Protein AF-0000000085180717 (afdb_homodimer)

pLDDT: mean 94.43, std 7.19, range [55.94, 98.88]

Solvent-accessible surface area (backbone atoms only — not comparable to full-atom values): 20977 Å² total; per-residue (Å²): 114,74,74,39,81,41,75,39,90,85,71,82,45,68,48,75,41,52,52,58,47,69,60,42,19,51,51,40,42,52,51,36,44,54,68,72,44,60,49,78,40,92,70,29,61,60,14,26,56,42,31,23,54,48,51,50,58,48,33,38,21,76,77,57,50,72,68,70,64,47,65,79,48,64,39,83,36,93,55,67,60,74,46,73,52,69,70,41,70,49,53,30,25,29,40,51,52,68,34,51,28,36,42,32,35,31,40,33,34,26,34,55,45,32,43,65,48,73,69,41,55,55,50,51,50,44,36,60,28,13,24,75,38,51,73,63,57,47,24,40,53,49,32,51,48,51,42,67,75,41,52,35,54,20,27,33,20,39,34,38,35,37,48,43,66,42,31,67,35,81,81,42,48,75,83,56,72,47,78,38,69,24,59,33,54,46,36,58,74,30,65,68,54,35,50,54,53,57,60,68,72,105,114,74,76,40,82,41,75,38,91,84,71,81,45,68,48,76,40,50,53,58,47,69,60,42,19,52,51,39,42,53,49,35,45,53,68,72,44,62,51,79,40,92,70,27,62,60,16,26,56,42,30,24,54,49,51,49,60,47,32,40,23,75,78,56,50,71,67,70,65,46,66,78,47,63,40,83,38,93,54,67,60,75,45,75,53,70,71,41,71,48,52,31,26,29,40,52,54,68,33,51,28,34,42,34,35,30,39,33,35,24,33,55,45,32,44,64,48,74,70,42,56,56,49,50,48,44,36,58,29,12,26,73,39,50,71,63,58,47,22,41,51,48,32,51,49,50,41,67,75,41,53,36,54,20,28,36,22,40,33,39,33,36,48,43,66,42,31,66,36,80,83,42,47,75,82,58,73,46,76,38,67,24,59,34,54,46,35,58,73,29,66,68,54,34,50,55,53,56,59,68,70,106

Secondary structure (DSSP, 8-state):
---EEEEETTTTEEEEE-S-HHHHHHHHHHHHHHTT--TTSTTTTTHHHHHHHHHHHHTGGGG--HHHHHTT-EEE------EEEEEEEEEEEETTT--EEEEEEEEEEE-SSEEE-HHHHHHHHHHHHSSEE-HHHHHHHHHHHHHHHH--SEEEEEEEEEEHHHHSSTT--TT--EEEEEEEEHHHH-HHHHHHHHHHT-/---EEEEETTTTEEEEE-S-HHHHHHHHHHHHHHTT--TTSTTTTTHHHHHHHHHHHHTGGGG--HHHHHTT-EEE------EEEEEEEEEEEETTT--EEEEEEEEEEE-SSEEE-HHHHHHHHHHHHSSEE-HHHHHHHHHHHHHHHH--SEEEEEEEEEEHHHHSSTT--TT--EEEEEEEEHHHH-HHHHHHHHHHT-

Sequence (404 aa):
MERRMVEIEETGLSFVTEVDLERLQALSEEWLRLIGEDPEREGLKKTPERVAKAWAFLTRGYRQSLEEIVNGAIFQAEGSEMVVVKGIEFYSLCEHHMLPFFGQVHIGYIPNQKILGLSKFARIVDMFARRLQVQERLAVQIAEAIQEVLEPQGVGVVVEGVHLCMMMRGVEKQHSRTVTSAMLGVFRESAKTREEFLDHLKMERRMVEIEETGLSFVTEVDLERLQALSEEWLRLIGEDPEREGLKKTPERVAKAWAFLTRGYRQSLEEIVNGAIFQAEGSEMVVVKGIEFYSLCEHHMLPFFGQVHIGYIPNQKILGLSKFARIVDMFARRLQVQERLAVQIAEAIQEVLEPQGVGVVVEGVHLCMMMRGVEKQHSRTVTSAMLGVFRESAKTREEFLDHLK

Radius of gyration: 23.99 Å; Cα contacts (8 Å, |Δi|>4): 812; chains: 2; bounding box: 46×74×54 Å

Nearest PDB structures (foldseek):
  1wm9-assembly1_A  TM=9.960E-01  e=1.503E-34  Thermus thermophilus HB8
  7ala-assembly1_C-2  TM=9.737E-01  e=3.674E-26  Homo sapiens
  6z80-assembly1_A  TM=9.877E-01  e=1.492E-25  Homo sapiens
  1is7-assembly1_B  TM=9.759E-01  e=1.100E-25  Rattus norvegicus
  1is8-assembly1_D  TM=9.757E-01  e=2.151E-25  Rattus norvegicus

Structure (mmCIF, N/CA/C/O backbone):
data_AF-0000000085180717-model_v1
#
loop_
_entity.id
_entity.type
_entity.pdbx_description
1 polymer 'GTP cyclohydrolase 1'
#
loop_
_atom_site.group_PDB
_atom_site.id
_atom_site.type_symbol
_atom_site.label_atom_id
_atom_site.label_alt_id
_atom_site.label_comp_id
_atom_site.label_asym_id
_atom_site.label_entity_id
_atom_site.label_seq_id
_atom_site.pdbx_PDB_ins_code
_atom_site.Cartn_x
_atom_site.Cartn_y
_atom_site.Cartn_z
_atom_site.occupancy
_atom_site.B_iso_or_equiv
_atom_site.auth_seq_id
_atom_site.auth_comp_id
_atom_site.auth_asym_id
_atom_site.auth_atom_id
_atom_site.pdbx_PDB_model_num
ATOM 1 N N . MET A 1 1 ? 20.219 21.797 -1.859 1 56.16 1 MET A N 1
ATOM 2 C CA . MET A 1 1 ? 19.969 21.203 -3.172 1 56.16 1 MET A CA 1
ATOM 3 C C . MET A 1 1 ? 19 22.062 -3.984 1 56.16 1 MET A C 1
ATOM 5 O O . MET A 1 1 ? 18.141 22.75 -3.42 1 56.16 1 MET A O 1
ATOM 9 N N . GLU A 1 2 ? 19.25 22.297 -5.273 1 70.5 2 GLU A N 1
ATOM 10 C CA . GLU A 1 2 ? 18.516 23.188 -6.172 1 70.5 2 GLU A CA 1
ATOM 11 C C . GLU A 1 2 ? 17.062 22.719 -6.352 1 70.5 2 GLU A C 1
ATOM 13 O O . GLU A 1 2 ? 16.812 21.531 -6.523 1 70.5 2 GLU A O 1
ATOM 18 N N . ARG A 1 3 ? 16.109 23.5 -6.047 1 76 3 ARG A N 1
ATOM 19 C CA . ARG A 1 3 ? 14.688 23.25 -6.258 1 76 3 ARG A CA 1
ATOM 20 C C . ARG A 1 3 ? 14.383 23 -7.73 1 76 3 ARG A C 1
ATOM 22 O O . ARG A 1 3 ? 14.867 23.719 -8.602 1 76 3 ARG A O 1
ATOM 29 N N . ARG A 1 4 ? 13.844 21.859 -7.988 1 81.56 4 ARG A N 1
ATOM 30 C CA . ARG A 1 4 ? 13.469 21.5 -9.352 1 81.56 4 ARG A CA 1
ATOM 31 C C . ARG A 1 4 ? 11.977 21.203 -9.453 1 81.56 4 ARG A C 1
ATOM 33 O O . ARG A 1 4 ? 11.398 20.625 -8.531 1 81.56 4 ARG A O 1
ATOM 40 N N . MET A 1 5 ? 11.406 21.562 -10.578 1 79.69 5 MET A N 1
ATOM 41 C CA . MET A 1 5 ? 10.016 21.234 -10.867 1 79.69 5 MET A CA 1
ATOM 42 C C . MET A 1 5 ? 9.898 19.828 -11.461 1 79.69 5 MET A C 1
ATOM 44 O O . MET A 1 5 ? 10.625 19.484 -12.398 1 79.69 5 MET A O 1
ATOM 48 N N . VAL A 1 6 ? 9.039 19.062 -10.812 1 84.44 6 VAL A N 1
ATOM 49 C CA . VAL A 1 6 ? 8.828 17.688 -11.273 1 84.44 6 VAL A CA 1
ATOM 50 C C . VAL A 1 6 ? 7.395 17.531 -11.773 1 84.44 6 VAL A C 1
ATOM 52 O O . VAL A 1 6 ? 6.445 17.906 -11.086 1 84.44 6 VAL A O 1
ATOM 55 N N . GLU A 1 7 ? 7.309 17.016 -12.977 1 81.44 7 GLU A N 1
ATOM 56 C CA . GLU A 1 7 ? 5.988 16.688 -13.516 1 81.44 7 GLU A CA 1
ATOM 57 C C . GLU A 1 7 ? 5.621 15.234 -13.234 1 81.44 7 GLU A C 1
ATOM 59 O O . GLU A 1 7 ? 6.438 14.336 -13.43 1 81.44 7 GLU A O 1
ATOM 64 N N . ILE A 1 8 ? 4.395 15.094 -12.664 1 74.12 8 ILE A N 1
ATOM 65 C CA . ILE A 1 8 ? 3.91 13.75 -12.391 1 74.12 8 ILE A CA 1
ATOM 66 C C . ILE A 1 8 ? 3.266 13.172 -13.648 1 74.12 8 ILE A C 1
ATOM 68 O O . ILE A 1 8 ? 2.189 13.609 -14.062 1 74.12 8 ILE A O 1
ATOM 72 N N . GLU A 1 9 ? 3.682 11.984 -14.203 1 64.94 9 GLU A N 1
ATOM 73 C CA . GLU A 1 9 ? 3.293 11.086 -15.281 1 64.94 9 GLU A CA 1
ATOM 74 C C . GLU A 1 9 ? 2.227 11.719 -16.172 1 64.94 9 GLU A C 1
ATOM 76 O O . GLU A 1 9 ? 1.145 11.148 -16.344 1 64.94 9 GLU A O 1
ATOM 81 N N . GLU A 1 10 ? 2.412 12.789 -16.688 1 60.22 10 GLU A N 1
ATOM 82 C CA . GLU A 1 10 ? 1.605 13.406 -17.734 1 60.22 10 GLU A CA 1
ATOM 83 C C . GLU A 1 10 ? 0.227 13.797 -17.219 1 60.22 10 GLU A C 1
ATOM 85 O O . GLU A 1 10 ? -0.768 13.695 -17.938 1 60.22 10 GLU A O 1
ATOM 90 N N . THR A 1 11 ? 0.011 13.93 -15.977 1 68.31 11 THR A N 1
ATOM 91 C CA . THR A 1 11 ? -1.262 14.352 -15.398 1 68.31 11 THR A CA 1
ATOM 92 C C . THR A 1 11 ? -1.409 15.867 -15.469 1 68.31 11 THR A C 1
ATOM 94 O O . THR A 1 11 ? -2.504 16.406 -15.266 1 68.31 11 THR A O 1
ATOM 97 N N . GLY A 1 12 ? -0.31 16.531 -15.836 1 70.56 12 GLY A N 1
ATOM 98 C CA . GLY A 1 12 ? -0.315 17.984 -15.773 1 70.56 12 GLY A CA 1
ATOM 99 C C . GLY A 1 12 ? -0.04 18.531 -14.383 1 70.56 12 GLY A C 1
ATOM 100 O O . GLY A 1 12 ? 0.054 19.734 -14.188 1 70.56 12 GLY A O 1
ATOM 101 N N . LEU A 1 13 ? 0.1 17.578 -13.438 1 78.25 13 LEU A N 1
ATOM 102 C CA . LEU A 1 13 ? 0.424 17.984 -12.078 1 78.25 13 LEU A CA 1
ATOM 103 C C . LEU A 1 13 ? 1.934 18.078 -11.875 1 78.25 13 LEU A C 1
ATOM 105 O O . LEU A 1 13 ? 2.684 17.281 -12.445 1 78.25 13 LEU A O 1
ATOM 109 N N . SER A 1 14 ? 2.307 19.203 -11.219 1 86.38 14 SER A N 1
ATOM 110 C CA . SER A 1 14 ? 3.727 19.375 -10.93 1 86.38 14 SER A CA 1
ATOM 111 C C . SER A 1 14 ? 3.945 19.812 -9.477 1 86.38 14 SER A C 1
ATOM 113 O O . SER A 1 14 ? 3.012 20.266 -8.812 1 86.38 14 SER A O 1
ATOM 115 N N . PHE A 1 15 ? 5.109 19.453 -9.047 1 87.88 15 PHE A N 1
ATOM 116 C CA . PHE A 1 15 ? 5.508 19.906 -7.719 1 87.88 15 PHE A CA 1
ATOM 117 C C . PHE A 1 15 ? 7.004 20.188 -7.664 1 87.88 15 PHE A C 1
ATOM 119 O O . PHE A 1 15 ? 7.75 19.75 -8.547 1 87.88 15 PHE A O 1
ATOM 126 N N . VAL A 1 16 ? 7.363 21 -6.695 1 88.12 16 VAL A N 1
ATOM 127 C CA . VAL A 1 16 ? 8.773 21.344 -6.535 1 88.12 16 VAL A CA 1
ATOM 128 C C . VAL A 1 16 ? 9.414 20.422 -5.496 1 88.12 16 VAL A C 1
ATOM 130 O O . VAL A 1 16 ? 8.789 20.078 -4.488 1 88.12 16 VAL A O 1
ATOM 133 N N . THR A 1 17 ? 10.656 20.016 -5.859 1 92.81 17 THR A N 1
ATOM 134 C CA . THR A 1 17 ? 11.375 19.188 -4.902 1 92.81 17 THR A CA 1
ATOM 135 C C . THR A 1 17 ? 12.867 19.5 -4.938 1 92.81 17 THR A C 1
ATOM 137 O O . THR A 1 17 ? 13.391 19.969 -5.953 1 92.81 17 THR A O 1
ATOM 140 N N . GLU A 1 18 ? 13.461 19.25 -3.764 1 93.88 18 GLU A N 1
ATOM 141 C CA . GLU A 1 18 ? 14.914 19.375 -3.672 1 93.88 18 GLU A CA 1
ATOM 142 C C . GLU A 1 18 ? 15.586 18.016 -3.598 1 93.88 18 GLU A C 1
ATOM 144 O O . GLU A 1 18 ? 16.812 17.922 -3.445 1 93.88 18 GLU A O 1
ATOM 149 N N . VAL A 1 19 ? 14.766 17.016 -3.691 1 95.12 19 VAL A N 1
ATOM 150 C CA . VAL A 1 19 ? 15.289 15.664 -3.619 1 95.12 19 VAL A CA 1
ATOM 151 C C . VAL A 1 19 ? 16.156 15.383 -4.84 1 95.12 19 VAL A C 1
ATOM 153 O O . VAL A 1 19 ? 15.805 15.742 -5.965 1 95.12 19 VAL A O 1
ATOM 156 N N . ASP A 1 20 ? 17.328 14.789 -4.609 1 97.19 20 ASP A N 1
ATOM 157 C CA . ASP A 1 20 ? 18.203 14.383 -5.695 1 97.19 20 ASP A CA 1
ATOM 158 C C . ASP A 1 20 ? 17.609 13.211 -6.477 1 97.19 20 ASP A C 1
ATOM 160 O O . ASP A 1 20 ? 17.922 12.055 -6.207 1 97.19 20 ASP A O 1
ATOM 164 N N . LEU A 1 21 ? 16.828 13.539 -7.484 1 97.12 21 LEU A N 1
ATOM 165 C CA . LEU A 1 21 ? 16.094 12.531 -8.242 1 97.12 21 LEU A CA 1
ATOM 166 C C . LEU A 1 21 ? 17.047 11.609 -8.992 1 97.12 21 LEU A C 1
ATOM 168 O O . LEU A 1 21 ? 16.781 10.414 -9.133 1 97.12 21 LEU A O 1
ATOM 172 N N . GLU A 1 22 ? 18.125 12.141 -9.461 1 97.69 22 GLU A N 1
ATOM 173 C CA . GLU A 1 22 ? 19.094 11.328 -10.18 1 97.69 22 GLU A CA 1
ATOM 174 C C . GLU A 1 22 ? 19.703 10.258 -9.281 1 97.69 22 GLU A C 1
ATOM 176 O O . GLU A 1 22 ? 19.844 9.102 -9.688 1 97.69 22 GLU A O 1
ATOM 181 N N . ARG A 1 23 ? 20.047 10.68 -8.109 1 98.19 23 ARG A N 1
ATOM 182 C CA . ARG A 1 23 ? 20.625 9.719 -7.164 1 98.19 23 ARG A CA 1
ATOM 183 C C . ARG A 1 23 ? 19.594 8.68 -6.75 1 98.19 23 ARG A C 1
ATOM 185 O O . ARG A 1 23 ? 19.906 7.496 -6.629 1 98.19 23 ARG A O 1
ATOM 192 N N . LEU A 1 24 ? 18.359 9.109 -6.504 1 98 24 LEU A N 1
ATOM 193 C CA . LEU A 1 24 ? 17.297 8.172 -6.156 1 98 24 LEU A CA 1
ATOM 194 C C . LEU A 1 24 ? 17.047 7.184 -7.293 1 98 24 LEU A C 1
ATOM 196 O O . LEU A 1 24 ? 16.781 6.004 -7.051 1 98 24 LEU A O 1
ATOM 200 N N . GLN A 1 25 ? 17.109 7.695 -8.516 1 98.12 25 GLN A N 1
ATOM 201 C CA . GLN A 1 25 ? 16.969 6.832 -9.68 1 98.12 25 GLN A CA 1
ATOM 202 C C . GLN A 1 25 ? 18.062 5.77 -9.703 1 98.12 25 GLN A C 1
ATOM 204 O O . GLN A 1 25 ? 17.797 4.594 -9.953 1 98.12 25 GLN A O 1
ATOM 209 N N . ALA A 1 26 ? 19.234 6.164 -9.398 1 98.5 26 ALA A N 1
ATOM 210 C CA . ALA A 1 26 ? 20.375 5.242 -9.383 1 98.5 26 ALA A CA 1
ATOM 211 C C . ALA A 1 26 ? 20.203 4.184 -8.297 1 98.5 26 ALA A C 1
ATOM 213 O O . ALA A 1 26 ? 20.5 3.006 -8.516 1 98.5 26 ALA A O 1
ATOM 214 N N . LEU A 1 27 ? 19.781 4.605 -7.156 1 98.5 27 LEU A N 1
ATOM 215 C CA . LEU A 1 27 ? 19.5 3.654 -6.082 1 98.5 27 LEU A CA 1
ATOM 216 C C . LEU A 1 27 ? 18.438 2.652 -6.5 1 98.5 27 LEU A C 1
ATOM 218 O O . LEU A 1 27 ? 18.547 1.461 -6.199 1 98.5 27 LEU A O 1
ATOM 222 N N . SER A 1 28 ? 17.406 3.168 -7.152 1 98.31 28 SER A N 1
ATOM 223 C CA . SER A 1 28 ? 16.312 2.309 -7.617 1 98.31 28 SER A CA 1
ATOM 224 C C . SER A 1 28 ? 16.828 1.262 -8.602 1 98.31 28 SER A C 1
ATOM 226 O O . SER A 1 28 ? 16.422 0.099 -8.539 1 98.31 28 SER A O 1
ATOM 228 N N . GLU A 1 29 ? 17.672 1.675 -9.469 1 98.38 29 GLU A N 1
ATOM 229 C CA . GLU A 1 29 ? 18.25 0.745 -10.438 1 98.38 29 GLU A CA 1
ATOM 230 C C . GLU A 1 29 ? 19.031 -0.362 -9.742 1 98.38 29 GLU A C 1
ATOM 232 O O . GLU A 1 29 ? 18.891 -1.538 -10.078 1 98.38 29 GLU A O 1
ATOM 237 N N . GLU A 1 30 ? 19.844 0.018 -8.844 1 98.44 30 GLU A N 1
ATOM 238 C CA . GLU A 1 30 ? 20.609 -0.967 -8.086 1 98.44 30 GLU A CA 1
ATOM 239 C C . GLU A 1 30 ? 19.688 -1.891 -7.289 1 98.44 30 GLU A C 1
ATOM 241 O O . GLU A 1 30 ? 19.938 -3.094 -7.199 1 98.44 30 GLU A O 1
ATOM 246 N N . TRP A 1 31 ? 18.625 -1.29 -6.727 1 98.5 31 TRP A N 1
ATOM 247 C CA . TRP A 1 31 ? 17.641 -2.047 -5.973 1 98.5 31 TRP A CA 1
ATOM 248 C C . TRP A 1 31 ? 17.031 -3.148 -6.832 1 98.5 31 TRP A C 1
ATOM 250 O O . TRP A 1 31 ? 16.938 -4.301 -6.402 1 98.5 31 TRP A O 1
ATOM 260 N N . LEU A 1 32 ? 16.672 -2.779 -8.047 1 98.5 32 LEU A N 1
ATOM 261 C CA . LEU A 1 32 ? 16.094 -3.73 -8.984 1 98.5 32 LEU A CA 1
ATOM 262 C C . LEU A 1 32 ? 17.031 -4.902 -9.234 1 98.5 32 LEU A C 1
ATOM 264 O O . LEU A 1 32 ? 16.609 -6.059 -9.227 1 98.5 32 LEU A O 1
ATOM 268 N N . ARG A 1 33 ? 18.281 -4.656 -9.391 1 98.12 33 ARG A N 1
ATOM 269 C CA . ARG A 1 33 ? 19.266 -5.707 -9.625 1 98.12 33 ARG A CA 1
ATOM 270 C C . ARG A 1 33 ? 19.406 -6.609 -8.398 1 98.12 33 ARG A C 1
ATOM 272 O O . ARG A 1 33 ? 19.516 -7.832 -8.539 1 98.12 33 ARG A O 1
ATOM 279 N N . LEU A 1 34 ? 19.375 -6.031 -7.266 1 97.69 34 LEU A N 1
ATOM 280 C CA . LEU A 1 34 ? 19.578 -6.773 -6.027 1 97.69 34 LEU A CA 1
ATOM 281 C C . LEU A 1 34 ? 18.438 -7.762 -5.793 1 97.69 34 LEU A C 1
ATOM 283 O O . LEU A 1 34 ? 18.641 -8.844 -5.238 1 97.69 34 LEU A O 1
ATOM 287 N N . ILE A 1 35 ? 17.25 -7.395 -6.258 1 97.19 35 ILE A N 1
ATOM 288 C CA . ILE A 1 35 ? 16.109 -8.281 -6.008 1 97.19 35 ILE A CA 1
ATOM 289 C C . ILE A 1 35 ? 15.977 -9.273 -7.16 1 97.19 35 ILE A C 1
ATOM 291 O O . ILE A 1 35 ? 15.023 -10.055 -7.195 1 97.19 35 ILE A O 1
ATOM 295 N N . GLY A 1 36 ? 16.859 -9.211 -8.125 1 95.75 36 GLY A N 1
ATOM 296 C CA . GLY A 1 36 ? 16.922 -10.227 -9.172 1 95.75 36 GLY A CA 1
ATOM 297 C C . GLY A 1 36 ? 16.266 -9.797 -10.461 1 95.75 36 GLY A C 1
ATOM 298 O O . GLY A 1 36 ? 15.945 -10.633 -11.312 1 95.75 36 GLY A O 1
ATOM 299 N N . GLU A 1 37 ? 16.047 -8.469 -10.609 1 97 37 GLU A N 1
ATOM 300 C CA . GLU A 1 37 ? 15.422 -7.965 -11.828 1 97 37 GLU A CA 1
ATOM 301 C C . GLU A 1 37 ? 16.469 -7.391 -12.781 1 97 37 GLU A C 1
ATOM 303 O O . GLU A 1 37 ? 17.594 -7.113 -12.383 1 97 37 GLU A O 1
ATOM 308 N N . ASP A 1 38 ? 16.047 -7.352 -14.031 1 96.5 38 ASP A N 1
ATOM 309 C CA . ASP A 1 38 ? 16.812 -6.672 -15.07 1 96.5 38 ASP A CA 1
ATOM 310 C C . ASP A 1 38 ? 16.234 -5.293 -15.375 1 96.5 38 ASP A C 1
ATOM 312 O O . ASP A 1 38 ? 15.211 -5.184 -16.047 1 96.5 38 ASP A O 1
ATOM 316 N N . PRO A 1 39 ? 16.906 -4.297 -14.867 1 96.19 39 PRO A N 1
ATOM 317 C CA . PRO A 1 39 ? 16.359 -2.955 -15.07 1 96.19 39 PRO A CA 1
ATOM 318 C C . PRO A 1 39 ? 16.234 -2.584 -16.547 1 96.19 39 PRO A C 1
ATOM 320 O O . PRO A 1 39 ? 15.539 -1.619 -16.875 1 96.19 39 PRO A O 1
ATOM 323 N N . GLU A 1 40 ? 16.828 -3.346 -17.422 1 95.25 40 GLU A N 1
ATOM 324 C CA . GLU A 1 40 ? 16.812 -3 -18.844 1 95.25 40 GLU A CA 1
ATOM 325 C C . GLU A 1 40 ? 15.68 -3.707 -19.578 1 95.25 40 GLU A C 1
ATOM 327 O O . GLU A 1 40 ? 15.43 -3.438 -20.766 1 95.25 40 GLU A O 1
ATOM 332 N N . ARG A 1 41 ? 15.031 -4.621 -18.891 1 94.62 41 ARG A N 1
ATOM 333 C CA . ARG A 1 41 ? 13.953 -5.312 -19.578 1 94.62 41 ARG A CA 1
ATOM 334 C C . ARG A 1 41 ? 12.781 -4.371 -19.844 1 94.62 41 ARG A C 1
ATOM 336 O O . ARG A 1 41 ? 12.625 -3.359 -19.156 1 94.62 41 ARG A O 1
ATOM 343 N N . GLU A 1 42 ? 11.938 -4.871 -20.797 1 92.19 42 GLU A N 1
ATOM 344 C CA . GLU A 1 42 ? 10.742 -4.105 -21.125 1 92.19 42 GLU A CA 1
ATOM 345 C C . GLU A 1 42 ? 9.836 -3.953 -19.906 1 92.19 42 GLU A C 1
ATOM 347 O O . GLU A 1 42 ? 9.594 -4.922 -19.172 1 92.19 42 GLU A O 1
ATOM 352 N N . GLY A 1 43 ? 9.391 -2.854 -19.5 1 92.19 43 GLY A N 1
ATOM 353 C CA . GLY A 1 43 ? 8.5 -2.602 -18.375 1 92.19 43 GLY A CA 1
ATOM 354 C C . GLY A 1 43 ? 9.195 -1.916 -17.219 1 92.19 43 GLY A C 1
ATOM 355 O O . GLY A 1 43 ? 8.547 -1.279 -16.391 1 92.19 43 GLY A O 1
ATOM 356 N N . LEU A 1 44 ? 10.602 -2.176 -17.172 1 96.81 44 LEU A N 1
ATOM 357 C CA . LEU A 1 44 ? 11.305 -1.633 -16.016 1 96.81 44 LEU A CA 1
ATOM 358 C C . LEU A 1 44 ? 12.211 -0.473 -16.422 1 96.81 44 LEU A C 1
ATOM 360 O O . LEU A 1 44 ? 12.719 0.252 -15.57 1 96.81 44 LEU A O 1
ATOM 364 N N . LYS A 1 45 ? 12.344 -0.236 -17.703 1 96.38 45 LYS A N 1
ATOM 365 C CA . LYS A 1 45 ? 13.297 0.748 -18.219 1 96.38 45 LYS A CA 1
ATOM 366 C C . LYS A 1 45 ? 13.062 2.117 -17.578 1 96.38 45 LYS A C 1
ATOM 368 O O . LYS A 1 45 ? 14.023 2.816 -17.234 1 96.38 45 LYS A O 1
ATOM 373 N N . LYS A 1 46 ? 11.844 2.479 -17.453 1 96.81 46 LYS A N 1
ATOM 374 C CA . LYS A 1 46 ? 11.523 3.799 -16.906 1 96.81 46 LYS A CA 1
ATOM 375 C C . LYS A 1 46 ? 11.172 3.719 -15.43 1 96.81 46 LYS A C 1
ATOM 377 O O . LYS A 1 46 ? 10.867 4.734 -14.805 1 96.81 46 LYS A O 1
ATOM 382 N N . THR A 1 47 ? 11.227 2.488 -14.867 1 97.94 47 THR A N 1
ATOM 383 C CA . THR A 1 47 ? 10.797 2.27 -13.492 1 97.94 47 THR A CA 1
ATOM 384 C C . THR A 1 47 ? 11.664 3.07 -12.523 1 97.94 47 THR A C 1
ATOM 386 O O . THR A 1 47 ? 11.141 3.758 -11.641 1 97.94 47 THR A O 1
ATOM 389 N N . PRO A 1 48 ? 13 3.1 -12.719 1 98 48 PRO A N 1
ATOM 390 C CA . PRO A 1 48 ? 13.812 3.855 -11.766 1 98 48 PRO A CA 1
ATOM 391 C C . PRO A 1 48 ? 13.438 5.336 -11.719 1 98 48 PRO A C 1
ATOM 393 O O . PRO A 1 48 ? 13.352 5.918 -10.633 1 98 48 PRO A O 1
ATOM 396 N N . GLU A 1 49 ? 13.156 5.934 -12.844 1 96.94 49 GLU A N 1
ATOM 397 C CA . GLU A 1 49 ? 12.742 7.332 -12.898 1 96.94 49 GLU A CA 1
ATOM 398 C C . GLU A 1 49 ? 11.383 7.535 -12.234 1 96.94 49 GLU A C 1
ATOM 400 O O . GLU A 1 49 ? 11.203 8.469 -11.445 1 96.94 49 GLU A O 1
ATOM 405 N N . ARG A 1 50 ? 10.453 6.668 -12.516 1 96.75 50 ARG A N 1
ATOM 406 C CA . ARG A 1 50 ? 9.102 6.762 -11.961 1 96.75 50 ARG A CA 1
ATOM 407 C C . ARG A 1 50 ? 9.117 6.598 -10.445 1 96.75 50 ARG A C 1
ATOM 409 O O . ARG A 1 50 ? 8.383 7.285 -9.734 1 96.75 50 ARG A O 1
ATOM 416 N N . VAL A 1 51 ? 9.969 5.684 -9.992 1 97.94 51 VAL A N 1
ATOM 417 C CA . VAL A 1 51 ? 10.102 5.449 -8.562 1 97.94 51 VAL A CA 1
ATOM 418 C C . VAL A 1 51 ? 10.664 6.695 -7.887 1 97.94 51 VAL A C 1
ATOM 420 O O . VAL A 1 51 ? 10.164 7.133 -6.848 1 97.94 51 VAL A O 1
ATOM 423 N N . ALA A 1 52 ? 11.664 7.281 -8.461 1 97.56 52 ALA A N 1
ATOM 424 C CA . ALA A 1 52 ? 12.266 8.492 -7.906 1 97.56 52 ALA A CA 1
ATOM 425 C C . ALA A 1 52 ? 11.234 9.609 -7.789 1 97.56 52 ALA A C 1
ATOM 427 O O . ALA A 1 52 ? 11.109 10.234 -6.734 1 97.56 52 ALA A O 1
ATOM 428 N N . LYS A 1 53 ? 10.492 9.836 -8.828 1 96.25 53 LYS A N 1
ATOM 429 C CA . LYS A 1 53 ? 9.469 10.875 -8.828 1 96.25 53 LYS A CA 1
ATOM 430 C C . LYS A 1 53 ? 8.367 10.57 -7.816 1 96.25 53 LYS A C 1
ATOM 432 O O . LYS A 1 53 ? 7.891 11.469 -7.121 1 96.25 53 LYS A O 1
ATOM 437 N N . ALA A 1 54 ? 7.992 9.305 -7.77 1 96.88 54 ALA A N 1
ATOM 438 C CA . ALA A 1 54 ? 6.961 8.898 -6.816 1 96.88 54 ALA A CA 1
ATOM 439 C C . ALA A 1 54 ? 7.391 9.188 -5.383 1 96.88 54 ALA A C 1
ATOM 441 O O . ALA A 1 54 ? 6.621 9.742 -4.598 1 96.88 54 ALA A O 1
ATOM 442 N N . TRP A 1 55 ? 8.609 8.867 -5.066 1 97.56 55 TRP A N 1
ATOM 443 C CA . TRP A 1 55 ? 9.078 9.047 -3.695 1 97.56 55 TRP A CA 1
ATOM 444 C C . TRP A 1 55 ? 9.242 10.523 -3.363 1 97.56 55 TRP A C 1
ATOM 446 O O . TRP A 1 55 ? 8.984 10.945 -2.234 1 97.56 55 TRP A O 1
ATOM 456 N N . ALA A 1 56 ? 9.672 11.297 -4.367 1 96.94 56 ALA A N 1
ATOM 457 C CA . ALA A 1 56 ? 9.727 12.742 -4.16 1 96.94 56 ALA A CA 1
ATOM 458 C C . ALA A 1 56 ? 8.344 13.297 -3.838 1 96.94 56 ALA A C 1
ATOM 460 O O . ALA A 1 56 ? 8.195 14.148 -2.957 1 96.94 56 ALA A O 1
ATOM 461 N N . PHE A 1 57 ? 7.367 12.797 -4.516 1 96.62 57 PHE A N 1
ATOM 462 C CA . PHE A 1 57 ? 5.996 13.242 -4.289 1 96.62 57 PHE A CA 1
ATOM 463 C C . PHE A 1 57 ? 5.492 12.758 -2.934 1 96.62 57 PHE A C 1
ATOM 465 O O . PHE A 1 57 ? 4.922 13.539 -2.164 1 96.62 57 PHE A O 1
ATOM 472 N N . LEU A 1 58 ? 5.746 11.508 -2.617 1 97.5 58 LEU A N 1
ATOM 473 C CA . LEU A 1 58 ? 5.203 10.859 -1.427 1 97.5 58 LEU A CA 1
ATOM 474 C C . LEU A 1 58 ? 5.867 11.406 -0.165 1 97.5 58 LEU A C 1
ATOM 476 O O . LEU A 1 58 ? 5.371 11.195 0.943 1 97.5 58 LEU A O 1
ATOM 480 N N . THR A 1 59 ? 6.984 12.094 -0.301 1 98 59 THR A N 1
ATOM 481 C CA . THR A 1 59 ? 7.672 12.641 0.862 1 98 59 THR A CA 1
ATOM 482 C C . THR A 1 59 ? 7.762 14.156 0.774 1 98 59 THR A C 1
ATOM 484 O O . THR A 1 59 ? 8.594 14.773 1.447 1 98 59 THR A O 1
ATOM 487 N N . ARG A 1 60 ? 6.965 14.766 -0.05 1 96.44 60 ARG A N 1
ATOM 488 C CA . ARG A 1 60 ? 7.051 16.203 -0.307 1 96.44 60 ARG A CA 1
ATOM 489 C C . ARG A 1 60 ? 6.668 17 0.932 1 96.44 60 ARG A C 1
ATOM 491 O O . ARG A 1 60 ? 7.016 18.172 1.047 1 96.44 60 ARG A O 1
ATOM 498 N N . GLY A 1 61 ? 5.965 16.344 1.844 1 97.31 61 GLY A N 1
ATOM 499 C CA . GLY A 1 61 ? 5.559 17 3.068 1 97.31 61 GLY A CA 1
ATOM 500 C C . GLY A 1 61 ? 6.73 17.531 3.881 1 97.31 61 GLY A C 1
ATOM 501 O O . GLY A 1 61 ? 6.586 18.484 4.645 1 97.31 61 GLY A O 1
ATOM 502 N N . TYR A 1 62 ? 7.898 16.891 3.729 1 96.81 62 TYR A N 1
ATOM 503 C CA . TYR A 1 62 ? 9.102 17.328 4.43 1 96.81 62 TYR A CA 1
ATOM 504 C C . TYR A 1 62 ? 9.508 18.734 3.99 1 96.81 62 TYR A C 1
ATOM 506 O O . TYR A 1 62 ? 10.242 19.422 4.699 1 96.81 62 TYR A O 1
ATOM 514 N N . ARG A 1 63 ? 8.969 19.188 2.865 1 94.94 63 ARG A N 1
ATOM 515 C CA . ARG A 1 63 ? 9.414 20.453 2.277 1 94.94 63 ARG A CA 1
ATOM 516 C C . ARG A 1 63 ? 8.281 21.469 2.244 1 94.94 63 ARG A C 1
ATOM 518 O O . ARG A 1 63 ? 8.328 22.438 1.475 1 94.94 63 ARG A O 1
ATOM 525 N N . GLN A 1 64 ? 7.328 21.219 2.943 1 95.56 64 GLN A N 1
ATOM 526 C CA . GLN A 1 64 ? 6.195 22.125 3.051 1 95.56 64 GLN A CA 1
ATOM 527 C C . GLN A 1 64 ? 6.062 22.672 4.469 1 95.56 64 GLN A C 1
ATOM 529 O O . GLN A 1 64 ? 6.52 22.047 5.426 1 95.56 64 GLN A O 1
ATOM 534 N N . SER A 1 65 ? 5.52 23.859 4.496 1 96.38 65 SER A N 1
ATOM 535 C CA . SER A 1 65 ? 5.277 24.484 5.797 1 96.38 65 SER A CA 1
ATOM 536 C C . SER A 1 65 ? 3.795 24.781 5.996 1 96.38 65 SER A C 1
ATOM 538 O O . SER A 1 65 ? 3.057 24.969 5.027 1 96.38 65 SER A O 1
ATOM 540 N N . LEU A 1 66 ? 3.453 24.781 7.258 1 97.06 66 LEU A N 1
ATOM 541 C CA . LEU A 1 66 ? 2.072 25.078 7.621 1 97.06 66 LEU A CA 1
ATOM 542 C C . LEU A 1 66 ? 1.663 26.469 7.105 1 97.06 66 LEU A C 1
ATOM 544 O O . LEU A 1 66 ? 0.556 26.625 6.59 1 97.06 66 LEU A O 1
ATOM 548 N N . GLU A 1 67 ? 2.561 27.391 7.152 1 96.12 67 GLU A N 1
ATOM 549 C CA . GLU A 1 67 ? 2.309 28.75 6.699 1 96.12 67 GLU A CA 1
ATOM 550 C C . GLU A 1 67 ? 1.983 28.781 5.207 1 96.12 67 GLU A C 1
ATOM 552 O O . GLU A 1 67 ? 1.01 29.422 4.793 1 96.12 67 GLU A O 1
ATOM 557 N N . GLU A 1 68 ? 2.75 28.062 4.457 1 94.5 68 GLU A N 1
ATOM 558 C CA . GLU A 1 68 ? 2.533 28.031 3.016 1 94.5 68 GLU A CA 1
ATOM 559 C C . GLU A 1 68 ? 1.213 27.344 2.674 1 94.5 68 GLU A C 1
ATOM 561 O O . GLU A 1 68 ? 0.507 27.766 1.757 1 94.5 68 GLU A O 1
ATOM 566 N N . ILE A 1 69 ? 0.853 26.328 3.396 1 95.12 69 ILE A N 1
ATOM 567 C CA . ILE A 1 69 ? -0.349 25.547 3.139 1 95.12 69 ILE A CA 1
ATOM 568 C C . ILE A 1 69 ? -1.588 26.391 3.459 1 95.12 69 ILE A C 1
ATOM 570 O O . ILE A 1 69 ? -2.545 26.406 2.682 1 95.12 69 ILE A O 1
ATOM 574 N N . VAL A 1 70 ? -1.628 27.094 4.57 1 94.44 70 VAL A N 1
ATOM 575 C CA . VAL A 1 70 ? -2.781 27.859 5.031 1 94.44 70 VAL A CA 1
ATOM 576 C C . VAL A 1 70 ? -2.949 29.125 4.176 1 94.44 70 VAL A C 1
ATOM 578 O O . VAL A 1 70 ? -4.07 29.5 3.844 1 94.44 70 VAL A O 1
ATOM 581 N N . ASN A 1 71 ? -1.911 29.719 3.697 1 90.44 71 ASN A N 1
ATOM 582 C CA . ASN A 1 71 ? -1.841 30.828 2.744 1 90.44 71 ASN A CA 1
ATOM 583 C C . ASN A 1 71 ? -2.973 31.828 2.961 1 90.44 71 ASN A C 1
ATOM 585 O O . ASN A 1 71 ? -3.688 32.156 2.02 1 90.44 71 ASN A O 1
ATOM 589 N N . GLY A 1 72 ? -3.318 32.219 4.219 1 86.38 72 GLY A N 1
ATOM 590 C CA . GLY A 1 72 ? -4.273 33.25 4.512 1 86.38 72 GLY A CA 1
ATOM 591 C C . GLY A 1 72 ? -5.715 32.781 4.449 1 86.38 72 GLY A C 1
ATOM 592 O O . GLY A 1 72 ? -6.637 33.625 4.48 1 86.38 72 GLY A O 1
ATOM 593 N N . ALA A 1 73 ? -5.973 31.531 4.332 1 91.38 73 ALA A N 1
ATOM 594 C CA . ALA A 1 73 ? -7.324 31 4.242 1 91.38 73 ALA A CA 1
ATOM 595 C C . ALA A 1 73 ? -7.973 30.906 5.621 1 91.38 73 ALA A C 1
ATOM 597 O O . ALA A 1 73 ? -8.594 29.891 5.953 1 91.38 73 ALA A O 1
ATOM 598 N N . ILE A 1 74 ? -7.793 31.844 6.395 1 93.88 74 ILE A N 1
ATOM 599 C CA . ILE A 1 74 ? -8.43 31.969 7.699 1 93.88 74 ILE A CA 1
ATOM 600 C C . ILE A 1 74 ? -9.508 33.062 7.652 1 93.88 74 ILE A C 1
ATOM 602 O O . ILE A 1 74 ? -9.258 34.156 7.168 1 93.88 74 ILE A O 1
ATOM 606 N N . PHE A 1 75 ? -10.648 32.688 8.156 1 93.25 75 PHE A N 1
ATOM 607 C CA . PHE A 1 75 ? -11.797 33.594 8.094 1 93.25 75 PHE A CA 1
ATOM 608 C C . PHE A 1 75 ? -12.383 33.812 9.484 1 93.25 75 PHE A C 1
ATOM 610 O O . PHE A 1 75 ? -12.281 32.938 10.352 1 93.25 75 PHE A O 1
ATOM 617 N N . GLN A 1 76 ? -13 35.031 9.531 1 92.06 76 GLN A N 1
ATOM 618 C CA . GLN A 1 76 ? -13.695 35.312 10.781 1 92.06 76 GLN A CA 1
ATOM 619 C C . GLN A 1 76 ? -15.062 34.625 10.82 1 92.06 76 GLN A C 1
ATOM 621 O O . GLN A 1 76 ? -15.781 34.594 9.82 1 92.06 76 GLN A O 1
ATOM 626 N N . ALA A 1 77 ? -15.258 33.938 12.016 1 84.19 77 ALA A N 1
ATOM 627 C CA . ALA A 1 77 ? -16.562 33.344 12.188 1 84.19 77 ALA A CA 1
ATOM 628 C C . ALA A 1 77 ? -17.172 33.688 13.547 1 84.19 77 ALA A C 1
ATOM 630 O O . ALA A 1 77 ? -16.438 33.844 14.531 1 84.19 77 ALA A O 1
ATOM 631 N N . GLU A 1 78 ? -18.484 34 13.672 1 77.44 78 GLU A N 1
ATOM 632 C CA . GLU A 1 78 ? -19.141 34.406 14.906 1 77.44 78 GLU A CA 1
ATOM 633 C C . GLU A 1 78 ? -19.594 33.188 15.711 1 77.44 78 GLU A C 1
ATOM 635 O O . GLU A 1 78 ? -19.672 33.219 16.938 1 77.44 78 GLU A O 1
ATOM 640 N N . GLY A 1 79 ? -19.531 32 15.172 1 74.94 79 GLY A N 1
ATOM 641 C CA . GLY A 1 79 ? -20.109 30.875 15.883 1 74.94 79 GLY A CA 1
ATOM 642 C C . GLY A 1 79 ? -19.078 30.016 16.562 1 74.94 79 GLY A C 1
ATOM 643 O O . GLY A 1 79 ? -17.891 30.094 16.266 1 74.94 79 GLY A O 1
ATOM 644 N N . SER A 1 80 ? -19.688 29.438 17.734 1 83.06 80 SER A N 1
ATOM 645 C CA . SER A 1 80 ? -18.844 28.547 18.531 1 83.06 80 SER A CA 1
ATOM 646 C C . SER A 1 80 ? -19.297 27.094 18.422 1 83.06 80 SER A C 1
ATOM 648 O O . SER A 1 80 ? -18.984 26.281 19.281 1 83.06 80 SER A O 1
ATOM 650 N N . GLU A 1 81 ? -20.016 26.844 17.281 1 92.31 81 GLU A N 1
ATOM 651 C CA . GLU A 1 81 ? -20.453 25.469 17.094 1 92.31 81 GLU A CA 1
ATOM 652 C C . GLU A 1 81 ? -19.328 24.594 16.547 1 92.31 81 GLU A C 1
ATOM 654 O O . GLU A 1 81 ? -18.453 25.078 15.812 1 92.31 81 GLU A O 1
ATOM 659 N N . MET A 1 82 ? -19.453 23.328 16.844 1 96 82 MET A N 1
ATOM 660 C CA . MET A 1 82 ? -18.438 22.391 16.406 1 96 82 MET A CA 1
ATOM 661 C C . MET A 1 82 ? -18.469 22.219 14.891 1 96 82 MET A C 1
ATOM 663 O O . MET A 1 82 ? -19.547 22.109 14.297 1 96 82 MET A O 1
ATOM 667 N N . VAL A 1 83 ? -17.391 22.266 14.273 1 96.56 83 VAL A N 1
ATOM 668 C CA . VAL A 1 83 ? -17.203 21.953 12.859 1 96.56 83 VAL A CA 1
ATOM 669 C C . VAL A 1 83 ? -16.5 20.609 12.711 1 96.56 83 VAL A C 1
ATOM 671 O O . VAL A 1 83 ? -15.484 20.359 13.367 1 96.56 83 VAL A O 1
ATOM 674 N N . VAL A 1 84 ? -17.094 19.703 11.875 1 97.81 84 VAL A N 1
ATOM 675 C CA . VAL A 1 84 ? -16.5 18.391 11.664 1 97.81 84 VAL A CA 1
ATOM 676 C C . VAL A 1 84 ? -16.219 18.188 10.172 1 97.81 84 VAL A C 1
ATOM 678 O O . VAL A 1 84 ? -17.109 18.328 9.344 1 97.81 84 VAL A O 1
ATOM 681 N N . VAL A 1 85 ? -15.023 17.938 9.852 1 97.56 85 VAL A N 1
ATOM 682 C CA . VAL A 1 85 ? -14.602 17.516 8.523 1 97.56 85 VAL A CA 1
ATOM 683 C C . VAL A 1 85 ? -14.219 16.031 8.555 1 97.56 85 VAL A C 1
ATOM 685 O O . VAL A 1 85 ? -13.188 15.664 9.125 1 97.56 85 VAL A O 1
ATOM 688 N N . LYS A 1 86 ? -15.008 15.164 7.992 1 96.62 86 LYS A N 1
ATOM 689 C CA . LYS A 1 86 ? -14.773 13.734 8.125 1 96.62 86 LYS A CA 1
ATOM 690 C C . LYS A 1 86 ? -14.453 13.094 6.781 1 96.62 86 LYS A C 1
ATOM 692 O O . LYS A 1 86 ? -14.844 13.617 5.734 1 96.62 86 LYS A O 1
ATOM 697 N N . GLY A 1 87 ? -13.711 12.062 6.801 1 97.06 87 GLY A N 1
ATOM 698 C CA . GLY A 1 87 ? -13.469 11.227 5.633 1 97.06 87 GLY A CA 1
ATOM 699 C C . GLY A 1 87 ? -12.344 11.742 4.75 1 97.06 87 GLY A C 1
ATOM 700 O O . GLY A 1 87 ? -12.359 11.531 3.535 1 97.06 87 GLY A O 1
ATOM 701 N N . ILE A 1 88 ? -11.398 12.508 5.309 1 97.5 88 ILE A N 1
ATOM 702 C CA . ILE A 1 88 ? -10.25 12.938 4.523 1 97.5 88 ILE A CA 1
ATOM 703 C C . ILE A 1 88 ? -9.312 11.758 4.281 1 97.5 88 ILE A C 1
ATOM 705 O O . ILE A 1 88 ? -8.711 11.234 5.223 1 97.5 88 ILE A O 1
ATOM 709 N N . GLU A 1 89 ? -9.203 11.352 3.086 1 97.19 89 GLU A N 1
ATOM 710 C CA . GLU A 1 89 ? -8.305 10.242 2.77 1 97.19 89 GLU A CA 1
ATOM 711 C C . GLU A 1 89 ? -6.848 10.641 2.963 1 97.19 89 GLU A C 1
ATOM 713 O O . GLU A 1 89 ? -6.461 11.766 2.637 1 97.19 89 GLU A O 1
ATOM 718 N N . PHE A 1 90 ? -6.066 9.758 3.457 1 98.12 90 PHE A N 1
ATOM 719 C CA . PHE A 1 90 ? -4.637 10.016 3.568 1 98.12 90 PHE A CA 1
ATOM 720 C C . PHE A 1 90 ? -3.832 8.797 3.133 1 98.12 90 PHE A C 1
ATOM 722 O O . PHE A 1 90 ? -4.32 7.664 3.205 1 98.12 90 PHE A O 1
ATOM 729 N N . TYR A 1 91 ? -2.654 9.016 2.633 1 98.31 91 TYR A N 1
ATOM 730 C CA . TYR A 1 91 ? -1.65 8.023 2.279 1 98.31 91 TYR A CA 1
ATOM 731 C C . TYR A 1 91 ? -0.289 8.391 2.855 1 98.31 91 TYR A C 1
ATOM 733 O O . TYR A 1 91 ? 0.196 9.508 2.652 1 98.31 91 TYR A O 1
ATOM 741 N N . SER A 1 92 ? 0.277 7.484 3.578 1 98.69 92 SER A N 1
ATOM 742 C CA . SER A 1 92 ? 1.572 7.727 4.203 1 98.69 92 SER A CA 1
ATOM 743 C C . SER A 1 92 ? 2.484 6.512 4.082 1 98.69 92 SER A C 1
ATOM 745 O O . SER A 1 92 ? 2.156 5.551 3.383 1 98.69 92 SER A O 1
ATOM 747 N N . LEU A 1 93 ? 3.732 6.645 4.527 1 98.56 93 LEU A N 1
ATOM 748 C CA . LEU A 1 93 ? 4.723 5.578 4.582 1 98.56 93 LEU A CA 1
ATOM 749 C C . LEU A 1 93 ? 5.16 5.312 6.02 1 98.56 93 LEU A C 1
ATOM 751 O O . LEU A 1 93 ? 5.547 6.238 6.734 1 98.56 93 LEU A O 1
ATOM 755 N N . CYS A 1 94 ? 4.988 4.105 6.398 1 97.62 94 CYS A N 1
ATOM 756 C CA . CYS A 1 94 ? 5.387 3.748 7.754 1 97.62 94 CYS A CA 1
ATOM 757 C C . CYS A 1 94 ? 6.891 3.902 7.941 1 97.62 94 CYS A C 1
ATOM 759 O O . CYS A 1 94 ? 7.676 3.412 7.129 1 97.62 94 CYS A O 1
ATOM 761 N N . GLU A 1 95 ? 7.312 4.477 9 1 97.31 95 GLU A N 1
ATOM 762 C CA . GLU A 1 95 ? 8.734 4.715 9.211 1 97.31 95 GLU A CA 1
ATOM 763 C C . GLU A 1 95 ? 9.477 3.414 9.508 1 97.31 95 GLU A C 1
ATOM 765 O O . GLU A 1 95 ? 10.695 3.338 9.352 1 97.31 95 GLU A O 1
ATOM 770 N N . HIS A 1 96 ? 8.75 2.408 9.898 1 96 96 HIS A N 1
ATOM 771 C CA . HIS A 1 96 ? 9.391 1.163 10.312 1 96 96 HIS A CA 1
ATOM 772 C C . HIS A 1 96 ? 9.781 0.322 9.102 1 96 96 HIS A C 1
ATOM 774 O O . HIS A 1 96 ? 10.844 -0.308 9.102 1 96 96 HIS A O 1
ATOM 780 N N . HIS A 1 97 ? 8.922 0.297 8.062 1 97.38 97 HIS A N 1
ATOM 781 C CA . HIS A 1 97 ? 9.18 -0.601 6.941 1 97.38 97 HIS A CA 1
ATOM 782 C C . HIS A 1 97 ? 9.156 0.152 5.617 1 97.38 97 HIS A C 1
ATOM 784 O O . HIS A 1 97 ? 9.398 -0.436 4.559 1 97.38 97 HIS A O 1
ATOM 790 N N . MET A 1 98 ? 8.805 1.462 5.617 1 98.12 98 MET A N 1
ATOM 791 C CA . MET A 1 98 ? 8.688 2.291 4.422 1 98.12 98 MET A CA 1
ATOM 792 C C . MET A 1 98 ? 7.629 1.736 3.477 1 98.12 98 MET A C 1
ATOM 794 O O . MET A 1 98 ? 7.758 1.847 2.256 1 98.12 98 MET A O 1
ATOM 798 N N . LEU A 1 99 ? 6.637 1.008 4.07 1 98.38 99 LEU A N 1
ATOM 799 C CA . LEU A 1 99 ? 5.465 0.543 3.33 1 98.38 99 LEU A CA 1
ATOM 800 C C . LEU A 1 99 ? 4.266 1.447 3.588 1 98.38 99 LEU A C 1
ATOM 802 O O . LEU A 1 99 ? 4.164 2.062 4.652 1 98.38 99 LEU A O 1
ATOM 806 N N . PRO A 1 100 ? 3.359 1.494 2.641 1 98.5 100 PRO A N 1
ATOM 807 C CA . PRO A 1 100 ? 2.23 2.418 2.768 1 98.5 100 PRO A CA 1
ATOM 808 C C . PRO A 1 100 ? 1.285 2.043 3.908 1 98.5 100 PRO A C 1
ATOM 810 O O . PRO A 1 100 ? 1.1 0.859 4.195 1 98.5 100 PRO A O 1
ATOM 813 N N . PHE A 1 101 ? 0.776 2.943 4.578 1 98.5 101 PHE A N 1
ATOM 814 C CA . PHE A 1 101 ? -0.463 2.873 5.344 1 98.5 101 PHE A CA 1
ATOM 815 C C . PHE A 1 101 ? -1.387 4.031 4.988 1 98.5 101 PHE A C 1
ATOM 817 O O . PHE A 1 101 ? -0.923 5.098 4.582 1 98.5 101 PHE A O 1
ATOM 824 N N . PHE A 1 102 ? -2.629 3.795 5.008 1 98.31 102 PHE A N 1
ATOM 825 C CA . PHE A 1 102 ? -3.578 4.758 4.461 1 98.31 102 PHE A CA 1
ATOM 826 C C . PHE A 1 102 ? -4.969 4.543 5.051 1 98.31 102 PHE A C 1
ATOM 828 O O . PHE A 1 102 ? -5.223 3.525 5.695 1 98.31 102 PHE A O 1
ATOM 835 N N . GLY A 1 103 ? -5.867 5.496 4.879 1 97.75 103 GLY A N 1
ATOM 836 C CA . GLY A 1 103 ? -7.227 5.457 5.395 1 97.75 103 GLY A CA 1
ATOM 837 C C . GLY A 1 103 ? -7.895 6.816 5.43 1 97.75 103 GLY A C 1
ATOM 838 O O . GLY A 1 103 ? -7.926 7.523 4.422 1 97.75 103 GLY A O 1
ATOM 839 N N . GLN A 1 104 ? -8.453 7.10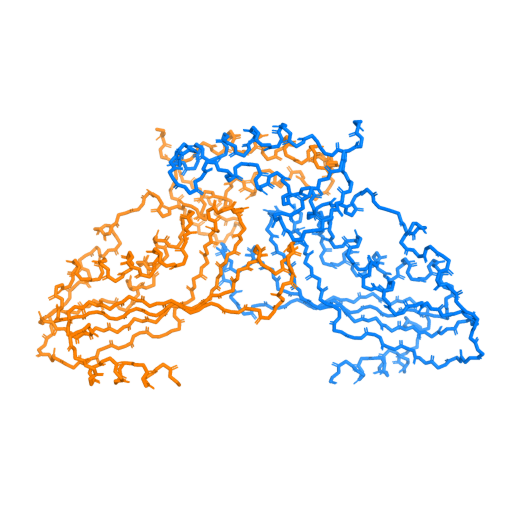5 6.586 1 98.38 104 GLN A N 1
ATOM 840 C CA . GLN A 1 104 ? -9.203 8.352 6.684 1 98.38 104 GLN A CA 1
ATOM 841 C C . GLN A 1 104 ? -8.836 9.117 7.949 1 98.38 104 GLN A C 1
ATOM 843 O O . GLN A 1 104 ? -8.57 8.516 8.992 1 98.38 104 GLN A O 1
ATOM 848 N N . VAL A 1 105 ? -8.883 10.398 7.805 1 98.69 105 VAL A N 1
ATOM 849 C CA . VAL A 1 105 ? -8.734 11.328 8.922 1 98.69 105 VAL A CA 1
ATOM 850 C C . VAL A 1 105 ? -10.039 12.102 9.133 1 98.69 105 VAL A C 1
ATOM 852 O O . VAL A 1 105 ? -10.656 12.547 8.164 1 98.69 105 VAL A O 1
ATOM 855 N N . HIS A 1 106 ? -10.453 12.195 10.344 1 98.81 106 HIS A N 1
ATOM 856 C CA . HIS A 1 106 ? -11.586 13.016 10.758 1 98.81 106 HIS A CA 1
ATOM 857 C C . HIS A 1 106 ? -11.141 14.117 11.719 1 98.81 106 HIS A C 1
ATOM 859 O O . HIS A 1 106 ? -10.375 13.859 12.648 1 98.81 106 HIS A O 1
ATOM 865 N N . ILE A 1 107 ? -11.633 15.32 11.453 1 98.69 107 ILE A N 1
ATOM 866 C CA . ILE A 1 107 ? -11.203 16.469 12.242 1 98.69 107 ILE A CA 1
ATOM 867 C C . ILE A 1 107 ? -12.43 17.203 12.773 1 98.69 107 ILE A C 1
ATOM 869 O O . ILE A 1 107 ? -13.359 17.516 12.023 1 98.69 107 ILE A O 1
ATOM 873 N N . GLY A 1 108 ? -12.461 17.406 14.055 1 98.19 108 GLY A N 1
ATOM 874 C CA . GLY A 1 108 ? -13.422 18.281 14.703 1 98.19 108 GLY A CA 1
ATOM 875 C C . GLY A 1 108 ? -12.766 19.438 15.445 1 98.19 108 GLY A C 1
ATOM 876 O O . GLY A 1 108 ? -11.711 19.266 16.062 1 98.19 108 GLY A O 1
ATOM 877 N N . TYR A 1 109 ? -13.391 20.609 15.383 1 97.75 109 TYR A N 1
ATOM 878 C CA . TYR A 1 109 ? -12.914 21.719 16.203 1 97.75 109 TYR A CA 1
ATOM 879 C C . TYR A 1 109 ? -14.047 22.672 16.547 1 97.75 109 TYR A C 1
ATOM 881 O O . TYR A 1 109 ? -15.078 22.688 15.875 1 97.75 109 TYR A O 1
ATOM 889 N N . ILE A 1 110 ? -13.883 23.328 17.609 1 97.44 110 ILE A N 1
ATOM 890 C CA . ILE A 1 110 ? -14.789 24.391 18.031 1 97.44 110 ILE A CA 1
ATOM 891 C C . ILE A 1 110 ? -14.094 25.75 17.875 1 97.44 110 ILE A C 1
ATOM 893 O O . ILE A 1 110 ? -13.148 26.047 18.609 1 97.44 110 ILE A O 1
ATOM 897 N N . PRO A 1 111 ? -14.594 26.547 16.938 1 96.88 111 PRO A N 1
ATOM 898 C CA . PRO A 1 111 ? -13.914 27.812 16.625 1 96.88 111 PRO A CA 1
ATOM 899 C C . PRO A 1 111 ? -13.875 28.781 17.812 1 96.88 111 PRO A C 1
ATOM 901 O O . PRO A 1 111 ? -14.742 28.719 18.688 1 96.88 111 PRO A O 1
ATOM 904 N N . ASN A 1 112 ? -12.797 29.547 17.875 1 95.25 112 ASN A N 1
ATOM 905 C CA . ASN A 1 112 ? -12.664 30.766 18.656 1 95.25 112 ASN A CA 1
ATOM 906 C C . ASN A 1 112 ? -12.492 32 17.75 1 95.25 112 ASN A C 1
ATOM 908 O O . ASN A 1 112 ? -11.414 32.594 17.719 1 95.25 112 ASN A O 1
ATOM 912 N N . GLN A 1 113 ? -13.586 32.281 16.938 1 93.62 113 GLN A N 1
ATOM 913 C CA . GLN A 1 113 ? -13.719 33.469 16.094 1 93.62 113 GLN A CA 1
ATOM 914 C C . GLN A 1 113 ? -13.062 33.25 14.734 1 93.62 113 GLN A C 1
ATOM 916 O O . GLN A 1 113 ? -13.156 34.094 13.844 1 93.62 113 GLN A O 1
ATOM 921 N N . LYS A 1 114 ? -12.344 32.125 14.555 1 94.75 114 LYS A N 1
ATOM 922 C CA . LYS A 1 114 ? -11.664 31.859 13.281 1 94.75 114 LYS A CA 1
ATOM 923 C C . LYS A 1 114 ? -12.055 30.5 12.711 1 94.75 114 LYS A C 1
ATOM 925 O O . LYS A 1 114 ? -12.234 29.531 13.461 1 94.75 114 LYS A O 1
ATOM 930 N N . ILE A 1 115 ? -12.195 30.453 11.414 1 95.44 115 ILE A N 1
ATOM 931 C CA . ILE A 1 115 ? -12.414 29.188 10.719 1 95.44 115 ILE A CA 1
ATOM 932 C C . ILE A 1 115 ? -11.43 29.062 9.555 1 95.44 115 ILE A C 1
ATOM 934 O O . ILE A 1 115 ? -10.883 30.062 9.086 1 95.44 115 ILE A O 1
ATOM 938 N N . LEU A 1 116 ? -11.281 27.906 9.117 1 95.5 116 LEU A N 1
ATOM 939 C CA . LEU A 1 116 ? -10.328 27.594 8.062 1 95.5 116 LEU A CA 1
ATOM 940 C C . LEU A 1 116 ? -11.047 27.078 6.82 1 95.5 116 LEU A C 1
ATOM 942 O O . LEU A 1 116 ? -12.016 26.312 6.938 1 95.5 116 LEU A O 1
ATOM 946 N N . GLY A 1 117 ? -10.562 27.469 5.637 1 94.12 117 GLY A N 1
ATOM 947 C CA . GLY A 1 117 ? -11.102 26.891 4.422 1 94.12 117 GLY A CA 1
ATOM 948 C C . GLY A 1 117 ? -11.062 25.375 4.414 1 94.12 117 GLY A C 1
ATOM 949 O O . GLY A 1 117 ? -10.07 24.766 4.824 1 94.12 117 GLY A O 1
ATOM 950 N N . LEU A 1 118 ? -12.094 24.766 3.92 1 93.5 118 LEU A N 1
ATOM 951 C CA . LEU A 1 118 ? -12.266 23.312 4.016 1 93.5 118 LEU A CA 1
ATOM 952 C C . LEU A 1 118 ? -11.133 22.594 3.295 1 93.5 118 LEU A C 1
ATOM 954 O O . LEU A 1 118 ? -10.641 21.562 3.775 1 93.5 118 LEU A O 1
ATOM 958 N N . SER A 1 119 ? -10.625 23.047 2.221 1 95.06 119 SER A N 1
ATOM 959 C CA . SER A 1 119 ? -9.602 22.391 1.422 1 95.06 119 SER A CA 1
ATOM 960 C C . SER A 1 119 ? -8.266 22.359 2.146 1 95.06 119 SER A C 1
ATOM 962 O O . SER A 1 119 ? -7.398 21.547 1.844 1 95.06 119 SER A O 1
ATOM 964 N N . LYS A 1 120 ? -8.125 23.328 3.047 1 97.06 120 LYS A N 1
ATOM 965 C CA . LYS A 1 120 ? -6.855 23.453 3.76 1 97.06 120 LYS A CA 1
ATOM 966 C C . LYS A 1 120 ? -6.68 22.297 4.754 1 97.06 120 LYS A C 1
ATOM 968 O O . LYS A 1 120 ? -5.555 21.906 5.059 1 97.06 120 LYS A O 1
ATOM 973 N N . PHE A 1 121 ? -7.797 21.75 5.242 1 97.81 121 PHE A N 1
ATOM 974 C CA . PHE A 1 121 ? -7.688 20.594 6.129 1 97.81 121 PHE A CA 1
ATOM 975 C C . PHE A 1 121 ? -7.043 19.406 5.414 1 97.81 121 PHE A C 1
ATOM 977 O O . PHE A 1 121 ? -6.152 18.766 5.957 1 97.81 121 PHE A O 1
ATOM 984 N N . ALA A 1 122 ? -7.496 19.188 4.172 1 97.31 122 ALA A N 1
ATOM 985 C CA . ALA A 1 122 ? -6.922 18.109 3.373 1 97.31 122 ALA A CA 1
ATOM 986 C C . ALA A 1 122 ? -5.438 18.344 3.113 1 97.31 122 ALA A C 1
ATOM 988 O O . ALA A 1 122 ? -4.629 17.422 3.176 1 97.31 122 ALA A O 1
ATOM 989 N N . ARG A 1 123 ? -5.098 19.578 2.875 1 97.56 123 ARG A N 1
ATOM 990 C CA . ARG A 1 123 ? -3.711 19.922 2.582 1 97.56 123 ARG A CA 1
ATOM 991 C C . ARG A 1 123 ? -2.834 19.766 3.82 1 97.56 123 ARG A C 1
ATOM 993 O O . ARG A 1 123 ? -1.684 19.328 3.719 1 97.56 123 ARG A O 1
ATOM 1000 N N . ILE A 1 124 ? -3.391 20.109 4.969 1 98.44 124 ILE A N 1
ATOM 1001 C CA . ILE A 1 124 ? -2.664 19.938 6.219 1 98.44 124 ILE A CA 1
ATOM 1002 C C . ILE A 1 124 ? -2.434 18.438 6.469 1 98.44 124 ILE A C 1
ATOM 1004 O O . ILE A 1 124 ? -1.324 18.031 6.812 1 98.44 124 ILE A O 1
ATOM 1008 N N . VAL A 1 125 ? -3.457 17.656 6.25 1 98.75 125 VAL A N 1
ATOM 1009 C CA . VAL A 1 125 ? -3.348 16.203 6.41 1 98.75 125 VAL A CA 1
ATOM 1010 C C . VAL A 1 125 ? -2.26 15.664 5.484 1 98.75 125 VAL A C 1
ATOM 1012 O O . VAL A 1 125 ? -1.371 14.93 5.922 1 98.75 125 VAL A O 1
ATOM 1015 N N . ASP A 1 126 ? -2.238 16.094 4.262 1 98 126 ASP A N 1
ATOM 1016 C CA . ASP A 1 126 ? -1.268 15.617 3.277 1 98 126 ASP A CA 1
ATOM 1017 C C . ASP A 1 126 ? 0.151 16.031 3.666 1 98 126 ASP A C 1
ATOM 1019 O O . ASP A 1 126 ? 1.096 15.258 3.492 1 98 126 ASP A O 1
ATOM 1023 N N . MET A 1 127 ? 0.258 17.219 4.148 1 98.25 127 MET A N 1
ATOM 1024 C CA . MET A 1 127 ? 1.581 17.719 4.516 1 98.25 127 MET A CA 1
ATOM 1025 C C . MET A 1 127 ? 2.256 16.781 5.516 1 98.25 127 MET A C 1
ATOM 1027 O O . MET A 1 127 ? 3.432 16.453 5.363 1 98.25 127 MET A O 1
ATOM 1031 N N . PHE A 1 128 ? 1.477 16.344 6.48 1 98.69 128 PHE A N 1
ATOM 1032 C CA . PHE A 1 128 ? 2.061 15.492 7.504 1 98.69 128 PHE A CA 1
ATOM 1033 C C . PHE A 1 128 ? 2.102 14.039 7.031 1 98.69 128 PHE A C 1
ATOM 1035 O O . PHE A 1 128 ? 3.006 13.289 7.398 1 98.69 128 PHE A O 1
ATOM 1042 N N . ALA A 1 129 ? 1.122 13.625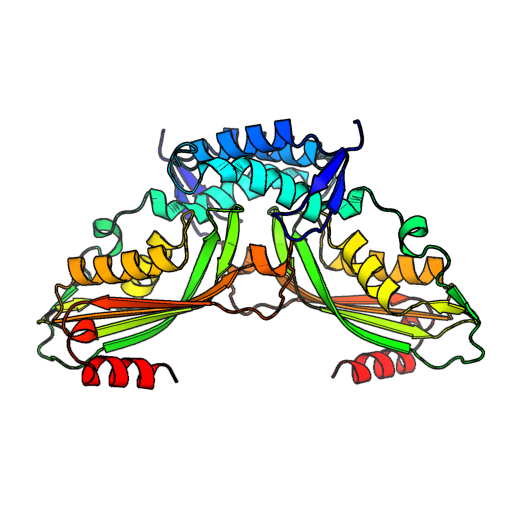 6.242 1 98.75 129 ALA A N 1
ATOM 1043 C CA . ALA A 1 129 ? 1.042 12.234 5.801 1 98.75 129 ALA A CA 1
ATOM 1044 C C . ALA A 1 129 ? 2.133 11.922 4.781 1 98.75 129 ALA A C 1
ATOM 1046 O O . ALA A 1 129 ? 2.621 10.789 4.715 1 98.75 129 ALA A O 1
ATOM 1047 N N . ARG A 1 130 ? 2.514 12.898 3.932 1 98.06 130 ARG A N 1
ATOM 1048 C CA . ARG A 1 130 ? 3.51 12.695 2.885 1 98.06 130 ARG A CA 1
ATOM 1049 C C . ARG A 1 130 ? 4.922 12.773 3.453 1 98.06 130 ARG A C 1
ATOM 1051 O O . ARG A 1 130 ? 5.762 13.523 2.951 1 98.06 130 ARG A O 1
ATOM 1058 N N . ARG A 1 131 ? 5.148 12.016 4.527 1 98 131 ARG A N 1
ATOM 1059 C CA . ARG A 1 131 ? 6.375 11.781 5.285 1 98 131 ARG A CA 1
ATOM 1060 C C . ARG A 1 131 ? 6.465 10.336 5.75 1 98 131 ARG A C 1
ATOM 1062 O O . ARG A 1 131 ? 5.523 9.562 5.574 1 98 131 ARG A O 1
ATOM 1069 N N . LEU A 1 132 ? 7.68 9.914 6.18 1 98.44 132 LEU A N 1
ATOM 1070 C CA . LEU A 1 132 ? 7.695 8.719 7.023 1 98.44 132 LEU A CA 1
ATOM 1071 C C . LEU A 1 132 ? 7.023 9 8.367 1 98.44 132 LEU A C 1
ATOM 1073 O O . LEU A 1 132 ? 7.359 9.977 9.039 1 98.44 132 LEU A O 1
ATOM 1077 N N . GLN A 1 133 ? 6.043 8.125 8.727 1 98.12 133 GLN A N 1
ATOM 1078 C CA . GLN A 1 133 ? 5.172 8.5 9.836 1 98.12 133 GLN A CA 1
ATOM 1079 C C . GLN A 1 133 ? 4.844 7.285 10.703 1 98.12 133 GLN A C 1
ATOM 1081 O O . GLN A 1 133 ? 5.035 6.145 10.281 1 98.12 133 GLN A O 1
ATOM 1086 N N . VAL A 1 134 ? 4.492 7.508 11.867 1 98.06 134 VAL A N 1
ATOM 1087 C CA . VAL A 1 134 ? 3.701 6.668 12.758 1 98.06 134 VAL A CA 1
ATOM 1088 C C . VAL A 1 134 ? 2.303 7.258 12.914 1 98.06 134 VAL A C 1
ATOM 1090 O O . VAL A 1 134 ? 2.145 8.469 13.055 1 98.06 134 VAL A O 1
ATOM 1093 N N . GLN A 1 135 ? 1.268 6.398 12.844 1 98.56 135 GLN A N 1
ATOM 1094 C CA . GLN A 1 135 ? -0.106 6.891 12.812 1 98.56 135 GLN A CA 1
ATOM 1095 C C . GLN A 1 135 ? -0.415 7.746 14.039 1 98.56 135 GLN A C 1
ATOM 1097 O O . GLN A 1 135 ? -1.104 8.766 13.938 1 98.56 135 GLN A O 1
ATOM 1102 N N . GLU A 1 136 ? 0.093 7.367 15.18 1 98.31 136 GLU A N 1
ATOM 1103 C CA . GLU A 1 136 ? -0.113 8.117 16.422 1 98.31 136 GLU A CA 1
ATOM 1104 C C . GLU A 1 136 ? 0.452 9.523 16.312 1 98.31 136 GLU A C 1
ATOM 1106 O O . GLU A 1 136 ? -0.21 10.5 16.688 1 98.31 136 GLU A O 1
ATOM 1111 N N . ARG A 1 137 ? 1.657 9.594 15.828 1 98.38 137 ARG A N 1
ATOM 1112 C CA . ARG A 1 137 ? 2.307 10.883 15.656 1 98.38 137 ARG A CA 1
ATOM 1113 C C . ARG A 1 137 ? 1.57 11.742 14.633 1 98.38 137 ARG A C 1
ATOM 1115 O O . ARG A 1 137 ? 1.427 12.953 14.812 1 98.38 137 ARG A O 1
ATOM 1122 N N . LEU A 1 138 ? 1.109 11.109 13.586 1 98.75 138 LEU A N 1
ATOM 1123 C CA . LEU A 1 138 ? 0.363 11.805 12.547 1 98.75 138 LEU A CA 1
ATOM 1124 C C . LEU A 1 138 ? -0.859 12.508 13.125 1 98.75 138 LEU A C 1
ATOM 1126 O O . LEU A 1 138 ? -1.093 13.688 12.859 1 98.75 138 LEU A O 1
ATOM 1130 N N . ALA A 1 139 ? -1.632 11.828 13.977 1 98.88 139 ALA A N 1
ATOM 1131 C CA . ALA A 1 139 ? -2.834 12.391 14.586 1 98.88 139 ALA A CA 1
ATOM 1132 C C . ALA A 1 139 ? -2.502 13.625 15.414 1 98.88 139 ALA A C 1
ATOM 1134 O O . ALA A 1 139 ? -3.17 14.656 15.305 1 98.88 139 ALA A O 1
ATOM 1135 N N . VAL A 1 140 ? -1.449 13.531 16.141 1 98.88 140 VAL A N 1
ATOM 1136 C CA . VAL A 1 140 ? -1.044 14.609 17.031 1 98.88 140 VAL A CA 1
ATOM 1137 C C . VAL A 1 140 ? -0.59 15.812 16.203 1 98.88 140 VAL A C 1
ATOM 1139 O O . VAL A 1 140 ? -0.969 16.953 16.484 1 98.88 140 VAL A O 1
ATOM 1142 N N . GLN A 1 141 ? 0.213 15.555 15.211 1 98.81 141 GLN A N 1
ATOM 1143 C CA . GLN A 1 141 ? 0.745 16.625 14.367 1 98.81 141 GLN A CA 1
ATOM 1144 C C . GLN A 1 141 ? -0.38 17.406 13.695 1 98.81 141 GLN A C 1
ATOM 1146 O O . GLN A 1 141 ? -0.337 18.641 13.641 1 98.81 141 GLN A O 1
ATOM 1151 N N . ILE A 1 142 ? -1.378 16.688 13.211 1 98.88 142 ILE A N 1
ATOM 1152 C CA . ILE A 1 142 ? -2.508 17.344 12.562 1 98.88 142 ILE A CA 1
ATOM 1153 C C . ILE A 1 142 ? -3.264 18.203 13.578 1 98.88 142 ILE A C 1
ATOM 1155 O O . ILE A 1 142 ? -3.562 19.375 13.32 1 98.88 142 ILE A O 1
ATOM 1159 N N . ALA A 1 143 ? -3.537 17.656 14.742 1 98.88 143 ALA A N 1
ATOM 1160 C CA . ALA A 1 143 ? -4.266 18.375 15.789 1 98.88 143 ALA A CA 1
ATOM 1161 C C . ALA A 1 143 ? -3.523 19.641 16.203 1 98.88 143 ALA A C 1
ATOM 1163 O O . ALA A 1 143 ? -4.121 20.703 16.297 1 98.88 143 ALA A O 1
ATOM 1164 N N . GLU A 1 144 ? -2.264 19.5 16.422 1 98.81 144 GLU A N 1
ATOM 1165 C CA . GLU A 1 144 ? -1.45 20.641 16.859 1 98.81 144 GLU A CA 1
ATOM 1166 C C . GLU A 1 144 ? -1.381 21.719 15.781 1 98.81 144 GLU A C 1
ATOM 1168 O O . GLU A 1 144 ? -1.365 22.906 16.094 1 98.81 144 GLU A O 1
ATOM 1173 N N . ALA A 1 145 ? -1.296 21.266 14.594 1 98.69 145 ALA A N 1
ATOM 1174 C CA . ALA A 1 145 ? -1.256 22.219 13.492 1 98.69 145 ALA A CA 1
ATOM 1175 C C . ALA A 1 145 ? -2.533 23.062 13.445 1 98.69 145 ALA A C 1
ATOM 1177 O O . ALA A 1 145 ? -2.477 24.281 13.289 1 98.69 145 ALA A O 1
ATOM 1178 N N . ILE A 1 146 ? -3.666 22.406 13.57 1 98.25 146 ILE A N 1
ATOM 1179 C CA . ILE A 1 146 ? -4.945 23.109 13.539 1 98.25 146 ILE A CA 1
ATOM 1180 C C . ILE A 1 146 ? -5.059 24.047 14.75 1 98.25 146 ILE A C 1
ATOM 1182 O O . ILE A 1 146 ? -5.531 25.172 14.633 1 98.25 146 ILE A O 1
ATOM 1186 N N . GLN A 1 147 ? -4.617 23.562 15.859 1 98.19 147 GLN A N 1
ATOM 1187 C CA . GLN A 1 147 ? -4.594 24.391 17.062 1 98.19 147 GLN A CA 1
ATOM 1188 C C . GLN A 1 147 ? -3.76 25.641 16.844 1 98.19 147 GLN A C 1
ATOM 1190 O O . GLN A 1 147 ? -4.168 26.734 17.234 1 98.19 147 GLN A O 1
ATOM 1195 N N . GLU A 1 148 ? -2.648 25.422 16.25 1 97.62 148 GLU A N 1
ATOM 1196 C CA . GLU A 1 148 ? -1.729 26.531 16 1 97.62 148 GLU A CA 1
ATOM 1197 C C . GLU A 1 148 ? -2.336 27.562 15.047 1 97.62 148 GLU A C 1
ATOM 1199 O O . GLU A 1 148 ? -2.26 28.766 15.281 1 97.62 148 GLU A O 1
ATOM 1204 N N . VAL A 1 149 ? -2.977 27.141 14.031 1 96.62 149 VAL A N 1
ATOM 1205 C CA . VAL A 1 149 ? -3.455 27.969 12.938 1 96.62 149 VAL A CA 1
ATOM 1206 C C . VAL A 1 149 ? -4.707 28.734 13.383 1 96.62 149 VAL A C 1
ATOM 1208 O O . VAL A 1 149 ? -4.855 29.922 13.102 1 96.62 149 VAL A O 1
ATOM 1211 N N . LEU A 1 150 ? -5.586 28.094 14.148 1 96.44 150 LEU A N 1
ATOM 1212 C CA . LEU A 1 150 ? -6.918 28.641 14.359 1 96.44 150 LEU A CA 1
ATOM 1213 C C . LEU A 1 150 ? -7.098 29.094 15.797 1 96.44 150 LEU A C 1
ATOM 1215 O O . LEU A 1 150 ? -8.023 29.844 16.109 1 96.44 150 LEU A O 1
ATOM 1219 N N . GLU A 1 151 ? -6.211 28.562 16.688 1 96.75 151 GLU A N 1
ATOM 1220 C CA . GLU A 1 151 ? -6.371 28.812 18.109 1 96.75 151 GLU A CA 1
ATOM 1221 C C . GLU A 1 151 ? -7.82 28.625 18.547 1 96.75 151 GLU A C 1
ATOM 1223 O O . GLU A 1 151 ? -8.406 29.5 19.188 1 96.75 151 GLU A O 1
ATOM 1228 N N . PRO A 1 152 ? -8.344 27.516 18.172 1 97.81 152 PRO A N 1
ATOM 1229 C CA . PRO A 1 152 ? -9.727 27.234 18.562 1 97.81 152 PRO A CA 1
ATOM 1230 C C . PRO A 1 152 ? -9.867 26.891 20.047 1 97.81 152 PRO A C 1
ATOM 1232 O O . PRO A 1 152 ? -8.867 26.844 20.766 1 97.81 152 PRO A O 1
ATOM 1235 N N . GLN A 1 153 ? -11.109 26.672 20.484 1 97.5 153 GLN A N 1
ATOM 1236 C CA . GLN A 1 153 ? -11.344 26.234 21.844 1 97.5 153 GLN A CA 1
ATOM 1237 C C . GLN A 1 153 ? -10.797 24.828 22.078 1 97.5 153 GLN A C 1
ATOM 1239 O O . GLN A 1 153 ? -10.438 24.453 23.203 1 97.5 153 GLN A O 1
ATOM 1244 N N . GLY A 1 154 ? -10.758 24.062 20.984 1 97.88 154 GLY A N 1
ATOM 1245 C CA . GLY A 1 154 ? -10.219 22.719 21 1 97.88 154 GLY A CA 1
ATOM 1246 C C . GLY A 1 154 ? -10.281 22.047 19.641 1 97.88 154 GLY A C 1
ATOM 1247 O O . GLY A 1 154 ? -10.961 22.531 18.719 1 97.88 154 GLY A O 1
ATOM 1248 N N . VAL A 1 155 ? -9.547 20.969 19.562 1 98.5 155 VAL A N 1
ATOM 1249 C CA . VAL A 1 155 ? -9.453 20.203 18.328 1 98.5 155 VAL A CA 1
ATOM 1250 C C . VAL A 1 155 ? -9.445 18.703 18.641 1 98.5 155 VAL A C 1
ATOM 1252 O O . VAL A 1 155 ? -8.805 18.281 19.609 1 98.5 155 VAL A O 1
ATOM 1255 N N . GLY A 1 156 ? -10.266 17.938 17.906 1 98.69 156 GLY A N 1
ATOM 1256 C CA . GLY A 1 156 ? -10.203 16.484 17.922 1 98.69 156 GLY A CA 1
ATOM 1257 C C . GLY A 1 156 ? -9.859 15.891 16.562 1 98.69 156 GLY A C 1
ATOM 1258 O O . GLY A 1 156 ? -10.43 16.297 15.539 1 98.69 156 GLY A O 1
ATOM 1259 N N . VAL A 1 157 ? -8.898 14.977 16.562 1 98.88 157 VAL A N 1
ATOM 1260 C CA . VAL A 1 157 ? -8.508 14.281 15.336 1 98.88 157 VAL A CA 1
ATOM 1261 C C . VAL A 1 157 ? -8.594 12.766 15.547 1 98.88 157 VAL A C 1
ATOM 1263 O O . VAL A 1 157 ? -8.109 12.25 16.562 1 98.88 157 VAL A O 1
ATOM 1266 N N . VAL A 1 158 ? -9.266 12.125 14.664 1 98.88 158 VAL A N 1
ATOM 1267 C CA . VAL A 1 158 ? -9.305 10.672 14.633 1 98.88 158 VAL A CA 1
ATOM 1268 C C . VAL A 1 158 ? -8.727 10.164 13.312 1 98.88 158 VAL A C 1
ATOM 1270 O O . VAL A 1 158 ? -9.117 10.633 12.242 1 98.88 158 VAL A O 1
ATOM 1273 N N . VAL A 1 159 ? -7.773 9.242 13.43 1 98.81 159 VAL A N 1
ATOM 1274 C CA . VAL A 1 159 ? -7.164 8.633 12.258 1 98.81 159 VAL A CA 1
ATOM 1275 C C . VAL A 1 159 ? -7.48 7.137 12.227 1 98.81 159 VAL A C 1
ATOM 1277 O O . VAL A 1 159 ? -7.25 6.43 13.211 1 98.81 159 VAL A O 1
ATOM 1280 N N . GLU A 1 160 ? -8.055 6.707 11.18 1 98.56 160 GLU A N 1
ATOM 1281 C CA . GLU A 1 160 ? -8.281 5.289 10.914 1 98.56 160 GLU A CA 1
ATOM 1282 C C . GLU A 1 160 ? -7.457 4.816 9.719 1 98.56 160 GLU A C 1
ATOM 1284 O O . GLU A 1 160 ? -7.547 5.387 8.625 1 98.56 160 GLU A O 1
ATOM 1289 N N . GLY A 1 161 ? -6.637 3.826 9.977 1 97.88 161 GLY A N 1
ATOM 1290 C CA . GLY A 1 161 ? -5.746 3.426 8.891 1 97.88 161 GLY A CA 1
ATOM 1291 C C . GLY A 1 161 ? -5.52 1.928 8.836 1 97.88 161 GLY A C 1
ATOM 1292 O O . GLY A 1 161 ? -5.719 1.223 9.82 1 97.88 161 GLY A O 1
ATOM 1293 N N . VAL A 1 162 ? -5.191 1.438 7.633 1 97.75 162 VAL A N 1
ATOM 1294 C CA . VAL A 1 162 ? -4.664 0.096 7.41 1 97.75 162 VAL A CA 1
ATOM 1295 C C . VAL A 1 162 ? -3.176 0.174 7.078 1 97.75 162 VAL A C 1
ATOM 1297 O O . VAL A 1 162 ? -2.732 1.107 6.406 1 97.75 162 VAL A O 1
ATOM 1300 N N . HIS A 1 163 ? -2.443 -0.74 7.625 1 98 163 HIS A N 1
ATOM 1301 C CA . HIS A 1 163 ? -0.994 -0.766 7.473 1 98 163 HIS A CA 1
ATOM 1302 C C . HIS A 1 163 ? -0.548 -1.962 6.637 1 98 163 HIS A C 1
ATOM 1304 O O . HIS A 1 163 ? -0.676 -3.109 7.07 1 98 163 HIS A O 1
ATOM 1310 N N . LEU A 1 164 ? 0.074 -1.704 5.523 1 97.44 164 LEU A N 1
ATOM 1311 C CA . LEU A 1 164 ? 0.474 -2.801 4.648 1 97.44 164 LEU A CA 1
ATOM 1312 C C . LEU A 1 164 ? 1.63 -3.588 5.254 1 97.44 164 LEU A C 1
ATOM 1314 O O . LEU A 1 164 ? 1.82 -4.766 4.938 1 97.44 164 LEU A O 1
ATOM 1318 N N . CYS A 1 165 ? 2.406 -2.996 6.148 1 95.56 165 CYS A N 1
ATOM 1319 C CA . CYS A 1 165 ? 3.465 -3.742 6.82 1 95.56 165 CYS A CA 1
ATOM 1320 C C . CYS A 1 165 ? 2.883 -4.844 7.695 1 95.56 165 CYS A C 1
ATOM 1322 O O . CYS A 1 165 ? 3.568 -5.816 8.016 1 95.56 165 CYS A O 1
ATOM 1324 N N . MET A 1 166 ? 1.617 -4.742 8.055 1 93.44 166 MET A N 1
ATOM 1325 C CA . MET A 1 166 ? 0.938 -5.758 8.852 1 93.44 166 MET A CA 1
ATOM 1326 C C . MET A 1 166 ? 0.19 -6.742 7.961 1 93.44 166 MET A C 1
ATOM 1328 O O . MET A 1 166 ? -0.097 -7.867 8.375 1 93.44 166 MET A O 1
ATOM 1332 N N . MET A 1 167 ? -0.073 -6.277 6.805 1 94.19 167 MET A N 1
ATOM 1333 C CA . MET A 1 167 ? -0.978 -7.055 5.961 1 94.19 167 MET A CA 1
ATOM 1334 C C . MET A 1 167 ? -0.198 -7.906 4.969 1 94.19 167 MET A C 1
ATOM 1336 O O . MET A 1 167 ? -0.569 -9.047 4.699 1 94.19 167 MET A O 1
ATOM 1340 N N . MET A 1 168 ? 0.929 -7.383 4.504 1 94.25 168 MET A N 1
ATOM 1341 C CA . MET A 1 168 ? 1.491 -8.031 3.322 1 94.25 168 MET A CA 1
ATOM 1342 C C . MET A 1 168 ? 2.783 -8.766 3.668 1 94.25 168 MET A C 1
ATOM 1344 O O . MET A 1 168 ? 3.402 -9.383 2.799 1 94.25 168 MET A O 1
ATOM 1348 N N . ARG A 1 169 ? 3.129 -8.672 4.875 1 89.75 169 ARG A N 1
ATOM 1349 C CA . ARG A 1 169 ? 4.309 -9.391 5.352 1 89.75 169 ARG A CA 1
ATOM 1350 C C . ARG A 1 169 ? 4.184 -9.719 6.836 1 89.75 169 ARG A C 1
ATOM 13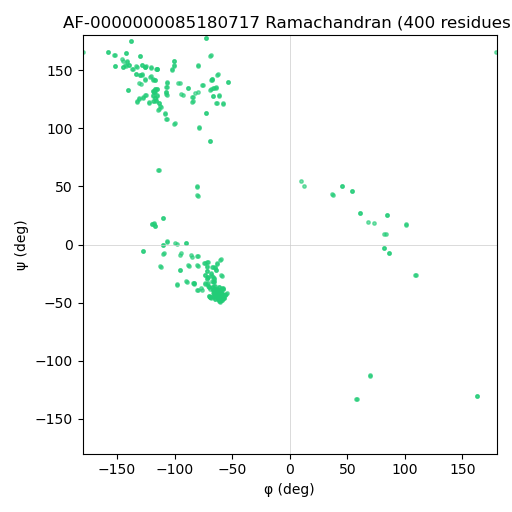52 O O . ARG A 1 169 ? 3.324 -9.172 7.531 1 89.75 169 ARG A O 1
ATOM 1359 N N . GLY A 1 170 ? 5.027 -10.672 7.258 1 86.81 170 GLY A N 1
ATOM 1360 C CA . GLY A 1 170 ? 5.07 -10.992 8.68 1 86.81 170 GLY A CA 1
ATOM 1361 C C . GLY A 1 170 ? 3.814 -11.68 9.172 1 86.81 170 GLY A C 1
ATOM 1362 O O . GLY A 1 170 ? 3.455 -12.75 8.68 1 86.81 170 GLY A O 1
ATOM 1363 N N . VAL A 1 171 ? 3.123 -11.023 9.953 1 80.69 171 VAL A N 1
ATOM 1364 C CA . VAL A 1 171 ? 1.964 -11.617 10.609 1 80.69 171 VAL A CA 1
ATOM 1365 C C . VAL A 1 171 ? 0.821 -11.766 9.609 1 80.69 171 VAL A C 1
ATOM 1367 O O . VAL A 1 171 ? -0.073 -12.594 9.797 1 80.69 171 VAL A O 1
ATOM 1370 N N . GLU A 1 172 ? 0.811 -10.922 8.578 1 87.44 172 GLU A N 1
ATOM 1371 C CA . GLU A 1 172 ? -0.125 -10.961 7.461 1 87.44 172 GLU A CA 1
ATOM 1372 C C . GLU A 1 172 ? -1.571 -10.953 7.949 1 87.44 172 GLU A C 1
ATOM 1374 O O . GLU A 1 172 ? -2.373 -11.797 7.555 1 87.44 172 GLU A O 1
ATOM 1379 N N . LYS A 1 173 ? -1.859 -10.039 8.906 1 84.38 173 LYS A N 1
ATOM 1380 C CA . LYS A 1 173 ? -3.236 -9.805 9.336 1 84.38 173 LYS A CA 1
ATOM 1381 C C . LYS A 1 173 ? -3.975 -8.914 8.336 1 84.38 173 LYS A C 1
ATOM 1383 O O . LYS A 1 173 ? -3.936 -7.688 8.445 1 84.38 173 LYS A O 1
ATOM 1388 N N . GLN A 1 174 ? -4.758 -9.469 7.512 1 84.75 174 GLN A N 1
ATOM 1389 C CA . GLN A 1 174 ? -5.238 -8.82 6.297 1 84.75 174 GLN A CA 1
ATOM 1390 C C . GLN A 1 174 ? -6.402 -7.883 6.594 1 84.75 174 GLN A C 1
ATOM 1392 O O . GLN A 1 174 ? -6.707 -6.988 5.801 1 84.75 174 GLN A O 1
ATOM 1397 N N . HIS A 1 175 ? -7.043 -8.016 7.723 1 86.44 175 HIS A N 1
ATOM 1398 C CA . HIS A 1 175 ? -8.234 -7.211 7.988 1 86.44 175 HIS A CA 1
ATOM 1399 C C . HIS A 1 175 ? -8.031 -6.305 9.195 1 86.44 175 HIS A C 1
ATOM 1401 O O . HIS A 1 175 ? -9 -5.805 9.773 1 86.44 175 HIS A O 1
ATOM 1407 N N . SER A 1 176 ? -6.785 -6.156 9.492 1 90.75 176 SER A N 1
ATOM 1408 C CA . SER A 1 176 ? -6.496 -5.309 10.641 1 90.75 176 SER A CA 1
ATOM 1409 C C . SER A 1 176 ? -6.664 -3.832 10.297 1 90.75 176 SER A C 1
ATOM 1411 O O . SER A 1 176 ? -6.324 -3.404 9.195 1 90.75 176 SER A O 1
ATOM 1413 N N . ARG A 1 177 ? -7.281 -3.139 11.25 1 95.69 177 ARG A N 1
ATOM 1414 C CA . ARG A 1 177 ? -7.418 -1.688 11.18 1 95.69 177 ARG A CA 1
ATOM 1415 C C . ARG A 1 177 ? -6.969 -1.033 12.484 1 95.69 177 ARG A C 1
ATOM 1417 O O . ARG A 1 177 ? -7.195 -1.577 13.562 1 95.69 177 ARG A O 1
ATOM 1424 N N . THR A 1 178 ? -6.383 0.152 12.352 1 97.56 178 THR A N 1
ATOM 1425 C CA . THR A 1 178 ? -5.91 0.897 13.508 1 97.56 178 THR A CA 1
ATOM 1426 C C . THR A 1 178 ? -6.633 2.236 13.625 1 97.56 178 THR A C 1
ATOM 1428 O O . THR A 1 178 ? -6.832 2.926 12.625 1 97.56 178 THR A O 1
ATOM 1431 N N . VAL A 1 179 ? -7.109 2.547 14.828 1 98.31 179 VAL A N 1
ATOM 1432 C CA . VAL A 1 179 ? -7.711 3.85 15.094 1 98.31 179 VAL A CA 1
ATOM 1433 C C . VAL A 1 179 ? -6.879 4.594 16.141 1 98.31 179 VAL A C 1
ATOM 1435 O O . VAL A 1 179 ? -6.547 4.035 17.188 1 98.31 179 VAL A O 1
ATOM 1438 N N . THR A 1 180 ? -6.457 5.793 15.867 1 98.56 180 THR A N 1
ATOM 1439 C CA . THR A 1 180 ? -5.758 6.676 16.797 1 98.56 180 THR A CA 1
ATOM 1440 C C . THR A 1 180 ? -6.461 8.023 16.891 1 98.56 180 THR A C 1
ATOM 1442 O O . THR A 1 180 ? -7.211 8.406 15.992 1 98.56 180 THR A O 1
ATOM 1445 N N . SER A 1 181 ? -6.312 8.664 18.016 1 98.38 181 SER A N 1
ATOM 1446 C CA . SER A 1 181 ? -6.945 9.961 18.188 1 98.38 181 SER A CA 1
ATOM 1447 C C . SER A 1 181 ? -6.027 10.93 18.922 1 98.38 181 SER A C 1
ATOM 1449 O O . SER A 1 181 ? -5.098 10.508 19.625 1 98.38 181 SER A O 1
ATOM 1451 N N . ALA A 1 182 ? -6.195 12.172 18.719 1 98.75 182 ALA A N 1
ATOM 1452 C CA . ALA A 1 182 ? -5.59 13.289 19.438 1 98.75 182 ALA A CA 1
ATOM 1453 C C . ALA A 1 182 ? -6.641 14.336 19.812 1 98.75 182 ALA A C 1
ATOM 1455 O O . ALA A 1 182 ? -7.402 14.789 18.953 1 98.75 182 ALA A O 1
ATOM 1456 N N . MET A 1 183 ? -6.711 14.609 21.094 1 98.69 183 MET A N 1
ATOM 1457 C CA . MET A 1 183 ? -7.676 15.57 21.625 1 98.69 183 MET A CA 1
ATOM 1458 C C . MET A 1 183 ? -6.965 16.734 22.281 1 98.69 183 MET A C 1
ATOM 1460 O O . MET A 1 183 ? -6.062 16.547 23.109 1 98.69 183 MET A O 1
ATOM 1464 N N . LEU A 1 184 ? -7.352 17.906 21.953 1 98.56 184 LEU A N 1
ATOM 1465 C CA . LEU A 1 184 ? -6.805 19.125 22.547 1 98.56 184 LEU A CA 1
ATOM 1466 C C . LEU A 1 184 ? -7.918 20.031 23.062 1 98.56 184 LEU A C 1
ATOM 1468 O O . LEU A 1 184 ? -9.055 19.953 22.578 1 98.56 184 LEU A O 1
ATOM 1472 N N . GLY A 1 185 ? -7.617 20.891 24.078 1 98.06 185 GLY A N 1
ATOM 1473 C CA . GLY A 1 185 ? -8.594 21.828 24.594 1 98.06 185 GLY A CA 1
ATOM 1474 C C . GLY A 1 185 ? -9.852 21.172 25.109 1 98.06 185 GLY A C 1
ATOM 1475 O O . GLY A 1 185 ? -9.781 20.219 25.891 1 98.06 185 GLY A O 1
ATOM 1476 N N . VAL A 1 186 ? -10.984 21.75 24.672 1 97.75 186 VAL A N 1
ATOM 1477 C CA . VAL A 1 186 ? -12.273 21.328 25.219 1 97.75 186 VAL A CA 1
ATOM 1478 C C . VAL A 1 186 ? -12.531 19.859 24.844 1 97.75 186 VAL A C 1
ATOM 1480 O O . VAL A 1 186 ? -13.312 19.172 25.516 1 97.75 186 VAL A O 1
ATOM 1483 N N . PHE A 1 187 ? -11.891 19.359 23.812 1 97.88 187 PHE A N 1
ATOM 1484 C CA . PHE A 1 187 ? -12.07 17.953 23.422 1 97.88 187 PHE A CA 1
ATOM 1485 C C . PHE A 1 187 ? -11.383 17.031 24.422 1 97.88 187 PHE A C 1
ATOM 1487 O O . PHE A 1 187 ? -11.758 15.867 24.562 1 97.88 187 PHE A O 1
ATOM 1494 N N . ARG A 1 188 ? -10.398 17.531 24.969 1 97.06 188 ARG A N 1
ATOM 1495 C CA . ARG A 1 188 ? -9.695 16.766 26 1 97.06 188 ARG A CA 1
ATOM 1496 C C . ARG A 1 188 ? -10.367 16.922 27.359 1 97.06 188 ARG A C 1
ATOM 1498 O O . ARG A 1 188 ? -10.461 15.953 28.125 1 97.06 188 ARG A O 1
ATOM 1505 N N . GLU A 1 189 ? -10.914 18.031 27.625 1 97.56 189 GLU A N 1
ATOM 1506 C CA . GLU A 1 189 ? -11.383 18.406 28.953 1 97.56 189 GLU A CA 1
ATOM 1507 C C . GLU A 1 189 ? -12.836 17.984 29.172 1 97.56 189 GLU A C 1
ATOM 1509 O O . GLU A 1 189 ? -13.25 17.75 30.312 1 97.56 189 GLU A O 1
ATOM 1514 N N . SER A 1 190 ? -13.617 17.969 28.156 1 97.44 190 SER A N 1
ATOM 1515 C CA . SER A 1 190 ? -15.055 17.719 28.266 1 97.44 190 SER A CA 1
ATOM 1516 C C . SER A 1 190 ? -15.445 16.406 27.594 1 97.44 190 SER A C 1
ATOM 1518 O O . SER A 1 190 ? -15.383 16.281 26.359 1 97.44 190 SER A O 1
ATOM 1520 N N . ALA A 1 191 ? -15.906 15.539 28.375 1 96.94 191 ALA A N 1
ATOM 1521 C CA . ALA A 1 191 ? -16.375 14.258 27.844 1 96.94 191 ALA A CA 1
ATOM 1522 C C . ALA A 1 191 ? -17.562 14.445 26.922 1 96.94 191 ALA A C 1
ATOM 1524 O O . ALA A 1 191 ? -17.688 13.758 25.906 1 96.94 191 ALA A O 1
ATOM 1525 N N . LYS A 1 192 ? -18.359 15.312 27.281 1 96.88 192 LYS A N 1
ATOM 1526 C CA . LYS A 1 192 ? -19.531 15.594 26.469 1 96.88 192 LYS A CA 1
ATOM 1527 C C . LYS A 1 192 ? -19.141 16.047 25.062 1 96.88 192 LYS A C 1
ATOM 1529 O O . LYS A 1 192 ? -19.688 15.57 24.062 1 96.88 192 LYS A O 1
ATOM 1534 N N . THR A 1 193 ? -18.156 16.953 25 1 96.31 193 THR A N 1
ATOM 1535 C CA . THR A 1 193 ? -17.672 17.469 23.719 1 96.31 193 THR A CA 1
ATOM 1536 C C . THR A 1 193 ? -17.047 16.344 22.891 1 96.31 193 THR A C 1
ATOM 1538 O O . THR A 1 193 ? -17.312 16.219 21.703 1 96.31 193 THR A O 1
ATOM 1541 N N . ARG A 1 194 ? -16.312 15.508 23.531 1 96.44 194 ARG A N 1
ATOM 1542 C CA . ARG A 1 194 ? -15.664 14.383 22.859 1 96.44 194 ARG A CA 1
ATOM 1543 C C . ARG A 1 194 ? -16.703 13.414 22.297 1 96.44 194 ARG A C 1
ATOM 1545 O O . ARG A 1 194 ? -16.578 12.953 21.172 1 96.44 194 ARG A O 1
ATOM 1552 N N . GLU A 1 195 ? -17.688 13.148 23.109 1 96.81 195 GLU A N 1
ATOM 1553 C CA . GLU A 1 195 ? -18.734 12.219 22.703 1 96.81 195 GLU A CA 1
ATOM 1554 C C . GLU A 1 195 ? -19.516 12.758 21.516 1 96.81 195 GLU A C 1
ATOM 1556 O O . GLU A 1 195 ? -19.875 12.008 20.594 1 96.81 195 GLU A O 1
ATOM 1561 N N . GLU A 1 196 ? -19.828 13.992 21.562 1 96 196 GLU A N 1
ATOM 1562 C CA . GLU A 1 196 ? -20.516 14.617 20.438 1 96 196 GLU A CA 1
ATOM 1563 C C . GLU A 1 196 ? -19.703 14.477 19.156 1 96 196 GLU A C 1
ATOM 1565 O O . GLU A 1 196 ? -20.266 14.141 18.109 1 96 196 GLU A O 1
ATOM 1570 N N . PHE A 1 197 ? -18.422 14.719 19.281 1 97.12 197 PHE A N 1
ATOM 1571 C CA . PHE A 1 197 ? -17.516 14.602 18.141 1 97.12 197 PHE A CA 1
ATOM 1572 C C . PHE A 1 197 ? -17.516 13.18 17.594 1 97.12 197 PHE A C 1
ATOM 1574 O O . PHE A 1 197 ? -17.781 12.953 16.406 1 97.12 197 PHE A O 1
ATOM 1581 N N . LEU A 1 198 ? -17.359 12.219 18.438 1 96.88 198 LEU A N 1
ATOM 1582 C CA . LEU A 1 198 ? -17.266 10.82 18.047 1 96.88 198 LEU A CA 1
ATOM 1583 C C . LEU A 1 198 ? -18.578 10.336 17.469 1 96.88 198 LEU A C 1
ATOM 1585 O O . LEU A 1 198 ? -18.594 9.492 16.562 1 96.88 198 LEU A O 1
ATOM 1589 N N . ASP A 1 199 ? -19.688 10.859 17.938 1 96.19 199 ASP A N 1
ATOM 1590 C CA . ASP A 1 199 ? -21 10.5 17.422 1 96.19 199 ASP A CA 1
ATOM 1591 C C . ASP A 1 199 ? -21.188 10.953 15.984 1 96.19 199 ASP A C 1
ATOM 1593 O O . ASP A 1 199 ? -21.891 10.312 15.211 1 96.19 199 ASP A O 1
ATOM 1597 N N . HIS A 1 200 ? -20.516 12.016 15.633 1 92.94 200 HIS A N 1
ATOM 1598 C CA . HIS A 1 200 ? -20.594 12.523 14.266 1 92.94 200 HIS A CA 1
ATOM 1599 C C . HIS A 1 200 ? -19.812 11.633 13.305 1 92.94 200 HIS A C 1
ATOM 1601 O O . HIS A 1 200 ? -19.969 11.734 12.086 1 92.94 200 HIS A O 1
ATOM 1607 N N . LEU A 1 201 ? -18.953 10.781 13.805 1 93.5 201 LEU A N 1
ATOM 1608 C CA . LEU A 1 201 ? -18.109 9.938 12.961 1 93.5 201 LEU A CA 1
ATOM 1609 C C . LEU A 1 201 ? -18.828 8.633 12.609 1 93.5 201 LEU A C 1
ATOM 1611 O O . LEU A 1 201 ? -18.375 7.891 11.742 1 93.5 201 LEU A O 1
ATOM 1615 N N . LYS A 1 202 ? -19.875 8.234 13.352 1 86.31 202 LYS A N 1
ATOM 1616 C CA . LYS A 1 202 ? -20.688 7.047 13.062 1 86.31 202 LYS A CA 1
ATOM 1617 C C . LYS A 1 202 ? -21.516 7.234 11.805 1 86.31 202 LYS A C 1
ATOM 1619 O O . LYS A 1 202 ? -21.938 8.352 11.492 1 86.31 202 LYS A O 1
ATOM 1624 N N . MET B 1 1 ? 24.812 -16.156 -5.004 1 55.94 1 MET B N 1
ATOM 1625 C CA . MET B 1 1 ? 24.781 -15.586 -3.662 1 55.94 1 MET B CA 1
ATOM 1626 C C . MET B 1 1 ? 24.328 -16.625 -2.639 1 55.94 1 MET B C 1
ATOM 1628 O O . MET B 1 1 ? 23.578 -17.531 -2.967 1 55.94 1 MET B O 1
ATOM 1632 N N . GLU B 1 2 ? 24.984 -16.719 -1.473 1 70.38 2 GLU B N 1
ATOM 1633 C CA . GLU B 1 2 ? 24.781 -17.734 -0.442 1 70.38 2 GLU B CA 1
ATOM 1634 C C . GLU B 1 2 ? 23.391 -17.641 0.154 1 70.38 2 GLU B C 1
ATOM 1636 O O . GLU B 1 2 ? 22.891 -16.547 0.438 1 70.38 2 GLU B O 1
ATOM 1641 N N . ARG B 1 3 ? 22.594 -18.625 0.118 1 76.56 3 ARG B N 1
ATOM 1642 C CA . ARG B 1 3 ? 21.281 -18.734 0.73 1 76.56 3 ARG B CA 1
ATOM 1643 C C . ARG B 1 3 ? 21.359 -18.531 2.238 1 76.56 3 ARG B C 1
ATOM 1645 O O . ARG B 1 3 ? 22.234 -19.078 2.906 1 76.56 3 ARG B O 1
ATOM 1652 N N . ARG B 1 4 ? 20.641 -17.562 2.689 1 81.81 4 ARG B N 1
ATOM 1653 C CA . ARG B 1 4 ? 20.594 -17.266 4.117 1 81.81 4 ARG B CA 1
ATOM 1654 C C . ARG B 1 4 ? 19.172 -17.344 4.648 1 81.81 4 ARG B C 1
ATOM 1656 O O . ARG B 1 4 ? 18.219 -16.969 3.957 1 81.81 4 ARG B O 1
ATOM 1663 N N . MET B 1 5 ? 19.047 -17.812 5.875 1 79.94 5 MET B N 1
ATOM 1664 C CA . MET B 1 5 ? 17.75 -17.828 6.559 1 79.94 5 MET B CA 1
ATOM 1665 C C . MET B 1 5 ? 17.469 -16.484 7.211 1 79.94 5 MET B C 1
ATOM 1667 O O . MET B 1 5 ? 18.312 -15.922 7.906 1 79.94 5 MET B O 1
ATOM 1671 N N . VAL B 1 6 ? 16.297 -15.984 6.859 1 84.5 6 VAL B N 1
ATOM 1672 C CA . VAL B 1 6 ? 15.883 -14.695 7.41 1 84.5 6 VAL B CA 1
ATOM 1673 C C . VAL B 1 6 ? 14.656 -14.883 8.297 1 84.5 6 VAL B C 1
ATOM 1675 O O . VAL B 1 6 ? 13.68 -15.516 7.895 1 84.5 6 VAL B O 1
ATOM 1678 N N . GLU B 1 7 ? 14.781 -14.359 9.484 1 81.62 7 GLU B N 1
ATOM 1679 C CA . GLU B 1 7 ? 13.633 -14.359 10.383 1 81.62 7 GLU B CA 1
ATOM 1680 C C . GLU B 1 7 ? 12.852 -13.047 10.281 1 81.62 7 GLU B C 1
ATOM 1682 O O . GLU B 1 7 ? 13.438 -11.969 10.266 1 81.62 7 GLU B O 1
ATOM 1687 N N . ILE B 1 8 ? 11.523 -13.234 10.102 1 74.5 8 ILE B N 1
ATOM 1688 C CA . ILE B 1 8 ? 10.664 -12.062 10.039 1 74.5 8 ILE B CA 1
ATOM 1689 C C . ILE B 1 8 ? 10.281 -11.625 11.453 1 74.5 8 ILE B C 1
ATOM 1691 O O . ILE B 1 8 ? 9.508 -12.305 12.133 1 74.5 8 ILE B O 1
ATOM 1695 N N . GLU B 1 9 ? 10.555 -10.367 11.93 1 64.75 9 GLU B N 1
ATOM 1696 C CA . GLU B 1 9 ? 10.289 -9.547 13.109 1 64.75 9 GLU B CA 1
ATOM 1697 C C . GLU B 1 9 ? 9.719 -10.391 14.25 1 64.75 9 GLU B C 1
ATOM 1699 O O . GLU B 1 9 ? 8.648 -10.094 14.773 1 64.75 9 GLU B O 1
ATOM 1704 N N . GLU B 1 10 ? 10.266 -11.398 14.586 1 60.31 10 GLU B N 1
ATOM 1705 C CA . GLU B 1 10 ? 9.969 -12.156 15.797 1 60.31 10 GLU B CA 1
ATOM 1706 C C . GLU B 1 10 ? 8.648 -12.906 15.672 1 60.31 10 GLU B C 1
ATOM 1708 O O . GLU B 1 10 ? 7.91 -13.055 16.656 1 60.31 10 GLU B O 1
ATOM 1713 N N . THR B 1 11 ? 8.133 -13.117 14.555 1 68.19 11 THR B N 1
ATOM 1714 C CA . THR B 1 11 ? 6.906 -13.875 14.344 1 68.19 11 THR B CA 1
ATOM 1715 C C . THR B 1 11 ? 7.18 -15.375 14.391 1 68.19 11 THR B C 1
ATOM 1717 O O . THR B 1 11 ? 6.25 -16.172 14.484 1 68.19 11 THR B O 1
ATOM 1720 N N . GLY B 1 12 ? 8.461 -15.719 14.406 1 70.31 12 GLY B N 1
ATOM 1721 C CA . GLY B 1 12 ? 8.812 -17.125 14.289 1 70.31 12 GLY B CA 1
ATOM 1722 C C . GLY B 1 12 ? 8.805 -17.625 12.852 1 70.31 12 GLY B C 1
ATOM 1723 O O . GLY B 1 12 ? 9.141 -18.781 12.594 1 70.31 12 GLY B O 1
ATOM 1724 N N . LEU B 1 13 ? 8.414 -16.703 11.953 1 78.38 13 LEU B N 1
ATOM 1725 C CA . LEU B 1 13 ? 8.422 -17.062 10.547 1 78.38 13 LEU B CA 1
ATOM 1726 C C . LEU B 1 13 ? 9.781 -16.781 9.922 1 78.38 13 LEU B C 1
ATOM 1728 O O . LEU B 1 13 ? 10.438 -15.797 10.273 1 78.38 13 LEU B O 1
ATOM 1732 N N . SER B 1 14 ? 10.227 -17.797 9.141 1 86.12 14 SER B N 1
ATOM 1733 C CA . SER B 1 14 ? 11.508 -17.641 8.453 1 86.12 14 SER B CA 1
ATOM 1734 C C . SER B 1 14 ? 11.406 -18.047 6.988 1 86.12 14 SER B C 1
ATOM 1736 O O . SER B 1 14 ? 10.469 -18.75 6.598 1 86.12 14 SER B O 1
ATOM 1738 N N . PHE B 1 15 ? 12.266 -17.422 6.262 1 87.69 15 PHE B N 1
ATOM 1739 C CA . PHE B 1 15 ? 12.375 -17.812 4.863 1 87.69 15 PHE B CA 1
ATOM 1740 C C . PHE B 1 15 ? 13.812 -17.703 4.375 1 87.69 15 PHE B C 1
ATOM 1742 O O . PHE B 1 15 ? 14.641 -17.062 5.027 1 87.69 15 PHE B O 1
ATOM 1749 N N . VAL B 1 16 ? 14.062 -18.406 3.307 1 87.94 16 VAL B N 1
ATOM 1750 C CA . VAL B 1 16 ? 15.406 -18.391 2.74 1 87.94 16 VAL B CA 1
ATOM 1751 C C . VAL B 1 16 ? 15.469 -17.391 1.596 1 87.94 16 VAL B C 1
ATOM 1753 O O . VAL B 1 16 ? 14.531 -17.266 0.808 1 87.94 16 VAL B O 1
ATOM 1756 N N . THR B 1 17 ? 16.625 -16.672 1.604 1 92.69 17 THR B N 1
ATOM 1757 C CA . THR B 1 17 ? 16.812 -15.727 0.512 1 92.69 17 THR B CA 1
ATOM 1758 C C . THR B 1 17 ? 18.281 -15.641 0.111 1 92.69 17 THR B C 1
ATOM 1760 O O . THR B 1 17 ? 19.172 -15.93 0.917 1 92.69 17 THR B O 1
ATOM 1763 N N . GLU B 1 18 ? 18.438 -15.289 -1.167 1 93.81 18 GLU B N 1
ATOM 1764 C CA . GLU B 1 18 ? 19.781 -15.047 -1.669 1 93.81 18 GLU B CA 1
ATOM 1765 C C . GLU B 1 18 ? 20.031 -13.555 -1.881 1 93.81 18 GLU B C 1
ATOM 1767 O O . GLU B 1 18 ? 21.094 -13.164 -2.369 1 93.81 18 GLU B O 1
ATOM 1772 N N . VAL B 1 19 ? 19.047 -12.805 -1.54 1 95 19 VAL B N 1
ATOM 1773 C CA . VAL B 1 19 ? 19.172 -11.359 -1.705 1 95 19 VAL B CA 1
ATOM 1774 C C . VAL B 1 19 ? 20.25 -10.82 -0.772 1 95 19 VAL B C 1
ATOM 1776 O O . VAL B 1 19 ? 20.328 -11.219 0.392 1 95 19 VAL B O 1
ATOM 1779 N N . ASP B 1 20 ? 21.109 -9.961 -1.286 1 97.12 20 ASP B N 1
ATOM 1780 C CA . ASP B 1 20 ? 22.125 -9.297 -0.473 1 97.12 20 ASP B CA 1
ATOM 1781 C C . ASP B 1 20 ? 21.484 -8.297 0.489 1 97.12 20 ASP B C 1
ATOM 1783 O O . ASP B 1 20 ? 21.406 -7.105 0.187 1 97.12 20 ASP B O 1
ATOM 1787 N N . LEU B 1 21 ? 21.141 -8.781 1.654 1 97.06 21 LEU B N 1
ATOM 1788 C CA . LEU B 1 21 ? 20.406 -7.965 2.625 1 97.06 21 LEU B CA 1
ATOM 1789 C C . LEU B 1 21 ? 21.266 -6.801 3.109 1 97.06 21 LEU B C 1
ATOM 1791 O O . LEU B 1 21 ? 20.766 -5.711 3.367 1 97.06 21 LEU B O 1
ATOM 1795 N N . GLU B 1 22 ? 22.531 -7.023 3.244 1 97.62 22 GLU B N 1
ATOM 1796 C CA . GLU B 1 22 ? 23.422 -5.965 3.697 1 97.62 22 GLU B CA 1
ATOM 1797 C C . GLU B 1 22 ? 23.453 -4.809 2.699 1 97.62 22 GLU B C 1
ATOM 1799 O O . GLU B 1 22 ? 23.422 -3.643 3.094 1 97.62 22 GLU B O 1
ATOM 1804 N N . ARG B 1 23 ? 23.562 -5.172 1.453 1 98.19 23 ARG B N 1
ATOM 1805 C CA . ARG B 1 23 ? 23.578 -4.133 0.427 1 98.19 23 ARG B CA 1
ATOM 1806 C C . ARG B 1 23 ? 22.234 -3.406 0.36 1 98.19 23 ARG B C 1
ATOM 1808 O O . ARG B 1 23 ? 22.203 -2.184 0.201 1 98.19 23 ARG B O 1
ATOM 1815 N N . LEU B 1 24 ? 21.141 -4.145 0.448 1 98 24 LEU B N 1
ATOM 1816 C CA . LEU B 1 24 ? 19.828 -3.525 0.448 1 98 24 LEU B CA 1
ATOM 1817 C C . LEU B 1 24 ? 19.656 -2.596 1.645 1 98 24 LEU B C 1
ATOM 1819 O O . LEU B 1 24 ? 19.047 -1.531 1.529 1 98 24 LEU B O 1
ATOM 1823 N N . GLN B 1 25 ? 20.188 -3.031 2.787 1 98.12 25 GLN B N 1
ATOM 1824 C CA . GLN B 1 25 ? 20.172 -2.189 3.979 1 98.12 25 GLN B CA 1
ATOM 1825 C C . GLN B 1 25 ? 20.906 -0.88 3.732 1 98.12 25 GLN B C 1
ATOM 1827 O O . GLN B 1 25 ? 20.422 0.194 4.098 1 98.12 25 GLN B O 1
ATOM 1832 N N . ALA B 1 26 ? 22.016 -0.969 3.096 1 98.5 26 ALA B N 1
ATOM 1833 C CA . ALA B 1 26 ? 22.828 0.213 2.799 1 98.5 26 ALA B CA 1
ATOM 1834 C C . ALA B 1 26 ? 22.094 1.149 1.843 1 98.5 26 ALA B C 1
ATOM 1836 O O . ALA B 1 26 ? 22.125 2.371 2.014 1 98.5 26 ALA B O 1
ATOM 1837 N N . LEU B 1 27 ? 21.484 0.586 0.851 1 98.5 27 LEU B N 1
ATOM 1838 C CA . LEU B 1 27 ? 20.688 1.394 -0.069 1 98.5 27 LEU B CA 1
ATOM 1839 C C . LEU B 1 27 ? 19.547 2.1 0.667 1 98.5 27 LEU B C 1
ATOM 1841 O O . LEU B 1 27 ? 19.266 3.268 0.394 1 98.5 27 LEU B O 1
ATOM 1845 N N . SER B 1 28 ? 18.906 1.37 1.57 1 98.38 28 SER B N 1
ATOM 1846 C CA . SER B 1 28 ? 17.812 1.939 2.352 1 98.38 28 SER B CA 1
ATOM 1847 C C . SER B 1 28 ? 18.297 3.119 3.193 1 98.38 28 SER B C 1
ATOM 1849 O O . SER B 1 28 ? 17.609 4.137 3.295 1 98.38 28 SER B O 1
ATOM 1851 N N . GLU B 1 29 ? 19.438 2.975 3.771 1 98.44 29 GLU B N 1
ATOM 1852 C CA . GLU B 1 29 ? 20 4.059 4.57 1 98.44 29 GLU B CA 1
ATOM 1853 C C . GLU B 1 29 ? 20.25 5.301 3.721 1 98.44 29 GLU B C 1
ATOM 1855 O O . GLU B 1 29 ? 19.906 6.414 4.129 1 98.44 29 GLU B O 1
ATOM 1860 N N . GLU B 1 30 ? 20.828 5.102 2.617 1 98.5 30 GLU B N 1
ATOM 1861 C CA . GLU B 1 30 ? 21.078 6.219 1.71 1 98.5 30 GLU B CA 1
ATOM 1862 C C . GLU B 1 30 ? 19.766 6.844 1.243 1 98.5 30 GLU B C 1
ATOM 1864 O O . GLU B 1 30 ? 19.656 8.07 1.131 1 98.5 30 GLU B O 1
ATOM 1869 N N . TRP B 1 31 ? 18.781 5.969 0.983 1 98.5 31 TRP B N 1
ATOM 1870 C CA . TRP B 1 31 ? 17.453 6.414 0.567 1 98.5 31 TRP B CA 1
ATOM 1871 C C . TRP B 1 31 ? 16.844 7.352 1.604 1 98.5 31 TRP B C 1
ATOM 1873 O O . TRP B 1 31 ? 16.344 8.43 1.26 1 98.5 31 TRP B O 1
ATOM 1883 N N . LEU B 1 32 ? 16.969 6.961 2.855 1 98.5 32 LEU B N 1
ATOM 1884 C CA . LEU B 1 32 ? 16.438 7.766 3.955 1 98.5 32 LEU B CA 1
ATOM 1885 C C . LEU B 1 32 ? 17.094 9.148 3.973 1 98.5 32 LEU B C 1
ATOM 1887 O O . LEU B 1 32 ? 16.406 10.156 4.133 1 98.5 32 LEU B O 1
ATOM 1891 N N . ARG B 1 33 ? 18.359 9.227 3.75 1 98.12 33 ARG B N 1
ATOM 1892 C CA . ARG B 1 33 ? 19.062 10.508 3.738 1 98.12 33 ARG B CA 1
ATOM 1893 C C . ARG B 1 33 ? 18.609 11.367 2.564 1 98.12 33 ARG B C 1
ATOM 1895 O O . ARG B 1 33 ? 18.422 12.578 2.711 1 98.12 33 ARG B O 1
ATOM 1902 N N . LEU B 1 34 ? 18.406 10.766 1.467 1 97.69 34 LEU B N 1
ATOM 1903 C CA . LEU B 1 34 ? 18.047 11.484 0.251 1 97.69 34 LEU B CA 1
ATOM 1904 C C . LEU B 1 34 ? 16.672 12.141 0.387 1 97.69 34 LEU B C 1
ATOM 1906 O O . LEU B 1 34 ? 16.438 13.219 -0.16 1 97.69 34 LEU B O 1
ATOM 1910 N N . ILE B 1 35 ? 15.805 11.484 1.156 1 97.25 35 ILE B N 1
ATOM 1911 C CA . ILE B 1 35 ? 14.461 12.039 1.271 1 97.25 35 ILE B CA 1
ATOM 1912 C C . ILE B 1 35 ? 14.398 13.008 2.453 1 97.25 35 ILE B C 1
ATOM 1914 O O . ILE B 1 35 ? 13.328 13.523 2.787 1 97.25 35 ILE B O 1
ATOM 1918 N N . GLY B 1 36 ? 15.508 13.211 3.129 1 95.81 36 GLY B N 1
ATOM 1919 C CA . GLY B 1 36 ? 15.594 14.25 4.148 1 95.81 36 GLY B CA 1
ATOM 1920 C C . GLY B 1 36 ? 15.469 13.711 5.559 1 95.81 36 GLY B C 1
ATOM 1921 O O . GLY B 1 36 ? 15.211 14.461 6.496 1 95.81 36 GLY B O 1
ATOM 1922 N N . GLU B 1 37 ? 15.648 12.367 5.707 1 97.06 37 GLU B N 1
ATOM 1923 C CA . GLU B 1 37 ? 15.547 11.773 7.035 1 97.06 37 GLU B CA 1
ATOM 1924 C C . GLU B 1 37 ? 16.922 11.516 7.633 1 97.06 37 GLU B C 1
ATOM 1926 O O . GLU B 1 37 ? 17.922 11.516 6.914 1 97.06 37 GLU B O 1
ATOM 1931 N N . ASP B 1 38 ? 16.906 11.43 8.945 1 96.56 38 ASP B N 1
ATOM 1932 C CA . ASP B 1 38 ? 18.078 11 9.695 1 96.56 38 ASP B CA 1
ATOM 1933 C C . ASP B 1 38 ? 17.969 9.531 10.094 1 96.56 38 ASP B C 1
ATOM 1935 O O . ASP B 1 38 ? 17.234 9.188 11.023 1 96.56 38 ASP B O 1
ATOM 1939 N N . PRO B 1 39 ? 18.719 8.734 9.391 1 96.25 39 PRO B N 1
ATOM 1940 C CA . PRO B 1 39 ? 18.609 7.301 9.68 1 96.25 39 PRO B CA 1
ATOM 1941 C C . PRO B 1 39 ? 18.984 6.957 11.117 1 96.25 39 PRO B C 1
ATOM 1943 O O . PRO B 1 39 ? 18.688 5.859 11.594 1 96.25 39 PRO B O 1
ATOM 1946 N N . GLU B 1 40 ? 19.594 7.883 11.828 1 95.31 40 GLU B N 1
ATOM 1947 C CA . GLU B 1 40 ? 20.062 7.598 13.172 1 95.31 40 GLU B CA 1
ATOM 1948 C C . GLU B 1 40 ? 19.047 8.016 14.219 1 95.31 40 GLU B C 1
ATOM 1950 O O . GLU B 1 40 ? 19.203 7.734 15.414 1 95.31 40 GLU B O 1
ATOM 1955 N N . ARG B 1 41 ? 18.016 8.688 13.773 1 94.62 41 ARG B N 1
ATOM 1956 C CA . ARG B 1 41 ? 17.031 9.109 14.766 1 94.62 41 ARG B CA 1
ATOM 1957 C C . ARG B 1 41 ? 16.266 7.914 15.32 1 94.62 41 ARG B C 1
ATOM 1959 O O . ARG B 1 41 ? 16.188 6.871 14.664 1 94.62 41 ARG B O 1
ATOM 1966 N N . GLU B 1 42 ? 15.641 8.219 16.484 1 92.25 42 GLU B N 1
ATOM 1967 C CA . GLU B 1 42 ? 14.812 7.184 17.109 1 92.25 42 GLU B CA 1
ATOM 1968 C C . GLU B 1 42 ? 13.664 6.773 16.188 1 92.25 42 GLU B C 1
ATOM 1970 O O . GLU B 1 42 ? 13 7.625 15.586 1 92.25 42 GLU B O 1
ATOM 1975 N N . GLY B 1 43 ? 13.414 5.578 15.883 1 92.19 43 GLY B N 1
ATOM 1976 C CA . GLY B 1 43 ? 12.344 5.074 15.039 1 92.19 43 GLY B CA 1
ATOM 1977 C C . GLY B 1 43 ? 12.836 4.551 13.703 1 92.19 43 GLY B C 1
ATOM 1978 O O . GLY B 1 43 ? 12.164 3.74 13.062 1 92.19 43 GLY B O 1
ATOM 1979 N N . LEU B 1 44 ? 14.047 5.152 13.281 1 96.81 44 LEU B N 1
ATOM 1980 C CA . LEU B 1 44 ? 14.516 4.77 11.953 1 96.81 44 LEU B CA 1
ATOM 1981 C C . LEU B 1 44 ? 15.766 3.898 12.055 1 96.81 44 LEU B C 1
ATOM 1983 O O . LEU B 1 44 ? 16.188 3.299 11.062 1 96.81 44 LEU B O 1
ATOM 1987 N N . LYS B 1 45 ? 16.312 3.758 13.234 1 96.44 45 LYS B N 1
ATOM 1988 C CA . LYS B 1 45 ? 17.594 3.074 13.422 1 96.44 45 LYS B CA 1
ATOM 1989 C C . LYS B 1 45 ? 17.562 1.67 12.828 1 96.44 45 LYS B C 1
ATOM 1991 O O . LYS B 1 45 ? 18.531 1.228 12.203 1 96.44 45 LYS B O 1
ATOM 1996 N N . LYS B 1 46 ? 16.484 0.994 13.023 1 96.75 46 LYS B N 1
ATOM 1997 C CA . LYS B 1 46 ? 16.375 -0.383 12.547 1 96.75 46 LYS B CA 1
ATOM 1998 C C . LYS B 1 46 ? 15.609 -0.454 11.234 1 96.75 46 LYS B C 1
ATOM 2000 O O . LYS B 1 46 ? 15.414 -1.537 10.68 1 96.75 46 LYS B O 1
ATOM 2005 N N . THR B 1 47 ? 15.188 0.726 10.727 1 98 47 THR B N 1
ATOM 2006 C CA . THR B 1 47 ? 14.352 0.774 9.531 1 98 47 THR B CA 1
ATOM 2007 C C . THR B 1 47 ? 15.078 0.187 8.328 1 98 47 THR B C 1
ATOM 2009 O O . THR B 1 47 ? 14.531 -0.644 7.605 1 98 47 THR B O 1
ATOM 2012 N N . PRO B 1 48 ? 16.375 0.513 8.141 1 98 48 PRO B N 1
ATOM 2013 C CA . PRO B 1 48 ? 17.047 -0.045 6.969 1 98 48 PRO B CA 1
ATOM 2014 C C . PRO B 1 48 ? 17.078 -1.571 6.973 1 98 48 PRO B C 1
ATOM 2016 O O . PRO B 1 48 ? 16.844 -2.199 5.938 1 98 48 PRO B O 1
ATOM 2019 N N . GLU B 1 49 ? 17.281 -2.18 8.109 1 96.94 49 GLU B N 1
ATOM 2020 C CA . GLU B 1 49 ? 17.281 -3.635 8.227 1 96.94 49 GLU B CA 1
ATOM 2021 C C . GLU B 1 49 ? 15.891 -4.207 7.961 1 96.94 49 GLU B C 1
ATOM 2023 O O . GLU B 1 49 ? 15.75 -5.184 7.223 1 96.94 49 GLU B O 1
ATOM 2028 N N . ARG B 1 50 ? 14.883 -3.605 8.531 1 96.69 50 ARG B N 1
ATOM 2029 C CA . ARG B 1 50 ? 13.508 -4.062 8.375 1 96.69 50 ARG B CA 1
ATOM 2030 C C . ARG B 1 50 ? 13.055 -3.957 6.926 1 96.69 50 ARG B C 1
ATOM 2032 O O . ARG B 1 50 ? 12.352 -4.836 6.422 1 96.69 50 ARG B O 1
ATOM 2039 N N . VAL B 1 51 ? 13.469 -2.871 6.289 1 97.94 51 VAL B N 1
ATOM 2040 C CA . VAL B 1 51 ? 13.133 -2.664 4.883 1 97.94 51 VAL B CA 1
ATOM 2041 C C . VAL B 1 51 ? 13.789 -3.746 4.031 1 97.94 51 VAL B C 1
ATOM 2043 O O . VAL B 1 51 ? 13.141 -4.336 3.158 1 97.94 51 VAL B O 1
ATOM 2046 N N . ALA B 1 52 ? 15.023 -4.027 4.277 1 97.5 52 ALA B N 1
ATOM 2047 C CA . ALA B 1 52 ? 15.734 -5.059 3.529 1 97.5 52 ALA B CA 1
ATOM 2048 C C . ALA B 1 52 ? 15.039 -6.41 3.664 1 97.5 52 ALA B C 1
ATOM 2050 O O . ALA B 1 52 ? 14.781 -7.086 2.666 1 97.5 52 ALA B O 1
ATOM 2051 N N . LYS B 1 53 ? 14.703 -6.781 4.855 1 96.25 53 LYS B N 1
ATOM 2052 C CA . LYS B 1 53 ? 14.031 -8.055 5.109 1 96.25 53 LYS B CA 1
ATOM 2053 C C . LYS B 1 53 ? 12.648 -8.078 4.461 1 96.25 53 LYS B C 1
ATOM 2055 O O . LYS B 1 53 ? 12.242 -9.094 3.893 1 96.25 53 LYS B O 1
ATOM 2060 N N . ALA B 1 54 ? 11.953 -6.953 4.57 1 96.88 54 ALA B N 1
ATOM 2061 C CA . ALA B 1 54 ? 10.625 -6.863 3.965 1 96.88 54 ALA B CA 1
ATOM 2062 C C . ALA B 1 54 ? 10.695 -7.082 2.455 1 96.88 54 ALA B C 1
ATOM 2064 O O . ALA B 1 54 ? 9.906 -7.844 1.896 1 96.88 54 ALA B O 1
ATOM 2065 N N . TRP B 1 55 ? 11.656 -6.469 1.825 1 97.56 55 TRP B N 1
ATOM 2066 C CA . TRP B 1 55 ? 11.758 -6.57 0.373 1 97.56 55 TRP B CA 1
ATOM 2067 C C . TRP B 1 55 ? 12.188 -7.973 -0.045 1 97.56 55 TRP B C 1
ATOM 2069 O O . TRP B 1 55 ? 11.742 -8.492 -1.07 1 97.56 55 TRP B O 1
ATOM 2079 N N . ALA B 1 56 ? 13.07 -8.562 0.763 1 96.94 56 ALA B N 1
ATOM 2080 C CA . ALA B 1 56 ? 13.43 -9.953 0.496 1 96.94 56 ALA B CA 1
ATOM 2081 C C . ALA B 1 56 ? 12.203 -10.859 0.556 1 96.94 56 ALA B C 1
ATOM 2083 O O . ALA B 1 56 ? 12.047 -11.758 -0.28 1 96.94 56 ALA B O 1
ATOM 2084 N N . PHE B 1 57 ? 11.367 -10.609 1.496 1 96.62 57 PHE B N 1
ATOM 2085 C CA . PHE B 1 57 ? 10.148 -11.398 1.649 1 96.62 57 PHE B CA 1
ATOM 2086 C C . PHE B 1 57 ? 9.18 -11.125 0.507 1 96.62 57 PHE B C 1
ATOM 2088 O O . PHE B 1 57 ? 8.641 -12.055 -0.097 1 96.62 57 PHE B O 1
ATOM 2095 N N . LEU B 1 58 ? 9.008 -9.859 0.175 1 97.44 58 LEU B N 1
ATOM 2096 C CA . LEU B 1 58 ? 8 -9.422 -0.794 1 97.44 58 LEU B CA 1
ATOM 2097 C C . LEU B 1 58 ? 8.406 -9.828 -2.209 1 97.44 58 LEU B C 1
ATOM 2099 O O . LEU B 1 58 ? 7.582 -9.797 -3.127 1 97.44 58 LEU B O 1
ATOM 2103 N N . THR B 1 59 ? 9.648 -10.195 -2.408 1 97.94 59 THR B N 1
ATOM 2104 C CA . THR B 1 59 ? 10.102 -10.586 -3.738 1 97.94 59 THR B CA 1
ATOM 2105 C C . THR B 1 59 ? 10.609 -12.023 -3.732 1 97.94 59 THR B C 1
ATOM 2107 O O . THR B 1 59 ? 11.352 -12.43 -4.629 1 97.94 59 THR B O 1
ATOM 2110 N N . ARG B 1 60 ? 10.258 -12.781 -2.744 1 96.38 60 ARG B N 1
ATOM 2111 C CA . ARG B 1 60 ? 10.781 -14.133 -2.574 1 96.38 60 ARG B CA 1
ATOM 2112 C C . ARG B 1 60 ? 10.281 -15.055 -3.684 1 96.38 60 ARG B C 1
ATOM 2114 O O . ARG B 1 60 ? 10.875 -16.109 -3.932 1 96.38 60 ARG B O 1
ATOM 2121 N N . GLY B 1 61 ? 9.211 -14.633 -4.336 1 97.25 61 GLY B N 1
ATOM 2122 C CA . GLY B 1 61 ? 8.664 -15.438 -5.418 1 97.25 61 GLY B CA 1
ATOM 2123 C C . GLY B 1 61 ? 9.648 -15.672 -6.547 1 97.25 61 GLY B C 1
ATOM 2124 O O . GLY B 1 61 ? 9.547 -16.656 -7.273 1 97.25 61 GLY B O 1
ATOM 2125 N N . TYR B 1 62 ? 10.609 -14.75 -6.707 1 96.81 62 TYR B N 1
ATOM 2126 C CA . TYR B 1 62 ? 11.633 -14.898 -7.734 1 96.81 62 TYR B CA 1
ATOM 2127 C C . TYR B 1 62 ? 12.492 -16.125 -7.477 1 96.81 62 TYR B C 1
ATOM 2129 O O . TYR B 1 62 ? 13.141 -16.641 -8.391 1 96.81 62 TYR B O 1
ATOM 2137 N N . ARG B 1 63 ? 12.43 -16.656 -6.258 1 94.88 63 ARG B N 1
ATOM 2138 C CA . ARG B 1 63 ? 13.336 -17.75 -5.867 1 94.88 63 ARG B CA 1
ATOM 2139 C C . ARG B 1 63 ? 12.555 -19.016 -5.559 1 94.88 63 ARG B C 1
ATOM 2141 O O . ARG B 1 63 ? 13.062 -19.906 -4.871 1 94.88 63 ARG B O 1
ATOM 2148 N N . GLN B 1 64 ? 11.414 -19.047 -5.953 1 95.38 64 GLN B N 1
ATOM 2149 C CA . GLN B 1 64 ? 10.562 -20.219 -5.773 1 95.38 64 GLN B CA 1
ATOM 2150 C C . GLN B 1 64 ? 10.188 -20.828 -7.113 1 95.38 64 GLN B C 1
ATOM 2152 O O . GLN B 1 64 ? 10.18 -20.156 -8.141 1 95.38 64 GLN B O 1
ATOM 2157 N N . SER B 1 65 ? 9.977 -22.125 -7.035 1 96.31 65 SER B N 1
ATOM 2158 C CA . SER B 1 65 ? 9.555 -22.828 -8.234 1 96.31 65 SER B CA 1
ATOM 2159 C C . SER B 1 65 ? 8.203 -23.516 -8.023 1 96.31 65 SER B C 1
ATOM 2161 O O . SER B 1 65 ? 7.84 -23.844 -6.895 1 96.31 65 SER B O 1
ATOM 2163 N N . LEU B 1 66 ? 7.535 -23.641 -9.141 1 97.06 66 LEU B N 1
ATOM 2164 C CA . LEU B 1 66 ? 6.23 -24.297 -9.109 1 97.06 66 LEU B CA 1
ATOM 2165 C C . LEU B 1 66 ? 6.348 -25.719 -8.555 1 97.06 66 LEU B C 1
ATOM 2167 O O . LEU B 1 66 ? 5.512 -26.141 -7.758 1 97.06 66 LEU B O 1
ATOM 2171 N N . GLU B 1 67 ? 7.402 -26.391 -8.883 1 96.06 67 GLU B N 1
ATOM 2172 C CA . GLU B 1 67 ? 7.645 -27.75 -8.422 1 96.06 67 GLU B CA 1
ATOM 2173 C C . GLU B 1 67 ? 7.77 -27.812 -6.902 1 96.06 67 GLU B C 1
ATOM 2175 O O . GLU B 1 67 ? 7.148 -28.656 -6.258 1 96.06 67 GLU B O 1
ATOM 2180 N N . GLU B 1 68 ? 8.516 -26.891 -6.387 1 94.31 68 GLU B N 1
ATOM 2181 C CA . GLU B 1 68 ? 8.711 -26.859 -4.938 1 94.31 68 GLU B CA 1
ATOM 2182 C C . GLU B 1 68 ? 7.406 -26.516 -4.215 1 94.31 68 GLU B C 1
ATOM 2184 O O . GLU B 1 68 ? 7.121 -27.062 -3.15 1 94.31 68 GLU B O 1
ATOM 2189 N N . ILE B 1 69 ? 6.605 -25.672 -4.766 1 95.06 69 ILE B N 1
ATOM 2190 C CA . ILE B 1 69 ? 5.363 -25.219 -4.156 1 95.06 69 ILE B CA 1
ATOM 2191 C C . ILE B 1 69 ? 4.344 -26.344 -4.148 1 95.06 69 ILE B C 1
ATOM 2193 O O . ILE B 1 69 ? 3.678 -26.594 -3.135 1 95.06 69 ILE B O 1
ATOM 2197 N N . VAL B 1 70 ? 4.18 -27.094 -5.227 1 94.25 70 VAL B N 1
ATOM 2198 C CA . VAL B 1 70 ? 3.18 -28.141 -5.375 1 94.25 70 VAL B CA 1
ATOM 2199 C C . VAL B 1 70 ? 3.586 -29.359 -4.547 1 94.25 70 VAL B C 1
ATOM 2201 O O . VAL B 1 70 ? 2.738 -30.016 -3.93 1 94.25 70 VAL B O 1
ATOM 2204 N N . ASN B 1 71 ? 4.836 -29.656 -4.41 1 90.5 71 ASN B N 1
ATOM 2205 C CA . ASN B 1 71 ? 5.449 -30.672 -3.553 1 90.5 71 ASN B CA 1
ATOM 2206 C C . ASN B 1 71 ? 4.602 -31.938 -3.482 1 90.5 71 ASN B C 1
ATOM 2208 O O . ASN B 1 71 ? 4.293 -32.406 -2.393 1 90.5 71 ASN B O 1
ATOM 2212 N N . GLY B 1 72 ? 4.023 -32.438 -4.605 1 86.5 72 GLY B N 1
ATOM 2213 C CA . GLY B 1 72 ? 3.334 -33.719 -4.664 1 86.5 72 GLY B CA 1
ATOM 2214 C C . GLY B 1 72 ? 1.896 -33.625 -4.188 1 86.5 72 GLY B C 1
ATOM 2215 O O . GLY B 1 72 ? 1.244 -34.656 -3.994 1 86.5 72 GLY B O 1
ATOM 2216 N N . ALA B 1 73 ? 1.363 -32.469 -3.955 1 91.38 73 ALA B N 1
ATOM 2217 C CA . ALA B 1 73 ? -0.004 -32.312 -3.471 1 91.38 73 ALA B CA 1
ATOM 2218 C C . ALA B 1 73 ? -1.01 -32.438 -4.609 1 91.38 73 ALA B C 1
ATOM 2220 O O . ALA B 1 73 ? -1.942 -31.641 -4.715 1 91.38 73 ALA B O 1
ATOM 2221 N N . ILE B 1 74 ? -0.814 -33.344 -5.441 1 93.88 74 ILE B N 1
ATOM 2222 C CA . ILE B 1 74 ? -1.739 -33.656 -6.523 1 93.88 74 ILE B CA 1
ATOM 2223 C C . ILE B 1 74 ? -2.439 -34.969 -6.223 1 93.88 74 ILE B C 1
ATOM 2225 O O . ILE B 1 74 ? -1.79 -35.969 -5.875 1 93.88 74 ILE B O 1
ATOM 2229 N N . PHE B 1 75 ? -3.729 -34.938 -6.367 1 93.31 75 PHE B N 1
ATOM 2230 C CA . PHE B 1 75 ? -4.543 -36.094 -6.023 1 93.31 75 PHE B CA 1
ATOM 2231 C C . PHE B 1 75 ? -5.414 -36.531 -7.203 1 93.31 75 PHE B C 1
ATOM 2233 O O . PHE B 1 75 ? -5.781 -35.688 -8.039 1 93.31 75 PHE B O 1
ATOM 2240 N N . GLN B 1 76 ? -5.707 -37.844 -7.117 1 92.06 76 GLN B N 1
ATOM 2241 C CA . GLN B 1 76 ? -6.629 -38.344 -8.133 1 92.06 76 GLN B CA 1
ATOM 2242 C C . GLN B 1 76 ? -8.078 -38.062 -7.754 1 92.06 76 GLN B C 1
ATOM 2244 O O . GLN B 1 76 ? -8.461 -38.188 -6.59 1 92.06 76 GLN B O 1
ATOM 2249 N N . ALA B 1 77 ? -8.766 -37.469 -8.812 1 83.88 77 ALA B N 1
ATOM 2250 C CA . ALA B 1 77 ? -10.188 -37.219 -8.586 1 83.88 77 ALA B CA 1
ATOM 2251 C C . ALA B 1 77 ? -11.031 -37.781 -9.727 1 83.88 77 ALA B C 1
ATOM 2253 O O . ALA B 1 77 ? -10.594 -37.781 -10.883 1 83.88 77 ALA B O 1
ATOM 2254 N N . GLU B 1 78 ? -12.188 -38.438 -9.492 1 77.19 78 GLU B N 1
ATOM 2255 C CA . GLU B 1 78 ? -13.047 -39.062 -10.5 1 77.19 78 GLU B CA 1
ATOM 2256 C C . GLU B 1 78 ? -14 -38.031 -11.109 1 77.19 78 GLU B C 1
ATOM 2258 O O . GLU B 1 78 ? -14.414 -38.156 -12.266 1 77.19 78 GLU B O 1
ATOM 2263 N N . GLY B 1 79 ? -14.109 -36.844 -10.57 1 74.81 79 GLY B N 1
ATOM 2264 C CA . GLY B 1 79 ? -15.133 -35.938 -11.055 1 74.81 79 GLY B CA 1
ATOM 2265 C C . GLY B 1 79 ? -14.586 -34.875 -11.969 1 74.81 79 GLY B C 1
ATOM 2266 O O . GLY B 1 79 ? -13.383 -34.625 -11.992 1 74.81 79 GLY B O 1
ATOM 2267 N N . SER B 1 80 ? -15.617 -34.5 -12.898 1 82.88 80 SER B N 1
ATOM 2268 C CA . SER B 1 80 ? -15.281 -33.469 -13.852 1 82.88 80 SER B CA 1
ATOM 2269 C C . SER B 1 80 ? -16.047 -32.156 -13.562 1 82.88 80 SER B C 1
ATOM 2271 O O . SER B 1 80 ? -16.203 -31.328 -14.438 1 82.88 80 SER B O 1
ATOM 2273 N N . GLU B 1 81 ? -16.453 -32.062 -12.258 1 92.25 81 GLU B N 1
ATOM 2274 C CA . GLU B 1 81 ? -17.156 -30.828 -11.891 1 92.25 81 GLU B CA 1
ATOM 2275 C C . GLU B 1 81 ? -16.188 -29.688 -11.656 1 92.25 81 GLU B C 1
ATOM 2277 O O . GLU B 1 81 ? -15.055 -29.906 -11.227 1 92.25 81 GLU B O 1
ATOM 2282 N N . MET B 1 82 ? -16.719 -28.516 -11.875 1 95.94 82 MET B N 1
ATOM 2283 C CA . MET B 1 82 ? -15.898 -27.328 -11.695 1 95.94 82 MET B CA 1
ATOM 2284 C C . MET B 1 82 ? -15.547 -27.109 -10.227 1 95.94 82 MET B C 1
ATOM 2286 O O . MET B 1 82 ? -16.406 -27.266 -9.359 1 95.94 82 MET B O 1
ATOM 2290 N N . VAL B 1 83 ? -14.352 -26.844 -9.945 1 96.56 83 VAL B N 1
ATOM 2291 C CA . VAL B 1 83 ? -13.875 -26.438 -8.633 1 96.56 83 VAL B CA 1
ATOM 2292 C C . VAL B 1 83 ? -13.523 -24.953 -8.641 1 96.56 83 VAL B C 1
ATOM 2294 O O . VAL B 1 83 ? -12.836 -24.484 -9.539 1 96.56 83 VAL B O 1
ATOM 2297 N N . VAL B 1 84 ? -14.07 -24.203 -7.633 1 97.81 84 VAL B N 1
ATOM 2298 C CA . VAL B 1 84 ? -13.797 -22.766 -7.547 1 97.81 84 VAL B CA 1
ATOM 2299 C C . VAL B 1 84 ? -13.172 -22.438 -6.191 1 97.81 84 VAL B C 1
ATOM 2301 O O . VAL B 1 84 ? -13.727 -22.781 -5.148 1 97.81 84 VAL B O 1
ATOM 2304 N N . VAL B 1 85 ? -12.039 -21.891 -6.215 1 97.56 85 VAL B N 1
ATOM 2305 C CA . VAL B 1 85 ? -11.391 -21.312 -5.039 1 97.56 85 VAL B CA 1
ATOM 2306 C C . VAL B 1 85 ? -11.422 -19.781 -5.121 1 97.56 85 VAL B C 1
ATOM 2308 O O . VAL B 1 85 ? -10.719 -19.188 -5.941 1 97.56 85 VAL B O 1
ATOM 2311 N N . LYS B 1 86 ? -12.219 -19.125 -4.324 1 96.62 86 LYS B N 1
ATOM 2312 C CA . LYS B 1 86 ? -12.414 -17.688 -4.469 1 96.62 86 LYS B CA 1
ATOM 2313 C C . LYS B 1 86 ? -11.906 -16.938 -3.242 1 96.62 86 LYS B C 1
ATOM 2315 O O . LYS B 1 86 ? -11.844 -17.5 -2.146 1 96.62 86 LYS B O 1
ATOM 2320 N N . GLY B 1 87 ? -11.484 -15.75 -3.434 1 97.06 87 GLY B N 1
ATOM 2321 C CA . GLY B 1 87 ? -11.148 -14.844 -2.35 1 97.06 87 GLY B CA 1
ATOM 2322 C C . GLY B 1 87 ? -9.734 -15.023 -1.832 1 97.06 87 GLY B C 1
ATOM 2323 O O . GLY B 1 87 ? -9.469 -14.781 -0.653 1 97.06 87 GLY B O 1
ATOM 2324 N N . ILE B 1 88 ? -8.812 -15.531 -2.66 1 97.5 88 ILE B N 1
ATOM 2325 C CA . ILE B 1 88 ? -7.422 -15.625 -2.242 1 97.5 88 ILE B CA 1
ATOM 2326 C C . ILE B 1 88 ? -6.793 -14.234 -2.227 1 97.5 88 ILE B C 1
ATOM 2328 O O . ILE B 1 88 ? -6.633 -13.602 -3.277 1 97.5 88 ILE B O 1
ATOM 2332 N N . GLU B 1 89 ? -6.461 -13.758 -1.097 1 97.19 89 GLU B N 1
ATOM 2333 C CA . GLU B 1 89 ? -5.828 -12.453 -1.003 1 97.19 89 GLU B CA 1
ATOM 2334 C C . GLU B 1 89 ? -4.43 -12.469 -1.614 1 97.19 89 GLU B C 1
ATOM 2336 O O . GLU B 1 89 ? -3.689 -13.445 -1.455 1 97.19 89 GLU B O 1
ATOM 2341 N N . PHE B 1 90 ? -4.074 -11.43 -2.266 1 98.12 90 PHE B N 1
ATOM 2342 C CA . PHE B 1 90 ? -2.717 -11.312 -2.783 1 98.12 90 PHE B CA 1
ATOM 2343 C C . PHE B 1 90 ? -2.164 -9.914 -2.547 1 98.12 90 PHE B C 1
ATOM 2345 O O . PHE B 1 90 ? -2.928 -8.953 -2.438 1 98.12 90 PHE B O 1
ATOM 2352 N N . TYR B 1 91 ? -0.877 -9.805 -2.4 1 98.31 91 TYR B N 1
ATOM 2353 C CA . TYR B 1 91 ? -0.106 -8.57 -2.307 1 98.31 91 TYR B CA 1
ATOM 2354 C C . TYR B 1 91 ? 1.088 -8.602 -3.254 1 98.31 91 TYR B C 1
ATOM 2356 O O . TYR B 1 91 ? 1.882 -9.539 -3.232 1 98.31 91 TYR B O 1
ATOM 2364 N N . SER B 1 92 ? 1.173 -7.605 -4.074 1 98.69 92 SER B N 1
ATOM 2365 C CA . SER B 1 92 ? 2.26 -7.531 -5.043 1 98.69 92 SER B CA 1
ATOM 2366 C C . SER B 1 92 ? 2.826 -6.117 -5.137 1 98.69 92 SER B C 1
ATOM 2368 O O . SER B 1 92 ? 2.473 -5.25 -4.34 1 98.69 92 SER B O 1
ATOM 2370 N N . LEU B 1 93 ? 3.891 -5.949 -5.922 1 98.62 93 LEU B N 1
ATOM 2371 C CA . LEU B 1 93 ? 4.516 -4.66 -6.211 1 98.62 93 LEU B CA 1
ATOM 2372 C C . LEU B 1 93 ? 4.453 -4.348 -7.703 1 98.62 93 LEU B C 1
ATOM 2374 O O . LEU B 1 93 ? 4.855 -5.168 -8.531 1 98.62 93 LEU B O 1
ATOM 2378 N N . CYS B 1 94 ? 3.877 -3.238 -7.973 1 97.62 94 CYS B N 1
ATOM 2379 C CA . CYS B 1 94 ? 3.771 -2.842 -9.375 1 97.62 94 CYS B CA 1
ATOM 2380 C C . CYS B 1 94 ? 5.152 -2.613 -9.977 1 97.62 94 CYS B C 1
ATOM 2382 O 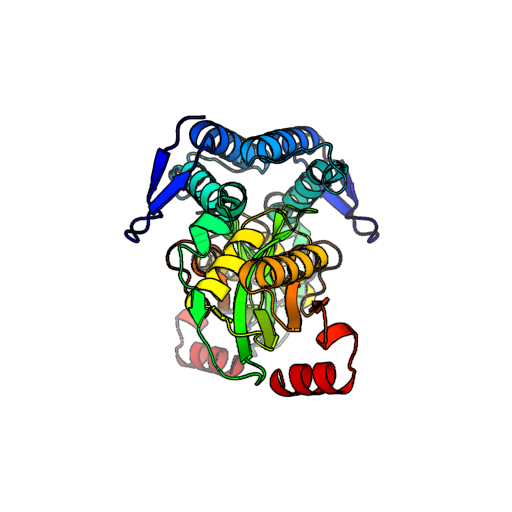O . CYS B 1 94 ? 5.98 -1.908 -9.398 1 97.62 94 CYS B O 1
ATOM 2384 N N . GLU B 1 95 ? 5.402 -3.092 -11.133 1 97.38 95 GLU B N 1
ATOM 2385 C CA . GLU B 1 95 ? 6.723 -2.967 -11.742 1 97.38 95 GLU B CA 1
ATOM 2386 C C . GLU B 1 95 ? 6.992 -1.532 -12.188 1 97.38 95 GLU B C 1
ATOM 2388 O O . GLU B 1 95 ? 8.141 -1.144 -12.383 1 97.38 95 GLU B O 1
ATOM 2393 N N . HIS B 1 96 ? 5.941 -0.762 -12.328 1 96.06 96 HIS B N 1
ATOM 2394 C CA . HIS B 1 96 ? 6.098 0.587 -12.852 1 96.06 96 HIS B CA 1
ATOM 2395 C C . HIS B 1 96 ? 6.582 1.55 -11.773 1 96.06 96 HIS B C 1
ATOM 2397 O O . HIS B 1 96 ? 7.398 2.434 -12.047 1 96.06 96 HIS B O 1
ATOM 2403 N N . HIS B 1 97 ? 6.07 1.395 -10.531 1 97.31 97 HIS B N 1
ATOM 2404 C CA . HIS B 1 97 ? 6.391 2.369 -9.5 1 97.31 97 HIS B CA 1
ATOM 2405 C C . HIS B 1 97 ? 6.938 1.688 -8.25 1 97.31 97 HIS B C 1
ATOM 2407 O O . HIS B 1 97 ? 7.301 2.357 -7.277 1 97.31 97 HIS B O 1
ATOM 2413 N N . MET B 1 98 ? 6.945 0.329 -8.195 1 98.12 98 MET B N 1
ATOM 2414 C CA . MET B 1 98 ? 7.387 -0.458 -7.051 1 98.12 98 MET B CA 1
ATOM 2415 C C . MET B 1 98 ? 6.527 -0.161 -5.824 1 98.12 98 MET B C 1
ATOM 2417 O O . MET B 1 98 ? 7.02 -0.19 -4.695 1 98.12 98 MET B O 1
ATOM 2421 N N . LEU B 1 99 ? 5.25 0.259 -6.09 1 98.38 99 LEU B N 1
ATOM 2422 C CA . LEU B 1 99 ? 4.262 0.432 -5.035 1 98.38 99 LEU B CA 1
ATOM 2423 C C . LEU B 1 99 ? 3.311 -0.76 -4.98 1 98.38 99 LEU B C 1
ATOM 2425 O O . LEU B 1 99 ? 3.08 -1.423 -5.992 1 98.38 99 LEU B O 1
ATOM 2429 N N . PRO B 1 100 ? 2.748 -0.993 -3.816 1 98.5 100 PRO B N 1
ATOM 2430 C CA . PRO B 1 100 ? 1.907 -2.18 -3.656 1 98.5 100 PRO B CA 1
ATOM 2431 C C . PRO B 1 100 ? 0.619 -2.105 -4.473 1 98.5 100 PRO B C 1
ATOM 2433 O O . PRO B 1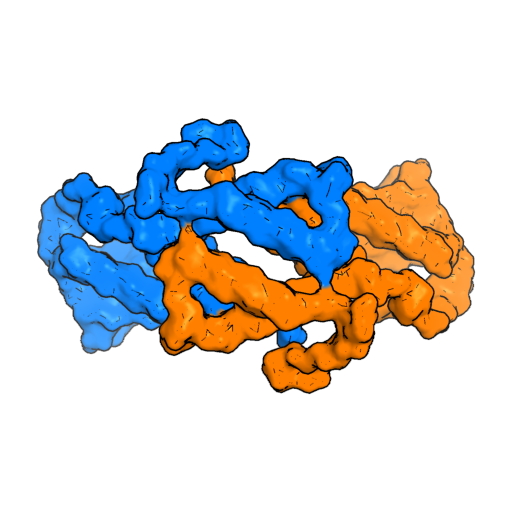 100 ? 0.062 -1.02 -4.656 1 98.5 100 PRO B O 1
ATOM 2436 N N . PHE B 1 101 ? 0.193 -3.133 -5.008 1 98.5 101 PHE B N 1
ATOM 2437 C CA . PHE B 1 101 ? -1.187 -3.41 -5.391 1 98.5 101 PHE B CA 1
ATOM 2438 C C . PHE B 1 101 ? -1.643 -4.754 -4.832 1 98.5 101 PHE B C 1
ATOM 2440 O O . PHE B 1 101 ? -0.826 -5.648 -4.605 1 98.5 101 PHE B O 1
ATOM 2447 N N . PHE B 1 102 ? -2.867 -4.848 -4.5 1 98.31 102 PHE B N 1
ATOM 2448 C CA . PHE B 1 102 ? -3.346 -5.996 -3.742 1 98.31 102 PHE B CA 1
ATOM 2449 C C . PHE B 1 102 ? -4.848 -6.172 -3.916 1 98.31 102 PHE B C 1
ATOM 2451 O O . PHE B 1 102 ? -5.527 -5.281 -4.43 1 98.31 102 PHE B O 1
ATOM 2458 N N . GLY B 1 103 ? -5.383 -7.324 -3.535 1 97.81 103 GLY B N 1
ATOM 2459 C CA . GLY B 1 103 ? -6.793 -7.652 -3.648 1 97.81 103 GLY B CA 1
ATOM 2460 C C . GLY B 1 103 ? -7.07 -9.141 -3.545 1 97.81 103 GLY B C 1
ATOM 2461 O O . GLY B 1 103 ? -6.645 -9.789 -2.59 1 97.81 103 GLY B O 1
ATOM 2462 N N . GLN B 1 104 ? -7.832 -9.609 -4.504 1 98.31 104 GLN B N 1
ATOM 2463 C CA . GLN B 1 104 ? -8.242 -11.008 -4.438 1 98.31 104 GLN B CA 1
ATOM 2464 C C . GLN B 1 104 ? -8.055 -11.703 -5.781 1 98.31 104 GLN B C 1
ATOM 2466 O O . GLN B 1 104 ? -8.258 -11.102 -6.836 1 98.31 104 GLN B O 1
ATOM 2471 N N . VAL B 1 105 ? -7.727 -12.953 -5.676 1 98.69 105 VAL B N 1
ATOM 2472 C CA . VAL B 1 105 ? -7.664 -13.852 -6.828 1 98.69 105 VAL B CA 1
ATOM 2473 C C . VAL B 1 105 ? -8.727 -14.938 -6.691 1 98.69 105 VAL B C 1
ATOM 2475 O O . VAL B 1 105 ? -8.914 -15.492 -5.605 1 98.69 105 VAL B O 1
ATOM 2478 N N . HIS B 1 106 ? -9.43 -15.188 -7.734 1 98.81 106 HIS B N 1
ATOM 2479 C CA . HIS B 1 106 ? -10.383 -16.281 -7.848 1 98.81 106 HIS B CA 1
ATOM 2480 C C . HIS B 1 106 ? -9.953 -17.266 -8.93 1 98.81 106 HIS B C 1
ATOM 2482 O O . HIS B 1 106 ? -9.578 -16.859 -10.031 1 98.81 106 HIS B O 1
ATOM 2488 N N . ILE B 1 107 ? -10.023 -18.547 -8.594 1 98.69 107 ILE B N 1
ATOM 2489 C CA . ILE B 1 107 ? -9.555 -19.578 -9.508 1 98.69 107 ILE B CA 1
ATOM 2490 C C . ILE B 1 107 ? -10.648 -20.625 -9.703 1 98.69 107 ILE B C 1
ATOM 2492 O O . ILE B 1 107 ? -11.219 -21.125 -8.734 1 98.69 107 ILE B O 1
ATOM 2496 N N . GLY B 1 108 ? -10.984 -20.875 -10.93 1 98.19 108 GLY B N 1
ATOM 2497 C CA . GLY B 1 108 ? -11.828 -22 -11.312 1 98.19 108 GLY B CA 1
ATOM 2498 C C . GLY B 1 108 ? -11.133 -22.969 -12.25 1 98.19 108 GLY B C 1
ATOM 2499 O O . GLY B 1 108 ? -10.367 -22.562 -13.125 1 98.19 108 GLY B O 1
ATOM 2500 N N . TYR B 1 109 ? -11.391 -24.266 -12.07 1 97.69 109 TYR B N 1
ATOM 2501 C CA . TYR B 1 109 ? -10.891 -25.234 -13.031 1 97.69 109 TYR B CA 1
ATOM 2502 C C . TYR B 1 109 ? -11.789 -26.469 -13.078 1 97.69 109 TYR B C 1
ATOM 2504 O O . TYR B 1 109 ? -12.555 -26.719 -12.141 1 97.69 109 TYR B O 1
ATOM 2512 N N . ILE B 1 110 ? -11.781 -27.094 -14.172 1 97.44 110 ILE B N 1
ATOM 2513 C CA . ILE B 1 110 ? -12.461 -28.375 -14.359 1 97.44 110 ILE B CA 1
ATOM 2514 C C . ILE B 1 110 ? -11.43 -29.484 -14.461 1 97.44 110 ILE B C 1
ATOM 2516 O O . ILE B 1 110 ? -10.68 -29.562 -15.438 1 97.44 110 ILE B O 1
ATOM 2520 N N . PRO B 1 111 ? -11.422 -30.375 -13.445 1 96.88 111 PRO B N 1
ATOM 2521 C CA . PRO B 1 111 ? -10.383 -31.406 -13.383 1 96.88 111 PRO B CA 1
ATOM 2522 C C . PRO B 1 111 ? -10.422 -32.375 -14.562 1 96.88 111 PRO B C 1
ATOM 2524 O O . PRO B 1 111 ? -11.484 -32.562 -15.164 1 96.88 111 PRO B O 1
ATOM 2527 N N . ASN B 1 112 ? -9.258 -32.812 -14.961 1 95.25 112 ASN B N 1
ATOM 2528 C CA . ASN B 1 112 ? -9.039 -34 -15.797 1 95.25 112 ASN B CA 1
ATOM 2529 C C . ASN B 1 112 ? -8.312 -35.094 -15.031 1 95.25 112 ASN B C 1
ATOM 2531 O O . ASN B 1 112 ? -7.145 -35.406 -15.312 1 95.25 112 ASN B O 1
ATOM 2535 N N . GLN B 1 113 ? -9.023 -35.625 -13.945 1 93.69 113 GLN B N 1
ATOM 2536 C CA . GLN B 1 113 ? -8.609 -36.781 -13.141 1 93.69 113 GLN B CA 1
ATOM 2537 C C . GLN B 1 113 ? -7.672 -36.344 -12.023 1 93.69 113 GLN B C 1
ATOM 2539 O O . GLN B 1 113 ? -7.285 -37.156 -11.18 1 93.69 113 GLN B O 1
ATOM 2544 N N . LYS B 1 114 ? -7.242 -35.062 -12.008 1 94.81 114 LYS B N 1
ATOM 2545 C CA . LYS B 1 114 ? -6.324 -34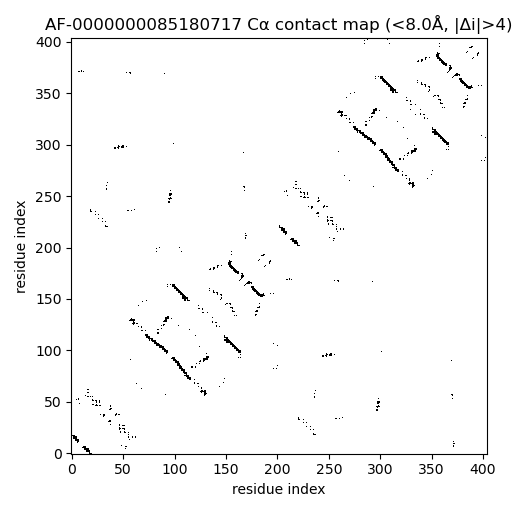.594 -10.969 1 94.81 114 LYS B CA 1
ATOM 2546 C C . LYS B 1 114 ? -6.875 -33.375 -10.258 1 94.81 114 LYS B C 1
ATOM 2548 O O . LYS B 1 114 ? -7.496 -32.5 -10.891 1 94.81 114 LYS B O 1
ATOM 2553 N N . ILE B 1 115 ? -6.656 -33.312 -8.969 1 95.5 115 ILE B N 1
ATOM 2554 C CA . ILE B 1 115 ? -6.988 -32.125 -8.195 1 95.5 115 ILE B CA 1
ATOM 2555 C C . ILE B 1 115 ? -5.785 -31.703 -7.348 1 95.5 115 ILE B C 1
ATOM 2557 O O . ILE B 1 115 ? -4.891 -32.5 -7.09 1 95.5 115 ILE B O 1
ATOM 2561 N N . LEU B 1 116 ? -5.816 -30.531 -6.922 1 95.5 116 LEU B N 1
ATOM 2562 C CA . LEU B 1 116 ? -4.719 -29.938 -6.16 1 95.5 116 LEU B CA 1
ATOM 2563 C C . LEU B 1 116 ? -5.176 -29.562 -4.754 1 95.5 116 LEU B C 1
ATOM 2565 O O . LEU B 1 116 ? -6.293 -29.078 -4.566 1 95.5 116 LEU B O 1
ATOM 2569 N N . GLY B 1 117 ? -4.297 -29.781 -3.766 1 94.12 117 GLY B N 1
ATOM 2570 C CA . GLY B 1 117 ? -4.605 -29.312 -2.426 1 94.12 117 GLY B CA 1
ATOM 2571 C C . GLY B 1 117 ? -4.953 -27.828 -2.375 1 94.12 117 GLY B C 1
ATOM 2572 O O . GLY B 1 117 ? -4.309 -27.016 -3.031 1 94.12 117 GLY B O 1
ATOM 2573 N N . LEU B 1 118 ? -5.918 -27.484 -1.593 1 93.44 118 LEU B N 1
ATOM 2574 C CA . LEU B 1 118 ? -6.469 -26.141 -1.585 1 93.44 118 LEU B CA 1
ATOM 2575 C C . LEU B 1 118 ? -5.406 -25.125 -1.183 1 93.44 118 LEU B C 1
ATOM 2577 O O . LEU B 1 118 ? -5.348 -24.031 -1.745 1 93.44 118 LEU B O 1
ATOM 2581 N N . SER B 1 119 ? -4.531 -25.391 -0.305 1 95.06 119 SER B N 1
ATOM 2582 C CA . SER B 1 119 ? -3.527 -24.469 0.201 1 95.06 119 SER B CA 1
ATOM 2583 C C . SER B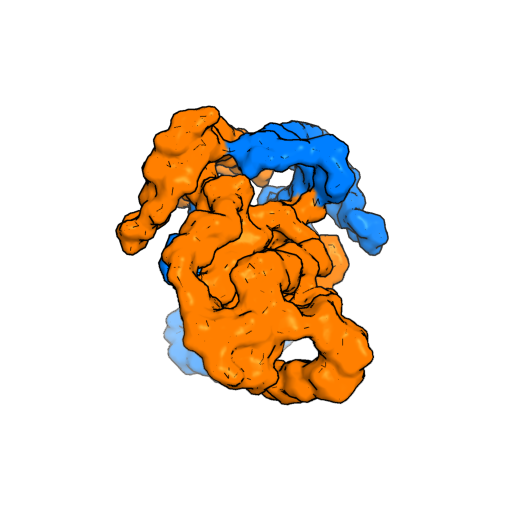 1 119 ? -2.492 -24.125 -0.868 1 95.06 119 SER B C 1
ATOM 2585 O O . SER B 1 119 ? -1.817 -23.109 -0.786 1 95.06 119 SER B O 1
ATOM 2587 N N . LYS B 1 120 ? -2.369 -25.047 -1.805 1 97.06 120 LYS B N 1
ATOM 2588 C CA . LYS B 1 120 ? -1.365 -24.875 -2.848 1 97.06 120 LYS B CA 1
ATOM 2589 C C . LYS B 1 120 ? -1.77 -23.75 -3.809 1 97.06 120 LYS B C 1
ATOM 2591 O O . LYS B 1 120 ? -0.912 -23.094 -4.395 1 97.06 120 LYS B O 1
ATOM 2596 N N . PHE B 1 121 ? -3.086 -23.516 -3.949 1 97.81 121 PHE B N 1
ATOM 2597 C CA . PHE B 1 121 ? -3.527 -22.422 -4.789 1 97.81 121 PHE B CA 1
ATOM 2598 C C . PHE B 1 121 ? -3.033 -21.078 -4.234 1 97.81 121 PHE B C 1
ATOM 2600 O O . PHE B 1 121 ? -2.529 -20.25 -4.984 1 97.81 121 PHE B O 1
ATOM 2607 N N . ALA B 1 122 ? -3.168 -20.938 -2.908 1 97.31 122 ALA B N 1
ATOM 2608 C CA . ALA B 1 122 ? -2.691 -19.719 -2.264 1 97.31 122 ALA B CA 1
ATOM 2609 C C . ALA B 1 122 ? -1.184 -19.547 -2.436 1 97.31 122 ALA B C 1
ATOM 2611 O O . ALA B 1 122 ? -0.693 -18.453 -2.686 1 97.31 122 ALA B O 1
ATOM 2612 N N . ARG B 1 123 ? -0.489 -20.641 -2.352 1 97.56 123 ARG B N 1
ATOM 2613 C CA . ARG B 1 123 ? 0.965 -20.609 -2.471 1 97.56 123 ARG B CA 1
ATOM 2614 C C . ARG B 1 123 ? 1.388 -20.266 -3.898 1 97.56 123 ARG B C 1
ATOM 2616 O O . ARG B 1 123 ? 2.371 -19.562 -4.109 1 97.56 123 ARG B O 1
ATOM 2623 N N . ILE B 1 124 ? 0.647 -20.797 -4.855 1 98.44 124 ILE B N 1
ATOM 2624 C CA . ILE B 1 124 ? 0.92 -20.484 -6.254 1 98.44 124 ILE B CA 1
ATOM 2625 C C . ILE B 1 124 ? 0.681 -19 -6.5 1 98.44 124 ILE B C 1
ATOM 2627 O O . ILE B 1 124 ? 1.503 -18.328 -7.125 1 98.44 124 ILE B O 1
ATOM 2631 N N . VAL B 1 125 ? -0.411 -18.484 -5.973 1 98.75 125 VAL B N 1
ATOM 2632 C CA . VAL B 1 125 ? -0.726 -17.078 -6.102 1 98.75 125 VAL B CA 1
ATOM 2633 C C . VAL B 1 125 ? 0.4 -16.234 -5.496 1 98.75 125 VAL B C 1
ATOM 2635 O O . VAL B 1 125 ? 0.912 -15.312 -6.137 1 98.75 125 VAL B O 1
ATOM 2638 N N . ASP B 1 126 ? 0.881 -16.594 -4.352 1 97.94 126 ASP B N 1
ATOM 2639 C CA . ASP B 1 126 ? 1.934 -15.859 -3.66 1 97.94 126 ASP B CA 1
ATOM 2640 C C . ASP B 1 126 ? 3.242 -15.898 -4.445 1 97.94 126 ASP B C 1
ATOM 2642 O O . ASP B 1 126 ? 3.967 -14.906 -4.512 1 97.94 126 ASP B O 1
ATOM 2646 N N . MET B 1 127 ? 3.504 -17.047 -4.988 1 98.25 127 MET B N 1
ATOM 2647 C CA . MET B 1 127 ? 4.754 -17.203 -5.727 1 98.25 127 MET B CA 1
ATOM 2648 C C . MET B 1 127 ? 4.859 -16.156 -6.84 1 98.25 127 MET B C 1
ATOM 2650 O O . MET B 1 127 ? 5.902 -15.523 -7.008 1 98.25 127 MET B O 1
ATOM 2654 N N . PHE B 1 128 ? 3.762 -15.969 -7.527 1 98.69 128 PHE B N 1
ATOM 2655 C CA . PHE B 1 128 ? 3.793 -15.023 -8.641 1 98.69 128 PHE B CA 1
ATOM 2656 C C . PHE B 1 128 ? 3.592 -13.594 -8.141 1 98.69 128 PHE B C 1
ATOM 2658 O O . PHE B 1 128 ? 4.137 -12.648 -8.719 1 98.69 128 PHE B O 1
ATOM 2665 N N . ALA B 1 129 ? 2.795 -13.422 -7.098 1 98.75 129 ALA B N 1
ATOM 2666 C CA . ALA B 1 129 ? 2.488 -12.086 -6.598 1 98.75 129 ALA B CA 1
ATOM 2667 C C . ALA B 1 129 ? 3.701 -11.461 -5.91 1 98.75 129 ALA B C 1
ATOM 2669 O O . ALA B 1 129 ? 3.879 -10.242 -5.938 1 98.75 129 ALA B O 1
ATOM 2670 N N . ARG B 1 130 ? 4.547 -12.281 -5.242 1 98.06 130 ARG B N 1
ATOM 2671 C CA . ARG B 1 130 ? 5.711 -11.797 -4.512 1 98.06 130 ARG B CA 1
ATOM 2672 C C . ARG B 1 130 ? 6.879 -11.523 -5.457 1 98.06 130 ARG B C 1
ATOM 2674 O O . ARG B 1 130 ? 7.988 -12.016 -5.234 1 98.06 130 ARG B O 1
ATOM 2681 N N . ARG B 1 131 ? 6.594 -10.781 -6.527 1 98 131 ARG B N 1
ATOM 2682 C CA . ARG B 1 131 ? 7.453 -10.273 -7.594 1 98 131 ARG B CA 1
ATOM 2683 C C . ARG B 1 131 ? 7.031 -8.867 -8.008 1 98 131 ARG B C 1
ATOM 2685 O O . ARG B 1 131 ? 6.004 -8.359 -7.551 1 98 131 ARG B O 1
ATOM 2692 N N . LEU B 1 132 ? 7.914 -8.164 -8.742 1 98.44 132 LEU B N 1
ATOM 2693 C CA . LEU B 1 132 ? 7.383 -7.039 -9.508 1 98.44 132 LEU B CA 1
ATOM 2694 C C . LEU B 1 132 ? 6.457 -7.523 -10.617 1 98.44 132 LEU B C 1
ATOM 2696 O O . LEU B 1 132 ? 6.824 -8.406 -11.398 1 98.44 132 LEU B O 1
ATOM 2700 N N . GLN B 1 133 ? 5.227 -6.949 -10.656 1 98.12 133 GLN B N 1
ATOM 2701 C CA . GLN B 1 133 ? 4.203 -7.566 -11.492 1 98.12 133 GLN B CA 1
ATOM 2702 C C . GLN B 1 133 ? 3.35 -6.512 -12.188 1 98.12 133 GLN B C 1
ATOM 2704 O O . GLN B 1 133 ? 3.35 -5.344 -11.789 1 98.12 133 GLN B O 1
ATOM 2709 N N . VAL B 1 134 ? 2.771 -6.863 -13.219 1 98.06 134 VAL B N 1
ATOM 2710 C CA . VAL B 1 134 ? 1.575 -6.289 -13.82 1 98.06 134 VAL B CA 1
ATOM 2711 C C . VAL B 1 134 ? 0.386 -7.219 -13.602 1 98.06 134 VAL B C 1
ATOM 2713 O O . VAL B 1 134 ? 0.515 -8.438 -13.727 1 98.06 134 VAL B O 1
ATOM 2716 N N . GLN B 1 135 ? -0.777 -6.664 -13.211 1 98.56 135 GLN B N 1
ATOM 2717 C CA . GLN B 1 135 ? -1.911 -7.488 -12.812 1 98.56 135 GLN B CA 1
ATOM 2718 C C . GLN B 1 135 ? -2.322 -8.438 -13.93 1 98.56 135 GLN B C 1
ATOM 2720 O O . GLN B 1 135 ? -2.668 -9.594 -13.68 1 98.56 135 GLN B O 1
ATOM 2725 N N . GLU B 1 136 ? -2.27 -7.977 -15.156 1 98.31 136 GLU B N 1
ATOM 2726 C CA . GLU B 1 136 ? -2.613 -8.797 -16.312 1 98.31 136 GLU B CA 1
ATOM 2727 C C . GLU B 1 136 ? -1.696 -10.016 -16.406 1 98.31 136 GLU B C 1
ATOM 2729 O O . GLU B 1 136 ? -2.164 -11.133 -16.625 1 98.31 136 GLU B O 1
ATOM 2734 N N . ARG B 1 137 ? -0.432 -9.75 -16.297 1 98.38 137 ARG B N 1
ATOM 2735 C CA . ARG B 1 137 ? 0.55 -10.828 -16.359 1 98.38 137 ARG B CA 1
ATOM 2736 C C . ARG B 1 137 ? 0.374 -11.797 -15.203 1 98.38 137 ARG B C 1
ATOM 2738 O O . ARG B 1 137 ? 0.508 -13.016 -15.383 1 98.38 137 ARG B O 1
ATOM 2745 N N . LEU B 1 138 ? 0.083 -11.281 -14.055 1 98.75 138 LEU B N 1
ATOM 2746 C CA . LEU B 1 138 ? -0.137 -12.109 -12.867 1 98.75 138 LEU B CA 1
ATOM 2747 C C . LEU B 1 138 ? -1.25 -13.117 -13.109 1 98.75 138 LEU B C 1
ATOM 2749 O O . LEU B 1 138 ? -1.085 -14.312 -12.828 1 98.75 138 LEU B O 1
ATOM 2753 N N . ALA B 1 139 ? -2.379 -12.695 -13.68 1 98.88 139 ALA B N 1
ATOM 2754 C CA . ALA B 1 139 ? -3.518 -13.562 -13.953 1 98.88 139 ALA B CA 1
ATOM 2755 C C . ALA B 1 139 ? -3.125 -14.703 -14.891 1 98.88 139 ALA B C 1
ATOM 2757 O O . ALA B 1 139 ? -3.443 -15.867 -14.633 1 98.88 139 ALA B O 1
ATOM 2758 N N . VAL B 1 140 ? -2.379 -14.359 -15.867 1 98.88 140 VAL B N 1
ATOM 2759 C CA . VAL B 1 140 ? -1.975 -15.336 -16.875 1 98.88 140 VAL B CA 1
ATOM 2760 C C . VAL B 1 140 ? -1.014 -16.344 -16.266 1 98.88 140 VAL B C 1
ATOM 2762 O O . VAL B 1 140 ? -1.151 -17.562 -16.484 1 98.88 140 VAL B O 1
ATOM 2765 N N . GLN B 1 141 ? -0.061 -15.852 -15.523 1 98.81 141 GLN B N 1
ATOM 2766 C CA . GLN B 1 141 ? 0.941 -16.719 -14.898 1 98.81 141 GLN B CA 1
ATOM 2767 C C . GLN B 1 141 ? 0.291 -17.734 -13.977 1 98.81 141 GLN B C 1
ATOM 2769 O O . GLN B 1 141 ? 0.663 -18.906 -13.977 1 98.81 141 GLN B O 1
ATOM 2774 N N . ILE B 1 142 ? -0.676 -17.297 -13.203 1 98.88 142 ILE B N 1
ATOM 2775 C CA . ILE B 1 142 ? -1.369 -18.188 -12.289 1 98.88 142 ILE B CA 1
ATOM 2776 C C . ILE B 1 142 ? -2.133 -19.25 -13.086 1 98.88 142 ILE B C 1
ATOM 2778 O O . ILE B 1 142 ? -2.035 -20.438 -12.797 1 98.88 142 ILE B O 1
ATOM 2782 N N . ALA B 1 143 ? -2.857 -18.828 -14.109 1 98.88 143 ALA B N 1
ATOM 2783 C CA . ALA B 1 143 ? -3.639 -19.75 -14.93 1 98.88 143 ALA B CA 1
ATOM 2784 C C . ALA B 1 143 ? -2.742 -20.797 -15.586 1 98.88 143 ALA B C 1
ATOM 2786 O O . ALA B 1 143 ? -3.041 -21.984 -15.547 1 98.88 143 ALA B O 1
ATOM 2787 N N . GLU B 1 144 ? -1.673 -20.359 -16.141 1 98.81 144 GLU B N 1
ATOM 2788 C CA . GLU B 1 144 ? -0.751 -21.25 -16.828 1 98.81 144 GLU B CA 1
ATOM 2789 C C . GLU B 1 144 ? -0.107 -22.234 -15.859 1 98.81 144 GLU B C 1
ATOM 2791 O O . GLU B 1 144 ? 0.128 -23.391 -16.203 1 98.81 144 GLU B O 1
ATOM 2796 N N . ALA B 1 145 ? 0.196 -21.734 -14.727 1 98.69 145 ALA B N 1
ATOM 2797 C CA . ALA B 1 145 ? 0.788 -22.609 -13.719 1 98.69 145 ALA B CA 1
ATOM 2798 C C . ALA B 1 145 ? -0.164 -23.75 -13.344 1 98.69 145 ALA B C 1
ATOM 2800 O O . ALA B 1 145 ? 0.245 -24.906 -13.266 1 98.69 145 ALA B O 1
ATOM 2801 N N . ILE B 1 146 ? -1.421 -23.422 -13.125 1 98.25 146 ILE B N 1
ATOM 2802 C CA . ILE B 1 146 ? -2.414 -24.422 -12.758 1 98.25 146 ILE B CA 1
ATOM 2803 C C . ILE B 1 146 ? -2.617 -25.391 -13.922 1 98.25 146 ILE B C 1
ATOM 2805 O O . ILE B 1 146 ? -2.727 -26.609 -13.719 1 98.25 146 ILE B O 1
ATOM 2809 N N . GLN B 1 147 ? -2.646 -24.859 -15.102 1 98.19 147 GLN B N 1
ATOM 2810 C CA . GLN B 1 147 ? -2.748 -25.688 -16.297 1 98.19 147 GLN B CA 1
ATOM 2811 C C . GLN B 1 147 ? -1.591 -26.688 -16.375 1 98.19 147 GLN B C 1
ATOM 2813 O O . GLN B 1 147 ? -1.796 -27.859 -16.672 1 98.19 147 GLN B O 1
ATOM 2818 N N . GLU B 1 148 ? -0.454 -26.172 -16.094 1 97.62 148 GLU B N 1
ATOM 2819 C CA . GLU B 1 148 ? 0.749 -26.984 -16.156 1 97.62 148 GLU B CA 1
ATOM 2820 C C . GLU B 1 148 ? 0.716 -28.094 -15.102 1 97.62 148 GLU B C 1
ATOM 2822 O O . GLU B 1 148 ? 1.028 -29.25 -15.391 1 97.62 148 GLU B O 1
ATOM 2827 N N . VAL B 1 149 ? 0.293 -27.812 -13.93 1 96.69 149 VAL B N 1
ATOM 2828 C CA . VAL B 1 149 ? 0.369 -28.719 -12.781 1 96.69 149 VAL B CA 1
ATOM 2829 C C . VAL B 1 149 ? -0.718 -29.781 -12.883 1 96.69 149 VAL B C 1
ATOM 2831 O O . VAL B 1 149 ? -0.468 -30.953 -12.617 1 96.69 149 VAL B O 1
ATOM 2834 N N . LEU B 1 150 ? -1.903 -29.422 -13.359 1 96.44 150 LEU B N 1
ATOM 2835 C CA . LEU B 1 150 ? -3.051 -30.312 -13.211 1 96.44 150 LEU B CA 1
ATOM 2836 C C . LEU B 1 150 ? -3.504 -30.844 -14.562 1 96.44 150 LEU B C 1
ATOM 2838 O O . LEU B 1 150 ? -4.25 -31.828 -14.625 1 96.44 150 LEU B O 1
ATOM 2842 N N . GLU B 1 151 ? -3.068 -30.141 -15.641 1 96.75 151 GLU B N 1
ATOM 2843 C CA . GLU B 1 151 ? -3.553 -30.469 -16.969 1 96.75 151 GLU B CA 1
ATOM 2844 C C . GLU B 1 151 ? -5.066 -30.672 -16.984 1 96.75 151 GLU B C 1
ATOM 2846 O O . GLU B 1 151 ? -5.562 -31.688 -17.469 1 96.75 151 GLU B O 1
ATOM 2851 N N . PRO B 1 152 ? -5.727 -29.719 -16.422 1 97.81 152 PRO B N 1
ATOM 2852 C CA . PRO B 1 152 ? -7.188 -29.828 -16.391 1 97.81 152 PRO B CA 1
ATOM 2853 C C . PRO B 1 152 ? -7.82 -29.594 -17.766 1 97.81 152 PRO B C 1
ATOM 2855 O O . PRO B 1 152 ? -7.113 -29.312 -18.734 1 97.81 152 PRO B O 1
ATOM 2858 N N . GLN B 1 153 ? -9.156 -29.719 -17.828 1 97.56 153 GLN B N 1
ATOM 2859 C CA . GLN B 1 153 ? -9.867 -29.406 -19.062 1 97.56 153 GLN B CA 1
ATOM 2860 C C . GLN B 1 153 ? -9.789 -27.906 -19.375 1 97.56 153 GLN B C 1
ATOM 2862 O O . GLN B 1 153 ? -9.859 -27.516 -20.531 1 97.56 153 GLN B O 1
ATOM 2867 N N . GLY B 1 154 ? -9.641 -27.125 -18.312 1 97.88 154 GLY B N 1
ATOM 2868 C CA . GLY B 1 154 ? -9.484 -25.688 -18.406 1 97.88 154 GLY B CA 1
ATOM 2869 C C . GLY B 1 154 ? -9.344 -25 -17.062 1 97.88 154 GLY B C 1
ATOM 2870 O O . GLY B 1 154 ? -9.586 -25.609 -16.016 1 97.88 154 GLY B O 1
ATOM 2871 N N . VAL B 1 155 ? -8.914 -23.781 -17.172 1 98.5 155 VAL B N 1
ATOM 2872 C CA . VAL B 1 155 ? -8.68 -22.969 -15.977 1 98.5 155 VAL B CA 1
ATOM 2873 C C . VAL B 1 155 ? -9.148 -21.531 -16.234 1 98.5 155 VAL B C 1
ATOM 2875 O O . VAL B 1 155 ? -8.93 -20.984 -17.312 1 98.5 155 VAL B O 1
ATOM 2878 N N . GLY B 1 156 ? -9.898 -20.969 -15.273 1 98.69 156 GLY B N 1
ATOM 2879 C CA . GLY B 1 156 ? -10.219 -19.547 -15.234 1 98.69 156 GLY B CA 1
ATOM 2880 C C . GLY B 1 156 ? -9.672 -18.828 -14.016 1 98.69 156 GLY B C 1
ATOM 2881 O O . GLY B 1 156 ? -9.805 -19.328 -12.891 1 98.69 156 GLY B O 1
ATOM 2882 N N . VAL B 1 157 ? -9.023 -17.688 -14.242 1 98.88 157 VAL B N 1
ATOM 2883 C CA . VAL B 1 157 ? -8.5 -16.875 -13.156 1 98.88 157 VAL B CA 1
ATOM 2884 C C . VAL B 1 157 ? -9.023 -15.445 -13.281 1 98.88 157 VAL B C 1
ATOM 2886 O O . VAL B 1 157 ? -9 -14.859 -14.367 1 98.88 157 VAL B O 1
ATOM 2889 N N . VAL B 1 158 ? -9.562 -14.969 -12.219 1 98.88 158 VAL B N 1
ATOM 2890 C CA . VAL B 1 158 ? -9.961 -13.57 -12.125 1 98.88 158 VAL B CA 1
ATOM 2891 C C . VAL B 1 158 ? -9.188 -12.891 -11 1 98.88 158 VAL B C 1
ATOM 2893 O O . VAL B 1 158 ? -9.117 -13.406 -9.883 1 98.88 158 VAL B O 1
ATOM 2896 N N . VAL B 1 159 ? -8.578 -11.758 -11.352 1 98.81 159 VAL B N 1
ATOM 2897 C CA . VAL B 1 159 ? -7.84 -10.961 -10.367 1 98.81 159 VAL B CA 1
ATOM 2898 C C . VAL B 1 159 ? -8.508 -9.602 -10.195 1 98.81 159 VAL B C 1
ATOM 2900 O O . VAL B 1 159 ? -8.75 -8.898 -11.18 1 98.81 159 VAL B O 1
ATOM 2903 N N . GLU B 1 160 ? -8.852 -9.289 -9.008 1 98.56 160 GLU B N 1
ATOM 2904 C CA . GLU B 1 160 ? -9.352 -7.973 -8.641 1 98.56 160 GLU B CA 1
ATOM 2905 C C . GLU B 1 160 ? -8.375 -7.258 -7.707 1 98.56 160 GLU B C 1
ATOM 2907 O O . GLU B 1 160 ? -8 -7.789 -6.66 1 98.56 160 GLU B O 1
ATOM 2912 N N . GLY B 1 161 ? -7.934 -6.098 -8.156 1 97.88 161 GLY B N 1
ATOM 2913 C CA . GLY B 1 161 ? -6.91 -5.441 -7.359 1 97.88 161 GLY B CA 1
ATOM 2914 C C . GLY B 1 161 ? -7.07 -3.934 -7.309 1 97.88 161 GLY B C 1
ATOM 2915 O O . GLY B 1 161 ? -7.715 -3.344 -8.172 1 97.88 161 GLY B O 1
ATOM 2916 N N . VAL B 1 162 ? -6.562 -3.33 -6.227 1 97.75 162 VAL B N 1
ATOM 2917 C CA . VAL B 1 162 ? -6.359 -1.891 -6.113 1 97.75 162 VAL B CA 1
ATOM 2918 C C . VAL B 1 162 ? -4.871 -1.569 -6.207 1 97.75 162 VAL B C 1
ATOM 2920 O O . VAL B 1 162 ? -4.031 -2.33 -5.719 1 97.75 162 VAL B O 1
ATOM 2923 N N . HIS B 1 163 ? -4.582 -0.517 -6.895 1 98 163 HIS B N 1
ATOM 2924 C CA . HIS B 1 163 ? -3.203 -0.116 -7.152 1 98 163 HIS B CA 1
ATOM 2925 C C . HIS B 1 163 ? -2.865 1.187 -6.434 1 98 163 HIS B C 1
ATOM 2927 O O . HIS B 1 163 ? -3.4 2.244 -6.77 1 98 163 HIS B O 1
ATOM 2933 N N . LEU B 1 164 ? -1.905 1.143 -5.551 1 97.44 164 LEU B N 1
ATOM 2934 C CA . LEU B 1 164 ? -1.572 2.336 -4.781 1 97.44 164 LEU B CA 1
ATOM 2935 C C . LEU B 1 164 ? -0.878 3.371 -5.66 1 97.44 164 LEU B C 1
ATOM 2937 O O . LEU B 1 164 ? -0.91 4.566 -5.363 1 97.44 164 LEU B O 1
ATOM 2941 N N . CYS B 1 165 ? -0.263 2.971 -6.758 1 95.56 165 CYS B N 1
ATOM 2942 C CA . CYS B 1 165 ? 0.333 3.939 -7.672 1 95.56 165 CYS B CA 1
ATOM 2943 C C . CYS B 1 165 ? -0.736 4.816 -8.312 1 95.56 165 CYS B C 1
ATOM 2945 O O . CYS B 1 165 ? -0.443 5.918 -8.781 1 95.56 165 CYS B O 1
ATOM 2947 N N . MET B 1 166 ? -1.982 4.371 -8.297 1 93.38 166 MET B N 1
ATOM 2948 C CA . MET B 1 166 ? -3.098 5.145 -8.836 1 93.38 166 MET B CA 1
ATOM 2949 C C . MET B 1 166 ? -3.791 5.938 -7.73 1 93.38 166 MET B C 1
ATOM 2951 O O . MET B 1 166 ? -4.465 6.93 -8.008 1 93.38 166 MET B O 1
ATOM 2955 N N . MET B 1 167 ? -3.586 5.461 -6.574 1 94.06 167 MET B N 1
ATOM 2956 C CA . MET B 1 167 ? -4.387 6.008 -5.48 1 94.06 167 MET B CA 1
ATOM 2957 C C . MET B 1 167 ? -3.605 7.074 -4.715 1 94.06 167 MET B C 1
ATOM 2959 O O . MET B 1 167 ? -4.168 8.094 -4.316 1 94.06 167 MET B O 1
ATOM 2963 N N . MET B 1 168 ? -2.303 6.875 -4.605 1 94.31 168 MET B N 1
ATOM 2964 C CA . MET B 1 168 ? -1.617 7.691 -3.607 1 94.31 168 MET B CA 1
ATOM 2965 C C . MET B 1 168 ? -0.71 8.719 -4.277 1 94.31 168 MET B C 1
ATOM 2967 O O . MET B 1 168 ? -0.046 9.5 -3.598 1 94.31 168 MET B O 1
ATOM 2971 N N . ARG B 1 169 ? -0.708 8.68 -5.535 1 89.81 169 ARG B N 1
ATOM 2972 C CA . ARG B 1 169 ? 0.063 9.648 -6.305 1 89.81 169 ARG B CA 1
ATOM 2973 C C . ARG B 1 169 ? -0.554 9.875 -7.684 1 89.81 169 ARG B C 1
ATOM 2975 O O . ARG B 1 169 ? -1.405 9.094 -8.117 1 89.81 169 ARG B O 1
ATOM 2982 N N . GLY B 1 170 ? -0.137 10.984 -8.305 1 86.94 170 GLY B N 1
ATOM 2983 C CA . GLY B 1 170 ? -0.579 11.234 -9.664 1 86.94 170 GLY B CA 1
ATOM 2984 C C . GLY B 1 170 ? -2.055 11.57 -9.766 1 86.94 170 GLY B C 1
ATOM 2985 O O . GLY B 1 170 ? -2.516 12.539 -9.148 1 86.94 170 GLY B O 1
ATOM 2986 N N . VAL B 1 171 ? -2.758 10.742 -10.336 1 80.62 171 VAL B N 1
ATOM 2987 C CA . VAL B 1 171 ? -4.168 10.992 -10.609 1 80.62 171 VAL B CA 1
ATOM 2988 C C . VAL B 1 171 ? -4.977 10.883 -9.32 1 80.62 171 VAL B C 1
ATOM 2990 O O . VAL B 1 171 ? -6.066 11.453 -9.219 1 80.62 171 VAL B O 1
ATOM 2993 N N . GLU B 1 172 ? -4.477 10.102 -8.359 1 87.44 172 GLU B N 1
ATOM 2994 C CA . GLU B 1 172 ? -5.035 9.945 -7.02 1 87.44 172 GLU B CA 1
ATOM 2995 C C . GLU B 1 172 ? -6.508 9.539 -7.082 1 87.44 172 GLU B C 1
ATOM 2997 O O . GLU B 1 172 ? -7.352 10.164 -6.441 1 87.44 172 GLU B O 1
ATOM 3002 N N . LYS B 1 173 ? -6.801 8.555 -7.953 1 83.88 173 LYS B N 1
ATOM 3003 C CA . LYS B 1 173 ? -8.133 7.957 -7.984 1 83.88 173 LYS B CA 1
ATOM 3004 C C . LYS B 1 173 ? -8.312 6.945 -6.855 1 83.88 173 LYS B C 1
ATOM 3006 O O . LYS B 1 173 ? -7.996 5.766 -7.016 1 83.88 173 LYS B O 1
ATOM 3011 N N . GLN B 1 174 ? -8.938 7.312 -5.82 1 84.88 174 GLN B N 1
ATOM 3012 C CA . GLN B 1 174 ? -8.883 6.613 -4.539 1 84.88 174 GLN B CA 1
ATOM 3013 C C . GLN B 1 174 ? -9.797 5.387 -4.547 1 84.88 174 GLN B C 1
ATOM 3015 O O . GLN B 1 174 ? -9.609 4.469 -3.746 1 84.88 174 GLN B O 1
ATOM 3020 N N . HIS B 1 175 ? -10.742 5.312 -5.441 1 86.38 175 HIS B N 1
ATOM 3021 C CA . HIS B 1 175 ? -11.703 4.219 -5.395 1 86.38 175 HIS B CA 1
ATOM 3022 C C . HIS B 1 175 ? -11.617 3.355 -6.645 1 86.38 175 HIS B C 1
ATOM 3024 O O . HIS B 1 175 ? -12.555 2.605 -6.953 1 86.38 175 HIS B O 1
ATOM 3030 N N . SER B 1 176 ? -10.516 3.514 -7.273 1 90.56 176 SER B N 1
ATOM 3031 C CA . SER B 1 176 ? -10.352 2.729 -8.492 1 90.56 176 SER B CA 1
ATOM 3032 C C . SER B 1 176 ? -10.031 1.272 -8.18 1 90.56 176 SER B C 1
ATOM 3034 O O . SER B 1 176 ? -9.297 0.987 -7.227 1 90.56 176 SER B O 1
ATOM 3036 N N . ARG B 1 177 ? -10.688 0.413 -8.938 1 95.62 177 ARG B N 1
ATOM 3037 C CA . ARG B 1 177 ? -10.422 -1.021 -8.883 1 95.62 177 ARG B CA 1
ATOM 3038 C C . ARG B 1 177 ? -10.203 -1.586 -10.281 1 95.62 177 ARG B C 1
ATOM 3040 O O . ARG B 1 177 ? -10.852 -1.161 -11.242 1 95.62 177 ARG B O 1
ATOM 3047 N N . THR B 1 178 ? -9.32 -2.578 -10.367 1 97.62 178 THR B N 1
ATOM 3048 C CA . THR B 1 178 ? -9.016 -3.223 -11.641 1 97.62 178 THR B CA 1
ATOM 3049 C C . THR B 1 178 ? -9.367 -4.707 -11.594 1 97.62 178 THR B C 1
ATOM 3051 O O . THR B 1 178 ? -9.094 -5.387 -10.602 1 97.62 178 THR B O 1
ATOM 3054 N N . VAL B 1 179 ? -10.07 -5.172 -12.625 1 98.31 179 VAL B N 1
ATOM 3055 C CA . VAL B 1 179 ? -10.359 -6.594 -12.758 1 98.31 179 VAL B CA 1
ATOM 3056 C C . VAL B 1 179 ? -9.695 -7.141 -14.023 1 98.31 179 VAL B C 1
ATOM 3058 O O . VAL B 1 179 ? -9.82 -6.559 -15.102 1 98.31 179 VAL B O 1
ATOM 3061 N N . THR B 1 180 ? -8.914 -8.18 -13.914 1 98.56 180 THR B N 1
ATOM 3062 C CA . THR B 1 180 ? -8.297 -8.883 -15.031 1 98.56 180 THR B CA 1
ATOM 3063 C C . THR B 1 180 ? -8.633 -10.375 -14.984 1 98.56 180 THR B C 1
ATOM 3065 O O . THR B 1 180 ? -8.977 -10.906 -13.922 1 98.56 180 THR B O 1
ATOM 3068 N N . SER B 1 181 ? -8.641 -10.992 -16.125 1 98.38 181 SER B N 1
ATOM 3069 C CA . SER B 1 181 ? -8.945 -12.422 -16.172 1 98.38 181 SER B CA 1
ATOM 3070 C C . SER B 1 181 ? -8.055 -13.148 -17.172 1 98.38 181 SER B C 1
ATOM 3072 O O . SER B 1 181 ? -7.496 -12.523 -18.078 1 98.38 181 SER B O 1
ATOM 3074 N N . ALA B 1 182 ? -7.84 -14.375 -16.984 1 98.75 182 ALA B N 1
ATOM 3075 C CA . ALA B 1 182 ? -7.191 -15.328 -17.875 1 98.75 182 ALA B CA 1
ATOM 3076 C C . ALA B 1 182 ? -8 -16.625 -17.984 1 98.75 182 ALA B C 1
ATOM 3078 O O . ALA B 1 182 ? -8.352 -17.219 -16.953 1 98.75 182 ALA B O 1
ATOM 3079 N N . MET B 1 183 ? -8.359 -16.953 -19.203 1 98.69 183 MET B N 1
ATOM 3080 C CA . MET B 1 183 ? -9.148 -18.156 -19.469 1 98.69 183 MET B CA 1
ATOM 3081 C C . MET B 1 183 ? -8.375 -19.125 -20.359 1 98.69 183 MET B C 1
ATOM 3083 O O . MET B 1 183 ? -7.824 -18.734 -21.375 1 98.69 183 MET B O 1
ATOM 3087 N N . LEU B 1 184 ? -8.352 -20.328 -19.969 1 98.62 184 LEU B N 1
ATOM 3088 C CA . LEU B 1 184 ? -7.691 -21.391 -20.734 1 98.62 184 LEU B CA 1
ATOM 3089 C C . LEU B 1 184 ? -8.633 -22.578 -20.953 1 98.62 184 LEU B C 1
ATOM 3091 O O . LEU B 1 184 ? -9.562 -22.781 -20.156 1 98.62 184 LEU B O 1
ATOM 3095 N N . GLY B 1 185 ? -8.422 -23.375 -22.031 1 98.06 185 GLY B N 1
ATOM 3096 C CA . GLY B 1 185 ? -9.219 -24.562 -22.281 1 98.06 185 GLY B CA 1
ATOM 3097 C C . GLY B 1 185 ? -10.703 -24.266 -22.406 1 98.06 185 GLY B C 1
ATOM 3098 O O . GLY B 1 185 ? -11.102 -23.344 -23.141 1 98.06 185 GLY B O 1
ATOM 3099 N N . VAL B 1 186 ? -11.484 -25.094 -21.688 1 97.69 186 VAL B N 1
ATOM 3100 C CA . VAL B 1 186 ? -12.93 -25.031 -21.844 1 97.69 186 VAL B CA 1
ATOM 3101 C C . VAL B 1 186 ? -13.445 -23.672 -21.375 1 97.69 186 VAL B C 1
ATOM 3103 O O . VAL B 1 186 ? -14.531 -23.25 -21.766 1 97.69 186 VAL B O 1
ATOM 3106 N N . PHE B 1 187 ? -12.688 -22.984 -20.531 1 97.81 187 PHE B N 1
ATOM 3107 C CA . PHE B 1 187 ? -13.109 -21.672 -20.078 1 97.81 187 PHE B CA 1
ATOM 3108 C C . PHE B 1 187 ? -12.984 -20.641 -21.188 1 97.81 187 PHE B C 1
ATOM 3110 O O . PHE B 1 187 ? -13.68 -19.609 -21.172 1 97.81 187 PHE B O 1
ATOM 3117 N N . ARG B 1 188 ? -12.117 -20.875 -22 1 97.06 188 ARG B N 1
ATOM 3118 C CA . ARG B 1 188 ? -11.945 -19.984 -23.156 1 97.06 188 ARG B CA 1
ATOM 3119 C C . ARG B 1 188 ? -12.906 -20.359 -24.281 1 97.06 188 ARG B C 1
ATOM 3121 O O . ARG B 1 188 ? -13.469 -19.484 -24.953 1 97.06 188 ARG B O 1
ATOM 3128 N N . GLU B 1 189 ? -13.195 -21.594 -24.422 1 97.56 189 GLU B N 1
ATOM 3129 C CA . GLU B 1 189 ? -13.898 -22.141 -25.578 1 97.56 189 GLU B CA 1
ATOM 3130 C C . GLU B 1 189 ? -15.414 -22.109 -25.375 1 97.56 189 GLU B C 1
ATOM 3132 O O . GLU B 1 189 ? -16.172 -22.031 -26.344 1 97.56 189 GLU B O 1
ATOM 3137 N N . SER B 1 190 ? -15.859 -22.25 -24.172 1 97.44 190 SER B N 1
ATOM 3138 C CA . SER B 1 190 ? -17.281 -22.391 -23.859 1 97.44 190 SER B CA 1
ATOM 3139 C C . SER B 1 190 ? -17.797 -21.203 -23.062 1 97.44 190 SER B C 1
ATOM 3141 O O . SER B 1 190 ? -17.422 -21.031 -21.891 1 97.44 190 SER B O 1
ATOM 3143 N N . ALA B 1 191 ? -18.656 -20.531 -23.656 1 96.94 191 ALA B N 1
ATOM 3144 C CA . ALA B 1 191 ? -19.266 -19.391 -22.969 1 96.94 191 ALA B CA 1
ATOM 3145 C C . ALA B 1 191 ? -20.062 -19.859 -21.75 1 96.94 191 ALA B C 1
ATOM 3147 O O . ALA B 1 191 ? -20.062 -19.172 -20.719 1 96.94 191 ALA B O 1
ATOM 3148 N N . LYS B 1 192 ? -20.688 -20.891 -21.922 1 96.88 192 LYS B N 1
ATOM 3149 C CA . LYS B 1 192 ? -21.469 -21.438 -20.812 1 96.88 192 LYS B CA 1
ATOM 3150 C C . LYS B 1 192 ? -20.594 -21.719 -19.609 1 96.88 192 LYS B C 1
ATOM 3152 O O . LYS B 1 192 ? -20.953 -21.359 -18.484 1 96.88 192 LYS B O 1
ATOM 3157 N N . THR B 1 193 ? -19.438 -22.344 -19.844 1 96.25 193 THR B N 1
ATOM 3158 C CA . THR B 1 193 ? -18.5 -22.656 -18.766 1 96.25 193 THR B CA 1
ATOM 3159 C C . THR B 1 193 ? -17.984 -21.375 -18.109 1 96.25 193 THR B C 1
ATOM 3161 O O . THR B 1 193 ? -17.938 -21.281 -16.891 1 96.25 193 THR 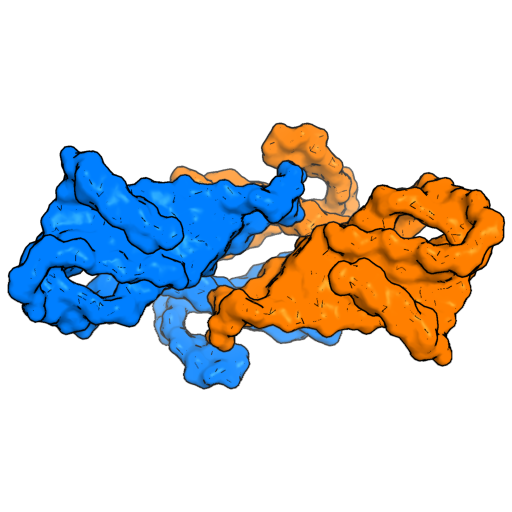B O 1
ATOM 3164 N N . ARG B 1 194 ? -17.672 -20.422 -18.906 1 96.5 194 ARG B N 1
ATOM 3165 C CA . ARG B 1 194 ? -17.188 -19.141 -18.391 1 96.5 194 ARG B CA 1
ATOM 3166 C C . ARG B 1 194 ? -18.234 -18.438 -17.547 1 96.5 194 ARG B C 1
ATOM 3168 O O . ARG B 1 194 ? -17.922 -17.922 -16.469 1 96.5 194 ARG B O 1
ATOM 3175 N N . GLU B 1 195 ? -19.438 -18.469 -18.016 1 96.88 195 GLU B N 1
ATOM 3176 C CA . GLU B 1 195 ? -20.531 -17.812 -17.297 1 96.88 195 GLU B CA 1
ATOM 3177 C C . GLU B 1 195 ? -20.797 -18.5 -15.953 1 96.88 195 GLU B C 1
ATOM 3179 O O . GLU B 1 195 ? -21.062 -17.828 -14.953 1 96.88 195 GLU B O 1
ATOM 3184 N N . GLU B 1 196 ? -20.766 -19.766 -15.961 1 95.94 196 GLU B N 1
ATOM 3185 C CA . GLU B 1 196 ? -20.938 -20.5 -14.719 1 95.94 196 GLU B CA 1
ATOM 3186 C C . GLU B 1 196 ? -19.859 -20.109 -13.703 1 95.94 196 GLU B C 1
ATOM 3188 O O . GLU B 1 196 ? -20.172 -19.891 -12.531 1 95.94 196 GLU B O 1
ATOM 3193 N N . PHE B 1 197 ? -18.641 -20.016 -14.195 1 97.12 197 PHE B N 1
ATOM 3194 C CA . PHE B 1 197 ? -17.516 -19.625 -13.344 1 97.12 197 PHE B CA 1
ATOM 3195 C C . PHE B 1 197 ? -17.734 -18.234 -12.781 1 97.12 197 PHE B C 1
ATOM 3197 O O . PHE B 1 197 ? -17.703 -18.047 -11.562 1 97.12 197 PHE B O 1
ATOM 3204 N N . LEU B 1 198 ? -18.078 -17.297 -13.602 1 96.88 198 LEU B N 1
ATOM 3205 C CA . LEU B 1 198 ? -18.234 -15.906 -13.195 1 96.88 198 LEU B CA 1
ATOM 3206 C C . LEU B 1 198 ? -19.422 -15.75 -12.25 1 96.88 198 LEU B C 1
ATOM 3208 O O . LEU B 1 198 ? -19.406 -14.914 -11.352 1 96.88 198 LEU B O 1
ATOM 3212 N N . ASP B 1 199 ? -20.438 -16.562 -12.414 1 96.19 199 ASP B N 1
ATOM 3213 C CA . ASP B 1 199 ? -21.609 -16.531 -11.539 1 96.19 199 ASP B CA 1
ATOM 3214 C C . ASP B 1 199 ? -21.25 -16.953 -10.117 1 96.19 199 ASP B C 1
ATOM 3216 O O . ASP B 1 199 ? -21.844 -16.484 -9.156 1 96.19 199 ASP B O 1
ATOM 3220 N N . HIS B 1 200 ? -20.25 -17.797 -10 1 92.88 200 HIS B N 1
ATOM 3221 C CA . HIS B 1 200 ? -19.812 -18.25 -8.688 1 92.88 200 HIS B CA 1
ATOM 3222 C C . HIS B 1 200 ? -19.047 -17.156 -7.957 1 92.88 200 HIS B C 1
ATOM 3224 O O . HIS B 1 200 ? -18.828 -17.25 -6.746 1 92.88 200 HIS B O 1
ATOM 3230 N N . LEU B 1 201 ? -18.609 -16.125 -8.648 1 93.5 201 LEU B N 1
ATOM 3231 C CA . LEU B 1 201 ? -17.812 -15.07 -8.039 1 93.5 201 LEU B CA 1
ATOM 3232 C C . LEU B 1 201 ? -18.719 -13.984 -7.461 1 93.5 201 LEU B C 1
ATOM 3234 O O . LEU B 1 201 ? -18.25 -13.109 -6.727 1 93.5 201 LEU B O 1
ATOM 3238 N N . LYS B 1 202 ? -20 -13.906 -7.863 1 86.25 202 LYS B N 1
ATOM 3239 C CA . LYS B 1 202 ? -20.969 -12.953 -7.328 1 86.25 202 LYS B CA 1
ATOM 3240 C C . LYS B 1 202 ? -21.344 -13.297 -5.887 1 86.25 202 LYS B C 1
ATOM 3242 O O . LYS B 1 202 ? -20.859 -14.289 -5.336 1 86.25 202 LYS B O 1
#

InterPro domains:
  IPR001474 GTP cyclohydrolase I [MF_00223] (20-202)
  IPR001474 GTP cyclohydrolase I [NF006826] (18-201)
  IPR001474 GTP cyclohydrolase I [PTHR11109] (17-201)
  IPR001474 GTP cyclohydrolase I [TIGR00063] (29-202)
  IPR018234 GTP cyclohydrolase I, conserved site [PS00859] (81-97)
  IPR020602 GTP cyclohydrolase I domain [PF01227] (28-201)
  IPR043133 GTP cyclohydrolase I, C-terminal/NADPH-dependent 7-cyano-7-deazaguanine reductase [G3DSA:3.30.1130.10] (72-202)
  IPR043134 GTP cyclohydrolase I, N-terminal domain [G3DSA:1.10.286.10] (18-71)

Organism: NCBI:txid751945

Foldseek 3Di:
DDWDWDDQPPPPDIDIFPDPLVVQLVVVCVVQVVVPHDCPDPPNVCVSNNVSSVLRQLQVLVVDDLCVLQVVQKDFDPFQDKDKDWFQKAWAAALVPRFIKIGIKMKIFGAPRIDGDNVSLSVLLSSLRSRHDDQQVSQASSQVSCCVPGVTQKMKMKDKIDTVCCCVDDVNPPPDMDIYMDITHCCVVPPVNVVVRVVVHD/DDWDWDDQPPPPDIDIFPDPLVVQLVVVCVVQVVVPHDCPDPPNVCVSNNVSSVLRQLQVLVVDDLCVLQVVQKDFDPFQDKDKDWFQKAWAAALVPRFIKIGIKMKIFGAPRIDGDNVSLSVLLSSLRSRHDDQQVSQASSQVSCCVPGVTQKMKMKDKMDTVCCCVDDVNPPPDMDIYMDITHCCVVPPVVVVVRVVVHD